Protein AF-A0A8S3F3K4-F1 (afdb_monomer_lite)

Organism: NCBI:txid392030

pLDDT: mean 83.19, std 12.7, range [30.47, 97.94]

Structure (mmCIF, N/CA/C/O backbone):
data_AF-A0A8S3F3K4-F1
#
_entry.id   AF-A0A8S3F3K4-F1
#
loop_
_atom_site.group_PDB
_atom_site.id
_atom_site.type_symbol
_atom_site.label_atom_id
_atom_site.label_alt_id
_atom_site.label_comp_id
_atom_site.label_asym_id
_atom_site.label_entity_id
_atom_site.label_seq_id
_atom_site.pdbx_PDB_ins_code
_atom_site.Cartn_x
_atom_site.Cartn_y
_atom_site.Cartn_z
_atom_site.occupancy
_atom_site.B_iso_or_equiv
_atom_site.auth_seq_id
_atom_site.auth_comp_id
_atom_site.auth_asym_id
_atom_site.auth_atom_id
_atom_site.pdbx_PDB_model_num
ATOM 1 N N . GLN A 1 1 ? 6.910 30.916 -34.594 1.00 67.12 1 GLN A N 1
ATOM 2 C CA . GLN A 1 1 ? 5.951 29.904 -34.090 1.00 67.12 1 GLN A CA 1
ATOM 3 C C . GLN A 1 1 ? 6.567 28.970 -33.051 1.00 67.12 1 GLN A C 1
ATOM 5 O O . GLN A 1 1 ? 5.863 28.642 -32.111 1.00 67.12 1 GLN A O 1
ATOM 10 N N . HIS A 1 2 ? 7.844 28.581 -33.167 1.00 76.00 2 HIS A N 1
ATOM 11 C CA . HIS A 1 2 ? 8.481 27.634 -32.231 1.00 76.00 2 HIS A CA 1
ATOM 12 C C . HIS A 1 2 ? 9.485 28.262 -31.242 1.00 76.00 2 HIS A C 1
ATOM 14 O O . HIS A 1 2 ? 10.040 27.542 -30.423 1.00 76.00 2 HIS A O 1
ATOM 20 N N . GLY A 1 3 ? 9.715 29.582 -31.299 1.00 85.81 3 GLY A N 1
ATOM 21 C CA . GLY A 1 3 ? 10.596 30.288 -30.358 1.00 85.81 3 GLY A CA 1
ATOM 22 C C . GLY A 1 3 ? 12.009 29.693 -30.292 1.00 85.81 3 GLY A C 1
ATOM 23 O O . GLY A 1 3 ? 12.596 29.355 -31.324 1.00 85.81 3 GLY A O 1
ATOM 24 N N . GLY A 1 4 ? 12.533 29.550 -29.075 1.00 84.94 4 GLY A N 1
ATOM 25 C CA . GLY A 1 4 ? 13.810 28.906 -28.768 1.00 84.94 4 GLY A CA 1
ATOM 26 C C . GLY A 1 4 ? 13.848 27.387 -28.986 1.00 84.94 4 GLY A C 1
ATOM 27 O O . GLY A 1 4 ? 14.937 26.820 -29.059 1.00 84.94 4 GLY A O 1
ATOM 28 N N . GLU A 1 5 ? 12.695 26.737 -29.184 1.00 85.06 5 GLU A N 1
ATOM 29 C CA . GLU A 1 5 ? 12.558 25.289 -29.420 1.00 85.06 5 GLU A CA 1
ATOM 30 C C . GLU A 1 5 ? 12.464 24.922 -30.914 1.00 85.06 5 GLU A C 1
ATOM 32 O O . GLU A 1 5 ? 11.898 23.891 -31.285 1.00 85.06 5 GLU A O 1
ATOM 37 N N . CYS A 1 6 ? 12.986 25.761 -31.813 1.00 86.94 6 CYS A N 1
ATOM 38 C CA . CYS A 1 6 ? 12.923 25.477 -33.245 1.00 86.94 6 CYS A CA 1
ATOM 39 C C . CYS A 1 6 ? 13.673 24.169 -33.604 1.00 86.94 6 CYS A C 1
ATOM 41 O O . CYS A 1 6 ? 14.879 24.075 -33.369 1.00 86.94 6 CYS A O 1
ATOM 43 N N . PRO A 1 7 ? 13.025 23.175 -34.249 1.00 81.75 7 PRO A N 1
ATOM 44 C CA . PRO A 1 7 ? 13.667 21.899 -34.591 1.00 81.75 7 PRO A CA 1
ATOM 45 C C . PRO A 1 7 ? 14.737 22.024 -35.688 1.00 81.75 7 PRO A C 1
ATOM 47 O O . PRO A 1 7 ? 15.562 21.129 -35.848 1.00 81.75 7 PRO A O 1
ATOM 50 N N . HIS A 1 8 ? 14.741 23.134 -36.434 1.00 86.06 8 HIS A N 1
ATOM 51 C CA . HIS A 1 8 ? 15.674 23.408 -37.533 1.00 86.06 8 HIS A CA 1
ATOM 52 C C . HIS A 1 8 ? 16.745 24.436 -37.158 1.00 86.06 8 HIS A C 1
ATOM 54 O O . HIS A 1 8 ? 17.382 25.020 -38.026 1.00 86.06 8 HIS A O 1
ATOM 60 N N . ILE A 1 9 ? 16.958 24.682 -35.865 1.00 80.12 9 ILE A N 1
ATOM 61 C CA . ILE A 1 9 ? 17.854 25.746 -35.392 1.00 80.12 9 ILE A CA 1
ATOM 62 C C . ILE A 1 9 ? 19.331 25.518 -35.743 1.00 80.12 9 ILE A C 1
ATOM 64 O O . ILE A 1 9 ? 20.121 26.459 -35.788 1.00 80.12 9 ILE A O 1
ATOM 68 N N . THR A 1 10 ? 19.703 24.265 -36.011 1.00 80.25 10 THR A N 1
ATOM 69 C CA . THR A 1 10 ? 21.043 23.870 -36.460 1.00 80.25 10 THR A CA 1
ATOM 70 C C . THR A 1 10 ? 21.194 23.873 -37.984 1.00 80.25 10 THR A C 1
ATOM 72 O O . THR A 1 10 ? 22.288 23.614 -38.474 1.00 80.25 10 THR A O 1
ATOM 75 N N . ASP A 1 11 ? 20.125 24.130 -38.746 1.00 87.00 11 ASP A N 1
ATOM 76 C CA . ASP A 1 11 ? 20.185 24.267 -40.204 1.00 87.00 11 ASP A CA 1
ATOM 77 C C . ASP A 1 11 ? 20.614 25.698 -40.562 1.00 87.00 11 ASP A C 1
ATOM 79 O O . ASP A 1 11 ? 19.883 26.663 -40.334 1.00 87.00 11 ASP A O 1
ATOM 83 N N . GLU A 1 12 ? 21.805 25.844 -41.149 1.00 84.00 12 GLU A N 1
ATOM 84 C CA . GLU A 1 12 ? 22.344 27.148 -41.547 1.00 84.00 12 GLU A CA 1
ATOM 85 C C . GLU A 1 12 ? 21.432 27.917 -42.506 1.00 84.00 12 GLU A C 1
ATOM 87 O O . GLU A 1 12 ? 21.383 29.148 -42.458 1.00 84.00 12 GLU A O 1
ATOM 92 N N . LYS A 1 13 ? 20.714 27.223 -43.394 1.00 88.19 13 LYS A N 1
ATOM 93 C CA . LYS A 1 13 ? 19.814 27.870 -44.349 1.00 88.19 13 LYS A CA 1
ATOM 94 C C . LYS A 1 13 ? 18.587 28.422 -43.631 1.00 88.19 13 LYS A C 1
ATOM 96 O O . LYS A 1 13 ? 18.161 29.533 -43.939 1.00 88.19 13 LYS A O 1
ATOM 101 N N . HIS A 1 14 ? 18.062 27.683 -42.656 1.00 88.56 14 HIS A N 1
ATOM 102 C CA . HIS A 1 14 ? 16.955 28.124 -41.810 1.00 88.56 14 HIS A CA 1
ATOM 103 C C . HIS A 1 14 ? 17.360 29.315 -40.929 1.00 88.56 14 HIS A C 1
ATOM 105 O O . HIS A 1 14 ? 16.671 30.332 -40.914 1.00 88.56 14 HIS A O 1
ATOM 111 N N . SER A 1 15 ? 18.514 29.236 -40.266 1.00 82.00 15 SER A N 1
ATOM 112 C CA . SER A 1 15 ? 19.008 30.276 -39.350 1.00 82.00 15 SER A CA 1
ATOM 113 C C . SER A 1 15 ? 19.420 31.581 -40.034 1.00 82.00 15 SER A C 1
ATOM 115 O O . SER A 1 15 ? 19.566 32.601 -39.372 1.00 82.00 15 SER A O 1
ATOM 117 N N . ARG A 1 16 ? 19.567 31.583 -41.366 1.00 86.06 16 ARG A N 1
ATOM 118 C CA . ARG A 1 16 ? 19.716 32.812 -42.168 1.00 86.06 16 ARG A CA 1
ATOM 119 C C . ARG A 1 16 ? 18.383 33.432 -42.588 1.00 86.06 16 ARG A C 1
ATOM 121 O O . ARG A 1 16 ? 18.361 34.592 -42.984 1.00 86.06 16 ARG A O 1
ATOM 128 N N . GLN A 1 17 ? 17.299 32.659 -42.574 1.00 88.12 17 GLN A N 1
ATOM 129 C CA . GLN A 1 17 ? 15.980 33.080 -43.058 1.00 88.12 17 GLN A CA 1
ATOM 130 C C . GLN A 1 17 ? 15.034 33.505 -41.933 1.00 88.12 17 GLN A C 1
ATOM 132 O O . GLN A 1 17 ? 14.060 34.207 -42.197 1.00 88.12 17 GLN A O 1
ATOM 137 N N . TYR A 1 18 ? 15.308 33.086 -40.699 1.00 86.44 18 TYR A N 1
ATOM 138 C CA . TYR A 1 18 ? 14.451 33.326 -39.545 1.00 86.44 18 TYR A CA 1
ATOM 139 C C . TYR A 1 18 ? 15.282 33.798 -38.355 1.00 86.44 18 TYR A C 1
ATOM 141 O O . TYR A 1 18 ? 16.359 33.266 -38.101 1.00 86.44 18 TYR A O 1
ATOM 149 N N . GLU A 1 19 ? 14.761 34.778 -37.618 1.00 85.06 19 GLU A N 1
ATOM 150 C CA . GLU A 1 19 ? 15.348 35.214 -36.352 1.00 85.06 19 GLU A CA 1
ATOM 151 C C . GLU A 1 19 ? 15.010 34.217 -35.239 1.00 85.06 19 GLU A C 1
ATOM 153 O O . GLU A 1 19 ? 13.867 33.762 -35.107 1.00 85.06 19 GLU A O 1
ATOM 158 N N . HIS A 1 20 ? 16.009 33.897 -34.415 1.00 87.75 20 HIS A N 1
ATOM 159 C CA . HIS A 1 20 ? 15.850 33.063 -33.226 1.00 87.75 20 HIS A CA 1
ATOM 160 C C . HIS A 1 20 ? 16.173 33.866 -31.967 1.00 87.75 20 HIS A C 1
ATOM 162 O O . HIS A 1 20 ? 17.035 34.747 -32.018 1.00 87.75 20 HIS A O 1
ATOM 168 N N . PRO A 1 21 ? 15.550 33.537 -30.822 1.00 90.25 21 PRO A N 1
ATOM 169 C CA . PRO A 1 21 ? 15.846 34.217 -29.568 1.00 90.25 21 PRO A CA 1
ATOM 170 C C . PRO A 1 21 ? 17.300 34.039 -29.117 1.00 90.25 21 PRO A C 1
ATOM 172 O O . PRO A 1 21 ? 18.027 33.167 -29.599 1.00 90.25 21 PRO A O 1
ATOM 175 N N . GLU A 1 22 ? 17.753 34.841 -28.161 1.00 91.44 22 GLU A N 1
ATOM 176 C CA . GLU A 1 22 ? 19.099 34.694 -27.603 1.00 91.44 22 GLU A CA 1
ATOM 177 C C . GLU A 1 22 ? 19.268 33.373 -26.840 1.00 91.44 22 GLU A C 1
ATOM 179 O O . GLU A 1 22 ? 18.296 32.725 -26.446 1.00 91.44 22 GLU A O 1
ATOM 184 N N . PHE A 1 23 ? 20.517 32.941 -26.648 1.00 89.88 23 PHE A N 1
ATOM 185 C CA . PHE A 1 23 ? 20.782 31.831 -25.736 1.00 89.88 23 PHE A CA 1
ATOM 186 C C . PHE A 1 23 ? 20.440 32.232 -24.304 1.00 89.88 23 PHE A C 1
ATOM 188 O O . PHE A 1 23 ? 20.657 33.370 -23.891 1.00 89.88 23 PHE A O 1
ATOM 195 N N . CYS A 1 24 ? 19.922 31.274 -23.541 1.00 91.31 24 CYS A N 1
ATOM 196 C CA . CYS A 1 24 ? 19.625 31.463 -22.135 1.00 91.31 24 CYS A CA 1
ATOM 197 C C . CYS A 1 24 ? 20.884 31.935 -21.378 1.00 91.31 24 CYS A C 1
ATOM 199 O O . CYS A 1 24 ? 21.919 31.265 -21.457 1.00 91.31 24 CYS A O 1
ATOM 201 N N . PRO A 1 25 ? 20.817 33.028 -20.595 1.00 90.25 25 PRO A N 1
ATOM 202 C CA . PRO A 1 25 ? 21.991 33.593 -19.925 1.00 90.25 25 PRO A CA 1
ATOM 203 C C . PRO A 1 25 ? 22.624 32.641 -18.900 1.00 90.25 25 PRO A C 1
ATOM 205 O O . PRO A 1 25 ? 23.808 32.761 -18.592 1.00 90.25 25 PRO A O 1
ATOM 208 N N . THR A 1 26 ? 21.864 31.666 -18.390 1.00 87.50 26 THR A N 1
ATOM 209 C CA . THR A 1 26 ? 22.345 30.650 -17.439 1.00 87.50 26 THR A CA 1
ATOM 210 C C . THR A 1 26 ? 22.941 29.408 -18.116 1.00 87.50 26 THR A C 1
ATOM 212 O O . THR A 1 26 ? 23.475 28.539 -17.428 1.00 87.50 26 THR A O 1
ATOM 215 N N . ASN A 1 27 ? 22.914 29.326 -19.454 1.00 85.88 27 ASN A N 1
ATOM 216 C CA . ASN A 1 27 ? 23.544 28.276 -20.264 1.00 85.88 27 ASN A CA 1
ATOM 217 C C . ASN A 1 27 ? 23.322 26.852 -19.707 1.00 85.88 27 ASN A C 1
ATOM 219 O O . ASN A 1 27 ? 22.183 26.390 -19.610 1.00 85.88 27 ASN A O 1
ATOM 223 N N . SER A 1 28 ? 24.396 26.140 -19.343 1.00 82.94 28 SER A N 1
ATOM 224 C CA . SER A 1 28 ? 24.333 24.759 -18.853 1.00 82.94 28 SER A CA 1
ATOM 225 C C . SER A 1 28 ? 23.649 24.596 -17.501 1.00 82.94 28 SER A C 1
ATOM 227 O O . SER A 1 28 ? 23.201 23.497 -17.174 1.00 82.94 28 SER A O 1
ATOM 229 N N . GLU A 1 29 ? 23.580 25.670 -16.717 1.00 83.88 29 GLU A N 1
ATOM 230 C CA . GLU A 1 29 ? 22.995 25.687 -15.374 1.00 83.88 29 GLU A CA 1
ATOM 231 C C . GLU A 1 29 ? 21.512 26.085 -15.389 1.00 83.88 29 GLU A C 1
ATOM 233 O O . GLU A 1 29 ? 20.878 26.144 -14.338 1.00 83.88 29 GLU A O 1
ATOM 238 N N . CYS A 1 30 ? 20.931 26.339 -16.567 1.00 85.81 30 CYS A N 1
ATOM 239 C CA . CYS A 1 30 ? 19.510 26.632 -16.686 1.00 85.81 30 CYS A CA 1
ATOM 240 C C . CYS A 1 30 ? 18.655 25.448 -16.200 1.00 85.81 30 CYS A C 1
ATOM 242 O O . CYS A 1 30 ? 18.695 24.357 -16.775 1.00 85.81 30 CYS A O 1
ATOM 244 N N . LEU A 1 31 ? 17.858 25.685 -15.153 1.00 82.75 31 LEU A N 1
ATOM 245 C CA . LEU A 1 31 ? 16.879 24.733 -14.614 1.00 82.75 31 LEU A CA 1
ATOM 246 C C . LEU A 1 31 ? 15.437 25.063 -15.027 1.00 82.75 31 LEU A C 1
ATOM 248 O O . LEU A 1 31 ? 14.535 24.266 -14.761 1.00 82.75 31 LEU A O 1
ATOM 252 N N . ASP A 1 32 ? 15.216 26.221 -15.653 1.00 84.19 32 ASP A N 1
ATOM 253 C CA . ASP A 1 32 ? 13.892 26.664 -16.075 1.00 84.19 32 ASP A CA 1
ATOM 254 C C . ASP A 1 32 ? 13.461 25.903 -17.333 1.00 84.19 32 ASP A C 1
ATOM 256 O O . ASP A 1 32 ? 14.120 25.911 -18.373 1.00 84.19 32 ASP A O 1
ATOM 260 N N . THR A 1 33 ? 12.349 25.194 -17.196 1.00 81.12 33 THR A N 1
ATOM 261 C CA . THR A 1 33 ? 11.751 24.361 -18.245 1.00 81.12 33 THR A CA 1
ATOM 262 C C . THR A 1 33 ? 10.312 24.773 -18.534 1.00 81.12 33 THR A C 1
ATOM 264 O O . THR A 1 33 ? 9.561 24.024 -19.158 1.00 81.12 33 THR A O 1
ATOM 267 N N . SER A 1 34 ? 9.911 25.965 -18.084 1.00 81.12 34 SER A N 1
ATOM 268 C CA . SER A 1 34 ? 8.608 26.526 -18.414 1.00 81.12 34 SER A CA 1
ATOM 269 C C . SER A 1 34 ? 8.500 26.779 -19.920 1.00 81.12 34 SER A C 1
ATOM 271 O O . SER A 1 34 ? 9.469 27.158 -20.580 1.00 81.12 34 SER A O 1
ATOM 273 N N . LYS A 1 35 ? 7.300 26.578 -20.478 1.00 82.94 35 LYS A N 1
ATOM 274 C CA . LYS A 1 35 ? 7.048 26.813 -21.910 1.00 82.94 35 LYS A CA 1
ATOM 275 C C . LYS A 1 35 ? 7.401 28.238 -22.325 1.00 82.94 35 LYS A C 1
ATOM 277 O O . LYS A 1 35 ? 7.933 28.435 -23.406 1.00 82.94 35 LYS A O 1
ATOM 282 N N . ASP A 1 36 ? 7.125 29.208 -21.459 1.00 87.12 36 ASP A N 1
ATOM 283 C CA . ASP A 1 36 ? 7.435 30.611 -21.713 1.00 87.12 36 ASP A CA 1
ATOM 284 C C . ASP A 1 36 ? 8.950 30.850 -21.807 1.00 87.12 36 ASP A C 1
ATOM 286 O O . ASP A 1 36 ? 9.428 31.450 -22.769 1.00 87.12 36 ASP A O 1
ATOM 290 N N . HIS A 1 37 ? 9.729 30.285 -20.880 1.00 90.06 37 HIS A N 1
ATOM 291 C CA . HIS A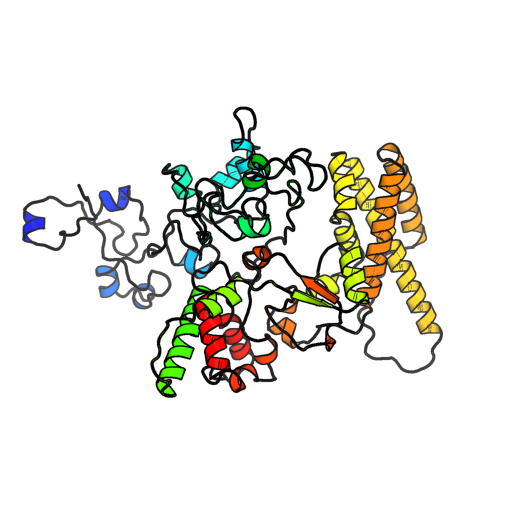 1 37 ? 11.185 30.393 -20.902 1.00 90.06 37 HIS A CA 1
ATOM 292 C C . HIS A 1 37 ? 11.812 29.707 -22.122 1.00 90.06 37 HIS A C 1
ATOM 294 O O . HIS A 1 37 ? 12.672 30.283 -22.789 1.00 90.06 37 HIS A O 1
ATOM 300 N N . LEU A 1 38 ? 11.371 28.486 -22.438 1.00 88.06 38 LEU A N 1
ATOM 301 C CA . LEU A 1 38 ? 11.845 27.734 -23.606 1.00 88.06 38 LEU A C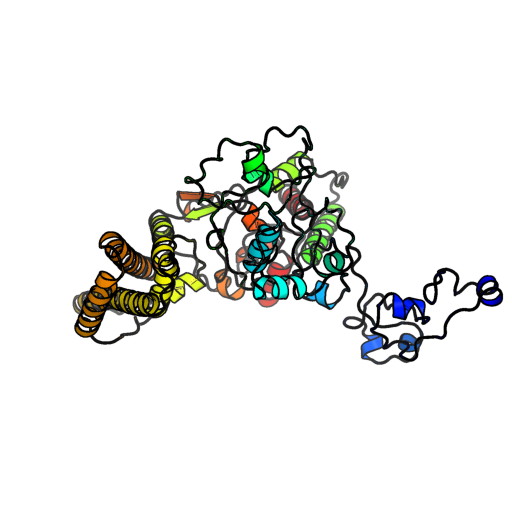A 1
ATOM 302 C C . LEU A 1 38 ? 11.434 28.402 -24.929 1.00 88.06 38 LEU A C 1
ATOM 304 O O . LEU A 1 38 ? 12.130 28.285 -25.936 1.00 88.06 38 LEU A O 1
ATOM 308 N N . PHE A 1 39 ? 10.332 29.154 -24.931 1.00 88.94 39 PHE A N 1
ATOM 309 C CA . PHE A 1 39 ? 9.920 29.941 -26.087 1.00 88.94 39 PHE A CA 1
ATOM 310 C C . PHE A 1 39 ? 10.804 31.180 -26.291 1.00 88.94 39 PHE A C 1
ATOM 312 O O . PHE A 1 39 ? 11.171 31.475 -27.430 1.00 88.94 39 PHE A O 1
ATOM 319 N N . HIS A 1 40 ? 11.174 31.883 -25.218 1.00 92.56 40 HIS A N 1
ATOM 320 C CA . HIS A 1 40 ? 11.935 33.137 -25.283 1.00 92.56 40 HIS A CA 1
ATOM 321 C C . HIS A 1 40 ? 13.457 32.970 -25.330 1.00 92.56 40 HIS A C 1
ATOM 323 O O . HIS A 1 40 ? 14.150 33.939 -25.628 1.00 92.56 40 HIS A O 1
ATOM 329 N N . TYR A 1 41 ? 13.993 31.776 -25.070 1.00 92.69 41 TYR A N 1
ATOM 330 C CA . TYR A 1 41 ? 15.436 31.535 -25.065 1.00 92.69 41 TYR A CA 1
ATOM 331 C C . TYR A 1 41 ? 15.809 30.236 -25.770 1.00 92.69 41 TYR A C 1
ATOM 333 O O . TYR A 1 41 ? 15.130 29.224 -25.636 1.00 92.69 41 TYR A O 1
ATOM 341 N N . ARG A 1 42 ? 16.941 30.250 -26.478 1.00 90.75 42 ARG A N 1
ATOM 342 C CA . ARG A 1 42 ? 17.603 29.035 -26.965 1.00 90.75 42 ARG A CA 1
ATOM 343 C C . ARG A 1 42 ? 18.371 28.364 -25.836 1.00 90.75 42 ARG A C 1
ATOM 345 O O . ARG A 1 42 ? 19.006 29.029 -25.015 1.00 90.75 42 ARG A O 1
ATOM 352 N N . HIS A 1 43 ? 18.421 27.038 -25.859 1.00 89.69 43 HIS A N 1
ATOM 353 C CA . HIS A 1 43 ? 19.161 26.262 -24.869 1.00 89.69 43 HIS A CA 1
ATOM 354 C C . HIS A 1 43 ? 20.084 25.239 -25.508 1.00 89.69 43 HIS A C 1
ATOM 356 O O . HIS A 1 43 ? 19.846 24.749 -26.610 1.00 89.69 43 HIS A O 1
ATOM 362 N N . LEU A 1 44 ? 21.127 24.878 -24.761 1.00 89.12 44 LEU A N 1
ATOM 363 C CA . LEU A 1 44 ? 21.944 23.712 -25.070 1.00 89.12 44 LEU A CA 1
ATOM 364 C C . LEU A 1 44 ? 21.094 22.429 -24.992 1.00 89.12 44 LEU A C 1
ATOM 366 O O . LEU A 1 44 ? 20.151 22.365 -24.193 1.00 89.12 44 LEU A O 1
ATOM 370 N N . PRO A 1 45 ? 21.447 21.376 -25.752 1.00 87.00 45 PRO A N 1
ATOM 371 C CA . PRO A 1 45 ? 20.842 20.059 -25.605 1.00 87.00 45 PRO A CA 1
ATOM 372 C C . PRO A 1 45 ? 20.867 19.571 -24.151 1.00 87.00 45 PRO A C 1
ATOM 374 O O . PRO A 1 45 ? 21.830 19.788 -23.414 1.00 87.00 45 PRO A O 1
ATOM 377 N N . THR A 1 46 ? 19.816 18.874 -23.724 1.00 86.81 46 THR A N 1
ATOM 378 C CA . THR A 1 46 ? 19.757 18.343 -22.353 1.00 86.81 46 THR A CA 1
ATOM 379 C C . THR A 1 46 ? 20.682 17.135 -22.216 1.00 86.81 46 THR A C 1
ATOM 381 O O . THR A 1 46 ? 20.670 16.226 -23.048 1.00 86.81 46 THR A O 1
ATOM 384 N N . CYS A 1 47 ? 21.492 17.107 -21.160 1.00 87.12 47 CYS A N 1
ATOM 385 C CA . CYS A 1 47 ? 22.374 15.986 -20.873 1.00 87.12 47 CYS A CA 1
ATOM 386 C C . CYS A 1 47 ? 21.561 14.708 -20.603 1.00 87.12 47 CYS A C 1
ATOM 388 O O . CYS A 1 47 ? 20.739 14.676 -19.689 1.00 87.12 47 CYS A O 1
ATOM 390 N N . LYS A 1 48 ? 21.842 13.620 -21.336 1.00 83.12 48 LYS A N 1
ATOM 391 C CA . LYS A 1 48 ? 21.121 12.335 -21.209 1.00 83.12 48 LYS A CA 1
ATOM 392 C C . LYS A 1 48 ? 21.201 11.702 -19.817 1.00 83.12 48 LYS A C 1
ATOM 394 O O . LYS A 1 48 ? 20.336 10.915 -19.455 1.00 83.12 48 LYS A O 1
ATOM 399 N N . THR A 1 49 ? 22.238 12.018 -19.043 1.00 80.75 49 THR A N 1
ATOM 400 C CA . THR A 1 49 ? 22.408 11.510 -17.672 1.00 80.75 49 THR A CA 1
ATOM 401 C C . THR A 1 49 ? 21.775 12.421 -16.616 1.00 80.75 49 THR A C 1
ATOM 403 O O . THR A 1 49 ? 21.736 12.051 -15.446 1.00 80.75 49 THR A O 1
ATOM 406 N N . GLY A 1 50 ? 21.314 13.618 -16.993 1.00 78.75 50 GLY A N 1
ATOM 407 C CA . GLY A 1 50 ? 20.771 14.611 -16.067 1.00 78.75 50 GLY A CA 1
ATOM 408 C C . GLY A 1 50 ? 21.804 15.179 -15.073 1.00 78.75 50 GLY A C 1
ATOM 409 O O . GLY A 1 50 ? 22.975 14.786 -15.082 1.00 78.75 50 GLY A O 1
ATOM 410 N N . PRO A 1 51 ? 21.392 16.113 -14.199 1.00 78.81 51 PRO A N 1
ATOM 411 C CA . PRO A 1 51 ? 22.286 16.808 -13.267 1.00 78.81 51 PRO A CA 1
ATOM 412 C C . PRO A 1 51 ? 22.882 15.906 -12.185 1.00 78.81 51 PRO A C 1
ATOM 414 O O . PRO A 1 51 ? 24.017 16.111 -11.762 1.00 78.81 51 PRO A O 1
ATOM 417 N N . ILE A 1 52 ? 22.131 14.898 -11.735 1.00 75.69 52 ILE A N 1
ATOM 418 C CA . ILE A 1 52 ? 22.499 14.086 -10.568 1.00 75.69 52 ILE A CA 1
ATOM 419 C C . ILE A 1 52 ? 23.536 13.013 -10.935 1.00 75.69 52 ILE A C 1
ATOM 421 O O . ILE A 1 52 ? 24.491 12.784 -10.186 1.00 75.69 52 ILE A O 1
ATOM 425 N N . LYS A 1 53 ? 23.383 12.371 -12.102 1.00 81.06 53 LYS A N 1
ATOM 426 C CA . LYS A 1 53 ? 24.198 11.213 -12.516 1.00 81.06 53 LYS A CA 1
ATOM 427 C C . LYS A 1 53 ? 25.357 11.583 -13.453 1.00 81.06 53 LYS A C 1
ATOM 429 O O . LYS A 1 53 ? 26.251 10.766 -13.660 1.00 81.06 53 LYS A O 1
ATOM 434 N N . CYS A 1 54 ? 25.400 12.807 -13.990 1.00 86.00 54 CYS A N 1
ATOM 435 C CA . CYS A 1 54 ? 26.486 13.248 -14.870 1.00 86.00 54 CYS A CA 1
ATOM 436 C C . CYS A 1 54 ? 27.787 13.533 -14.098 1.00 86.00 54 CYS A C 1
ATOM 438 O O . CYS A 1 54 ? 27.933 14.580 -13.465 1.00 86.00 54 CYS A O 1
ATOM 440 N N . LEU A 1 55 ? 28.778 12.640 -14.190 1.00 87.88 55 LEU A N 1
ATOM 441 C CA . LEU A 1 55 ? 30.087 12.858 -13.559 1.00 87.88 55 LEU A CA 1
ATOM 442 C C . LEU A 1 55 ? 30.856 14.042 -14.163 1.00 87.88 55 LEU A C 1
ATOM 444 O O . LEU A 1 55 ? 31.521 14.756 -13.418 1.00 87.88 55 LEU A O 1
ATOM 448 N N . LEU A 1 56 ? 30.756 14.265 -15.478 1.00 90.31 56 LEU A N 1
ATOM 449 C CA . LEU A 1 56 ? 31.451 15.361 -16.169 1.00 90.31 56 LEU A CA 1
ATOM 450 C C . LEU A 1 56 ? 30.969 16.728 -15.674 1.00 90.31 56 LEU A C 1
ATOM 452 O O . LEU A 1 56 ? 31.775 17.583 -15.324 1.00 90.31 56 LEU A O 1
ATOM 456 N N . PHE A 1 57 ? 29.657 16.889 -15.510 1.00 87.44 57 PHE A N 1
ATOM 457 C CA . PHE A 1 57 ? 29.075 18.096 -14.923 1.00 87.44 57 PHE A CA 1
ATOM 458 C C . PHE A 1 57 ? 29.464 18.296 -13.463 1.00 87.44 57 PHE A C 1
ATOM 460 O O . PHE A 1 57 ? 29.860 19.388 -13.068 1.00 87.44 57 PHE A O 1
ATOM 467 N N . ARG A 1 58 ? 29.434 17.226 -12.657 1.00 84.88 58 ARG A N 1
ATOM 468 C CA . ARG A 1 58 ? 29.867 17.291 -11.252 1.00 84.88 58 ARG A CA 1
ATOM 469 C C . ARG A 1 58 ? 31.344 17.656 -11.106 1.00 84.88 58 ARG A C 1
ATOM 471 O O . ARG A 1 58 ? 31.714 18.275 -10.114 1.00 84.88 58 ARG A O 1
ATOM 478 N N . LYS A 1 59 ? 32.173 17.293 -12.088 1.00 90.19 59 LYS A N 1
ATOM 479 C CA . LYS A 1 59 ? 33.582 17.697 -12.191 1.00 90.19 59 LYS A CA 1
ATOM 480 C C . LYS A 1 59 ? 33.777 19.075 -12.836 1.00 90.19 59 LYS A C 1
ATOM 482 O O . LYS A 1 59 ? 34.917 19.513 -12.939 1.00 90.19 59 LYS A O 1
ATOM 487 N N . ARG A 1 60 ? 32.693 19.749 -13.239 1.00 87.81 60 ARG A N 1
ATOM 488 C CA . ARG A 1 60 ? 32.694 21.014 -13.990 1.00 87.81 60 ARG A CA 1
ATOM 489 C C . ARG A 1 60 ? 33.588 20.960 -15.231 1.00 87.81 60 ARG A C 1
ATOM 491 O O . 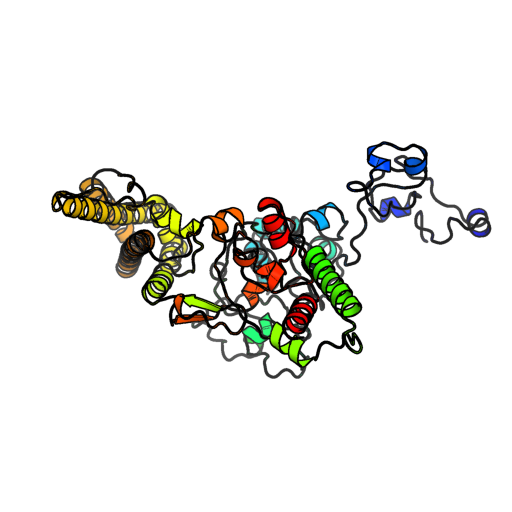ARG A 1 60 ? 34.348 21.889 -15.490 1.00 87.81 60 ARG A O 1
ATOM 498 N N . ASP A 1 61 ? 33.497 19.865 -15.982 1.00 93.06 61 ASP A N 1
ATOM 499 C CA . ASP A 1 61 ? 34.220 19.717 -17.242 1.00 93.06 61 ASP A CA 1
ATOM 500 C C . ASP A 1 61 ? 33.831 20.843 -18.233 1.00 93.06 61 ASP A C 1
ATOM 502 O O . ASP A 1 61 ? 32.648 20.970 -18.570 1.00 93.06 61 ASP A O 1
ATOM 506 N N . PRO A 1 62 ? 34.782 21.685 -18.685 1.00 90.38 62 PRO A N 1
ATOM 507 C CA . PRO A 1 62 ? 34.459 22.876 -19.471 1.00 90.38 62 PRO A CA 1
ATOM 508 C C . PRO A 1 62 ? 33.850 22.583 -20.845 1.00 90.38 62 PRO A C 1
ATOM 510 O O . PRO A 1 62 ? 33.020 23.359 -21.318 1.00 90.38 62 PRO A O 1
ATOM 513 N N . GLU A 1 63 ? 34.259 21.497 -21.502 1.00 92.69 63 GLU A N 1
ATOM 514 C CA . GLU A 1 63 ? 33.755 21.125 -22.827 1.00 92.69 63 GLU A CA 1
ATOM 515 C C . GLU A 1 63 ? 32.325 20.585 -22.722 1.00 92.69 63 GLU A C 1
ATOM 517 O O . GLU A 1 63 ? 31.424 21.004 -23.459 1.00 92.69 63 GLU A O 1
ATOM 522 N N . HIS A 1 64 ? 32.086 19.735 -21.723 1.00 92.25 64 HIS A N 1
ATOM 523 C CA . HIS A 1 64 ? 30.770 19.188 -21.428 1.00 92.25 64 HIS A CA 1
ATOM 524 C C . HIS A 1 64 ? 29.769 20.281 -21.031 1.00 92.25 64 HIS A C 1
ATOM 526 O O . HIS A 1 64 ? 28.652 20.304 -21.550 1.00 92.25 64 HIS A O 1
ATOM 532 N N . CYS A 1 65 ? 30.164 21.220 -20.163 1.00 88.44 65 CYS A N 1
ATOM 533 C CA . CYS A 1 65 ? 29.313 22.339 -19.738 1.00 88.44 65 CYS A CA 1
ATOM 534 C C . CYS A 1 65 ? 29.062 23.375 -20.850 1.00 88.44 65 CYS A C 1
ATOM 536 O O . CYS A 1 65 ? 28.120 24.149 -20.758 1.00 88.44 65 CYS A O 1
ATOM 538 N N . ARG A 1 66 ? 29.854 23.411 -21.927 1.00 89.81 66 ARG A N 1
ATOM 539 C CA . ARG A 1 66 ? 29.528 24.238 -23.107 1.00 89.81 66 ARG A CA 1
ATOM 540 C C . ARG A 1 66 ? 28.558 23.557 -24.065 1.00 89.81 66 ARG A C 1
ATOM 542 O O . ARG A 1 66 ? 27.925 24.235 -24.865 1.00 89.81 66 ARG A O 1
ATOM 549 N N . SER A 1 67 ? 28.455 22.234 -23.985 1.00 90.06 67 SER A N 1
ATOM 550 C CA . SER A 1 67 ? 27.733 21.423 -24.966 1.00 90.06 67 SER A CA 1
ATOM 551 C C . SER A 1 67 ? 26.366 20.954 -24.473 1.00 90.06 67 SER A C 1
ATOM 553 O O . SER A 1 67 ? 25.497 20.652 -25.287 1.00 90.06 67 SER A O 1
ATOM 555 N N . TYR A 1 68 ? 26.156 20.888 -23.155 1.00 89.81 68 TYR A N 1
ATOM 556 C CA . TYR A 1 68 ? 24.933 20.342 -22.572 1.00 89.81 68 TYR A CA 1
ATOM 557 C C . TYR A 1 68 ? 24.414 21.176 -21.406 1.00 89.81 68 TYR A C 1
ATOM 559 O O . TYR A 1 68 ? 25.194 21.674 -20.596 1.00 89.81 68 TYR A O 1
ATOM 567 N N . ARG A 1 69 ? 23.083 21.242 -21.275 1.00 89.69 69 ARG A N 1
ATOM 568 C CA . ARG A 1 69 ? 22.412 21.710 -20.054 1.00 89.69 69 ARG A CA 1
ATOM 569 C C . ARG A 1 69 ? 22.051 20.562 -19.124 1.00 89.69 69 ARG A C 1
ATOM 571 O O . ARG A 1 69 ? 21.704 19.465 -19.573 1.00 89.69 69 ARG A O 1
ATOM 578 N N . HIS A 1 70 ? 22.063 20.836 -17.825 1.00 86.19 70 HIS A N 1
ATOM 579 C CA . HIS A 1 70 ? 21.829 19.855 -16.766 1.00 86.19 70 HIS A CA 1
ATOM 580 C C . HIS A 1 70 ? 20.573 20.188 -15.972 1.00 86.19 70 HIS A C 1
ATOM 582 O O . HIS A 1 70 ? 20.606 20.368 -14.760 1.00 86.19 70 HIS A O 1
ATOM 588 N N . CYS A 1 71 ? 19.441 20.227 -16.666 1.00 83.88 71 CYS A N 1
ATOM 589 C CA . CYS A 1 71 ? 18.127 20.223 -16.040 1.00 83.88 71 CYS A CA 1
ATOM 590 C C . CYS A 1 71 ? 17.628 18.781 -15.853 1.00 83.88 71 CYS A C 1
ATOM 592 O O . CYS A 1 71 ? 18.138 17.837 -16.466 1.00 83.88 71 CYS A O 1
ATOM 594 N N . LYS A 1 72 ? 16.614 18.600 -15.002 1.00 82.75 72 LYS A N 1
ATOM 595 C CA . LYS A 1 72 ? 15.883 17.329 -14.934 1.00 82.75 72 LYS A CA 1
ATOM 596 C C . LYS A 1 72 ? 15.342 16.970 -16.326 1.00 82.75 72 LYS A C 1
ATOM 598 O O . LYS A 1 72 ? 14.980 17.851 -17.105 1.00 82.75 72 LYS A O 1
ATOM 603 N N . ILE A 1 73 ? 15.307 15.679 -16.639 1.00 81.25 73 ILE A N 1
ATOM 604 C CA . ILE A 1 73 ? 14.830 15.193 -17.940 1.00 81.25 73 ILE A CA 1
ATOM 605 C C . ILE A 1 73 ? 13.312 15.058 -17.868 1.00 81.25 73 ILE A C 1
ATOM 607 O O . ILE A 1 73 ? 12.793 14.555 -16.877 1.00 81.25 73 ILE A O 1
ATOM 611 N N . THR A 1 74 ? 12.584 15.482 -18.897 1.00 83.25 74 THR A N 1
ATOM 612 C CA . THR A 1 74 ? 11.132 15.275 -18.945 1.00 83.25 74 THR A CA 1
ATOM 613 C C . THR A 1 74 ? 10.797 13.793 -18.850 1.00 83.25 74 THR A C 1
ATOM 615 O O . THR A 1 74 ? 11.360 12.974 -19.576 1.00 83.25 74 THR A O 1
ATOM 618 N N . CYS A 1 75 ? 9.881 13.447 -17.947 1.00 86.25 75 CYS A N 1
ATOM 619 C CA . CYS A 1 75 ? 9.378 12.092 -17.839 1.00 86.25 75 CYS A CA 1
ATOM 620 C C . CYS A 1 75 ? 8.673 11.701 -19.137 1.00 86.25 75 CYS A C 1
ATOM 622 O O . CYS A 1 75 ? 7.730 12.374 -19.551 1.00 86.25 75 CYS A O 1
ATOM 624 N N . GLU A 1 76 ? 9.089 10.591 -19.747 1.00 86.12 76 GLU A N 1
ATOM 625 C CA . GLU A 1 76 ? 8.501 10.086 -20.997 1.00 86.12 76 GLU A CA 1
ATOM 626 C C . GLU A 1 76 ? 7.000 9.781 -20.867 1.00 86.12 76 GLU A C 1
ATOM 628 O O . GLU A 1 76 ? 6.251 9.874 -21.836 1.00 86.12 76 GLU A O 1
ATOM 633 N N . PHE A 1 77 ? 6.546 9.474 -19.648 1.00 83.81 77 PHE A N 1
ATOM 634 C CA . PHE A 1 77 ? 5.143 9.204 -19.348 1.00 83.81 77 PHE A CA 1
ATOM 635 C C . PHE A 1 77 ? 4.350 10.463 -18.978 1.00 83.81 77 PHE A C 1
ATOM 637 O O . PHE A 1 77 ? 3.123 10.405 -18.908 1.00 83.81 77 PHE A O 1
ATOM 644 N N . GLY A 1 78 ? 5.014 11.597 -18.724 1.00 88.19 78 GLY A N 1
ATOM 645 C CA . GLY A 1 78 ? 4.373 12.860 -18.356 1.00 88.19 78 GLY A CA 1
ATOM 646 C C . GLY A 1 78 ? 3.322 12.690 -17.253 1.00 88.19 78 GLY A C 1
ATOM 647 O O . GLY A 1 78 ? 3.613 12.154 -16.183 1.00 88.19 78 GLY A O 1
ATOM 648 N N . ALA A 1 79 ? 2.083 13.112 -17.529 1.00 87.94 79 ALA A N 1
ATOM 649 C CA . ALA A 1 79 ? 0.959 13.013 -16.592 1.00 87.94 79 ALA A CA 1
ATOM 650 C C . ALA A 1 79 ? 0.495 11.570 -16.318 1.00 87.94 79 ALA A C 1
ATOM 652 O O . ALA A 1 79 ? -0.174 11.313 -15.322 1.00 87.94 79 ALA A O 1
ATOM 653 N N . PHE A 1 80 ? 0.877 10.616 -17.168 1.00 86.56 80 PHE A N 1
ATOM 654 C CA . PHE A 1 80 ? 0.544 9.194 -17.053 1.00 86.56 80 PHE A CA 1
ATOM 655 C C . PHE A 1 80 ? 1.613 8.397 -16.301 1.00 86.56 80 PHE A C 1
ATOM 657 O O . PHE A 1 80 ? 1.545 7.168 -16.241 1.00 86.56 80 PHE A O 1
ATOM 664 N N . CYS A 1 81 ? 2.624 9.075 -15.753 1.00 85.31 81 CYS A N 1
ATOM 665 C CA . CYS A 1 81 ? 3.695 8.430 -15.018 1.00 85.31 81 CYS A CA 1
ATOM 666 C C . CYS A 1 81 ? 3.135 7.631 -13.844 1.00 85.31 81 CYS A C 1
ATOM 668 O O . CYS A 1 81 ? 2.623 8.217 -12.899 1.00 85.31 81 CYS A O 1
ATOM 670 N N . ALA A 1 82 ? 3.293 6.307 -13.885 1.00 77.50 82 ALA A N 1
ATOM 671 C CA . ALA A 1 82 ? 2.942 5.392 -12.800 1.00 77.50 82 ALA A CA 1
ATOM 672 C C . ALA A 1 82 ? 3.991 5.319 -11.680 1.00 77.50 82 ALA A C 1
ATOM 674 O O . ALA A 1 82 ? 3.739 4.749 -10.618 1.00 77.50 82 ALA A O 1
ATOM 675 N N . ASN A 1 83 ? 5.141 5.957 -11.894 1.00 75.50 83 ASN A N 1
ATOM 676 C CA . ASN A 1 83 ? 6.309 5.930 -11.012 1.00 75.50 83 ASN A CA 1
ATOM 677 C C . ASN A 1 83 ? 6.361 7.159 -10.103 1.00 75.50 83 ASN A C 1
ATOM 679 O O . ASN A 1 83 ? 7.404 7.515 -9.569 1.00 75.50 83 ASN A O 1
ATOM 683 N N . PHE A 1 84 ? 5.227 7.828 -9.930 1.00 81.62 84 PHE A N 1
ATOM 684 C CA . PHE A 1 84 ? 5.095 9.060 -9.163 1.00 81.62 84 PHE A CA 1
ATOM 685 C C . PHE A 1 84 ? 5.381 8.875 -7.659 1.00 81.62 84 PHE A C 1
ATOM 687 O O . PHE A 1 84 ? 5.668 9.845 -6.968 1.00 81.62 84 PHE A O 1
ATOM 694 N N . HIS A 1 85 ? 5.365 7.636 -7.154 1.00 73.06 85 HIS A N 1
ATOM 695 C CA . HIS A 1 85 ? 5.802 7.301 -5.790 1.00 73.06 85 HIS A CA 1
ATOM 696 C C . HIS A 1 85 ? 7.270 6.854 -5.690 1.00 73.06 85 HIS A C 1
ATOM 698 O O . HIS A 1 85 ? 7.779 6.697 -4.579 1.00 73.06 85 HIS A O 1
ATOM 704 N N . ASP A 1 86 ? 7.963 6.652 -6.814 1.00 74.69 86 ASP A N 1
ATOM 705 C CA . ASP A 1 86 ? 9.407 6.423 -6.817 1.00 74.69 86 ASP A CA 1
ATOM 706 C C . ASP A 1 86 ? 10.110 7.774 -6.657 1.00 74.69 86 ASP A C 1
ATOM 708 O O . ASP A 1 86 ? 10.126 8.613 -7.558 1.00 74.69 86 ASP A O 1
ATOM 712 N N . GLN A 1 87 ? 10.684 7.989 -5.475 1.00 76.06 87 GLN A N 1
ATOM 713 C CA . GLN A 1 87 ? 11.314 9.255 -5.131 1.00 76.06 87 GLN A CA 1
ATOM 714 C C . GLN A 1 87 ? 12.555 9.540 -5.984 1.00 76.06 87 GLN A C 1
ATOM 716 O O . GLN A 1 87 ? 12.823 10.703 -6.264 1.00 76.06 87 GLN A O 1
ATOM 721 N N . GLU A 1 88 ? 13.313 8.518 -6.392 1.00 77.25 88 GLU A N 1
ATOM 722 C CA . GLU A 1 88 ? 14.470 8.713 -7.271 1.00 77.25 88 GLU A CA 1
ATOM 723 C C . GLU A 1 88 ? 13.988 9.137 -8.657 1.00 77.25 88 GLU A C 1
ATOM 725 O O . GLU A 1 88 ? 14.426 10.162 -9.170 1.00 77.25 88 GLU A O 1
ATOM 730 N N . HIS A 1 89 ? 13.009 8.421 -9.215 1.00 82.50 89 HIS A N 1
ATOM 731 C CA . HIS A 1 89 ? 12.397 8.773 -10.495 1.00 82.50 89 HIS A CA 1
ATOM 732 C C . HIS A 1 89 ? 11.802 10.190 -10.488 1.00 82.50 89 HIS A C 1
ATOM 734 O O . HIS A 1 89 ? 12.085 10.984 -11.384 1.00 82.50 89 HIS A O 1
ATOM 740 N N . PHE A 1 90 ? 11.002 10.526 -9.474 1.00 83.00 90 PHE A N 1
ATOM 741 C CA . PHE A 1 90 ? 10.360 11.836 -9.345 1.00 83.00 90 PHE A CA 1
ATOM 742 C C . PHE A 1 90 ? 11.375 12.968 -9.105 1.00 83.00 90 PHE A C 1
ATOM 744 O O . PHE A 1 90 ? 11.190 14.107 -9.536 1.00 83.00 90 PHE A O 1
ATOM 751 N N . ASN A 1 91 ? 12.492 12.672 -8.438 1.00 81.19 91 ASN A N 1
ATOM 752 C CA . ASN A 1 91 ? 13.564 13.645 -8.255 1.00 81.19 91 ASN A CA 1
ATOM 753 C C . ASN A 1 91 ? 14.408 13.831 -9.519 1.00 81.19 91 ASN A C 1
ATOM 755 O O . ASN A 1 91 ? 14.833 14.954 -9.781 1.00 81.19 91 ASN A O 1
ATOM 759 N N . ASP A 1 92 ? 14.628 12.776 -10.298 1.00 81.50 92 ASP A N 1
ATOM 760 C CA . ASP A 1 92 ? 15.474 12.807 -11.492 1.00 81.50 92 ASP A CA 1
ATOM 761 C C . ASP A 1 92 ? 14.739 13.345 -12.732 1.00 81.50 92 ASP A C 1
ATOM 763 O O . ASP A 1 92 ? 15.383 13.860 -13.654 1.00 81.50 92 ASP A O 1
ATOM 767 N N . GLN A 1 93 ? 13.405 13.240 -12.765 1.00 85.81 93 GLN A N 1
ATOM 768 C CA . GLN A 1 93 ? 12.586 13.592 -13.926 1.00 85.81 93 GLN A CA 1
ATOM 769 C C . GLN A 1 93 ? 11.621 14.759 -13.664 1.00 85.81 93 GLN A C 1
ATOM 771 O O . GLN A 1 93 ? 11.279 15.065 -12.524 1.00 85.81 93 GLN A O 1
ATOM 776 N N . LEU A 1 94 ? 11.213 15.448 -14.735 1.00 86.69 94 LEU A N 1
ATOM 777 C CA . LEU A 1 94 ? 10.163 16.469 -14.706 1.00 86.69 94 LEU A CA 1
ATOM 778 C C . LEU A 1 94 ? 8.817 15.839 -15.030 1.00 86.69 94 LEU A C 1
ATOM 780 O O . LEU A 1 94 ? 8.661 15.181 -16.061 1.00 86.69 94 LEU A O 1
ATOM 784 N N . HIS A 1 95 ? 7.832 16.120 -14.188 1.00 89.38 95 HIS A N 1
ATOM 785 C CA . HIS A 1 95 ? 6.437 15.759 -14.398 1.00 89.38 95 HIS A CA 1
ATOM 786 C C . HIS A 1 95 ? 5.609 17.033 -14.587 1.00 89.38 95 HIS A C 1
ATOM 788 O O . HIS A 1 95 ? 5.960 18.071 -14.027 1.00 89.38 95 HIS A O 1
ATOM 794 N N . PRO A 1 96 ? 4.507 16.980 -15.354 1.00 88.88 96 PRO A N 1
ATOM 795 C CA . PRO A 1 96 ? 3.611 18.122 -15.514 1.00 88.88 96 PRO A CA 1
ATOM 796 C C . PRO A 1 96 ? 2.745 18.375 -14.274 1.00 88.88 96 PRO A C 1
ATOM 798 O O . PRO A 1 96 ? 2.015 19.351 -14.256 1.00 88.88 96 PRO A O 1
ATOM 801 N N . PHE A 1 97 ? 2.812 17.508 -13.260 1.00 92.38 97 PHE A N 1
ATOM 802 C CA . PHE A 1 97 ? 2.034 17.590 -12.030 1.00 92.38 97 PHE A CA 1
ATOM 803 C C . PHE A 1 97 ? 2.920 17.910 -10.816 1.00 92.38 97 PHE A C 1
ATOM 805 O O . PHE A 1 97 ? 4.103 17.567 -10.787 1.00 92.38 97 PHE A O 1
ATOM 812 N N . TYR A 1 98 ? 2.345 18.541 -9.790 1.00 90.81 98 TYR A N 1
ATOM 813 C CA . TYR A 1 98 ? 3.002 18.821 -8.508 1.00 90.81 98 TYR A CA 1
ATOM 814 C C . TYR A 1 98 ? 3.346 17.551 -7.736 1.00 90.81 98 TYR A C 1
ATOM 816 O O . TYR A 1 98 ? 2.935 16.452 -8.102 1.00 90.81 98 TYR A O 1
ATOM 824 N N . GLN A 1 99 ? 4.051 17.694 -6.612 1.00 88.88 99 GLN A N 1
ATOM 825 C CA . GLN A 1 99 ? 4.354 16.565 -5.740 1.00 88.88 99 GLN A CA 1
ATOM 826 C C . GLN A 1 99 ? 3.089 15.727 -5.456 1.00 88.88 99 GLN A C 1
ATOM 828 O O . GLN A 1 99 ? 2.077 16.269 -4.996 1.00 88.88 99 GLN A O 1
ATOM 833 N N . PRO A 1 100 ? 3.115 14.411 -5.727 1.00 89.19 100 PRO A N 1
ATOM 834 C CA . PRO A 1 100 ? 1.978 13.551 -5.455 1.00 89.19 100 PRO A CA 1
ATOM 835 C C . PRO A 1 100 ? 1.628 13.543 -3.974 1.00 89.19 100 PRO A C 1
ATOM 837 O O . PRO A 1 100 ? 2.501 13.489 -3.104 1.00 89.19 100 PRO A O 1
ATOM 840 N N . CYS A 1 101 ? 0.333 13.539 -3.675 1.00 86.81 101 CYS A N 1
ATOM 841 C CA . CYS A 1 101 ? -0.136 13.336 -2.321 1.00 86.81 101 CYS A CA 1
ATOM 842 C C . CYS A 1 101 ? 0.348 11.963 -1.826 1.00 86.81 101 CYS A C 1
ATOM 844 O O . CYS A 1 101 ? 0.049 10.949 -2.464 1.00 86.81 101 CYS A O 1
ATOM 846 N N . PRO A 1 102 ? 0.983 11.874 -0.643 1.00 78.44 102 PRO A N 1
ATOM 847 C CA . PRO A 1 102 ? 1.426 10.593 -0.086 1.00 78.44 102 PRO A CA 1
ATOM 848 C C . PRO A 1 102 ? 0.290 9.577 0.118 1.00 78.44 102 PRO A C 1
ATOM 850 O O . PRO A 1 102 ? 0.531 8.387 0.268 1.00 78.44 102 PRO A O 1
ATOM 853 N N . SER A 1 103 ? -0.959 10.052 0.160 1.00 74.44 103 SER A N 1
ATOM 854 C CA . SER A 1 103 ? -2.162 9.234 0.346 1.00 74.44 103 SER A CA 1
ATOM 855 C C . SER A 1 103 ? -2.928 8.954 -0.957 1.00 74.44 103 SER A C 1
ATOM 857 O O . SER A 1 103 ? -3.991 8.336 -0.916 1.00 74.44 103 SER A O 1
ATOM 859 N N . THR A 1 104 ? -2.439 9.403 -2.116 1.00 78.69 104 THR A N 1
ATOM 860 C CA . THR A 1 104 ? -3.011 9.031 -3.420 1.00 78.69 104 THR A CA 1
ATOM 861 C C . THR A 1 104 ? -2.506 7.638 -3.841 1.00 78.69 104 THR A C 1
ATOM 863 O O . THR A 1 104 ? -1.360 7.306 -3.528 1.00 78.69 104 THR A O 1
ATOM 866 N N . PRO A 1 105 ? -3.294 6.783 -4.525 1.00 70.31 105 PRO A N 1
ATOM 867 C CA . PRO A 1 105 ? -4.619 7.033 -5.113 1.00 70.31 105 PRO A CA 1
ATOM 868 C C . PRO A 1 105 ? -5.823 6.982 -4.158 1.00 70.31 105 PRO A C 1
ATOM 870 O O . PRO A 1 105 ? -6.779 7.722 -4.371 1.00 70.31 105 PRO A O 1
ATOM 873 N N . PHE A 1 106 ? -5.823 6.132 -3.124 1.00 66.56 106 PHE A N 1
ATOM 874 C CA . PHE A 1 106 ? -7.090 5.721 -2.486 1.00 66.56 106 PHE A CA 1
ATOM 875 C C . PHE A 1 106 ? -7.304 6.174 -1.039 1.00 66.56 106 PHE A C 1
ATOM 877 O O . PHE A 1 106 ? -8.409 6.004 -0.535 1.00 66.56 106 PHE A O 1
ATOM 884 N N . SER A 1 107 ? -6.309 6.766 -0.379 1.00 67.31 107 SER A N 1
ATOM 885 C CA . SER A 1 107 ? -6.325 6.991 1.078 1.00 67.31 107 SER A CA 1
ATOM 886 C C . SER A 1 107 ? -6.423 8.464 1.484 1.00 67.31 107 SER A C 1
ATOM 888 O O . SER A 1 107 ? -6.445 8.784 2.671 1.00 67.31 107 SER A O 1
ATOM 890 N N . CYS A 1 108 ? -6.463 9.391 0.524 1.00 78.12 108 CYS A N 1
ATOM 891 C CA . CYS A 1 108 ? -6.518 10.816 0.828 1.00 78.12 108 CYS A CA 1
ATOM 892 C C . CYS A 1 108 ? -7.944 11.247 1.211 1.00 78.12 108 CYS A C 1
ATOM 894 O O . CYS A 1 108 ? -8.841 11.303 0.360 1.00 78.12 108 CYS A O 1
ATOM 896 N N . ARG A 1 109 ? -8.149 11.595 2.491 1.00 77.00 109 ARG A N 1
ATOM 897 C CA . ARG A 1 109 ? -9.438 12.117 2.986 1.00 77.00 109 ARG A CA 1
ATOM 898 C C . ARG A 1 109 ? -9.839 13.419 2.291 1.00 77.00 109 ARG A C 1
ATOM 900 O O . ARG A 1 109 ? -10.981 13.546 1.870 1.00 77.00 109 ARG A O 1
ATOM 907 N N . TYR A 1 110 ? -8.882 14.328 2.094 1.00 85.56 110 TYR A N 1
ATOM 908 C CA . TYR A 1 110 ? -9.110 15.631 1.470 1.00 85.56 110 TYR A CA 1
ATOM 909 C C . TYR A 1 110 ? -9.546 15.477 0.018 1.00 85.56 110 TYR A C 1
ATOM 911 O O . TYR A 1 110 ? -10.523 16.086 -0.398 1.00 85.56 110 TYR A O 1
ATOM 919 N N . TYR A 1 111 ? -8.905 14.571 -0.722 1.00 86.94 111 TYR A N 1
ATOM 920 C CA . TYR A 1 111 ? -9.302 14.269 -2.093 1.00 86.94 111 TYR A CA 1
ATOM 921 C C . TYR A 1 111 ? -10.678 13.612 -2.168 1.00 86.94 111 TYR A C 1
ATOM 923 O O . TYR A 1 111 ? -11.476 13.935 -3.041 1.00 86.94 111 TYR A O 1
ATOM 931 N N . SER A 1 112 ? -10.991 12.721 -1.224 1.00 81.75 112 SER A N 1
ATOM 932 C CA . SER A 1 112 ? -12.323 12.115 -1.145 1.00 81.75 112 SER A CA 1
ATOM 933 C C . SER A 1 112 ? -13.404 13.169 -0.878 1.00 81.75 112 SER A C 1
ATOM 935 O O . SER A 1 112 ? -14.435 13.155 -1.541 1.00 81.75 112 SER A O 1
ATOM 937 N N . GLU A 1 113 ? -13.170 14.098 0.054 1.00 83.56 113 GLU A N 1
ATOM 938 C CA . GLU A 1 113 ? -14.055 15.244 0.313 1.00 83.56 113 GLU A CA 1
ATOM 939 C C . GLU A 1 113 ? -14.189 16.149 -0.921 1.00 83.56 113 GLU A C 1
ATOM 941 O O . GLU A 1 113 ? -15.302 16.496 -1.314 1.00 83.56 113 GLU A O 1
ATOM 946 N N . PHE A 1 114 ? -13.072 16.462 -1.581 1.00 87.50 114 PHE A N 1
ATOM 947 C CA . PHE A 1 114 ? -13.028 17.280 -2.791 1.00 87.50 114 PHE A CA 1
ATOM 948 C C . PHE A 1 114 ? -13.826 16.664 -3.948 1.00 87.50 114 PHE A C 1
ATOM 950 O O . PHE A 1 114 ? -14.639 17.341 -4.577 1.00 87.50 114 PHE A O 1
ATOM 957 N N . LEU A 1 115 ? -13.666 15.361 -4.203 1.00 86.00 115 LEU A N 1
ATOM 958 C CA . LEU A 1 115 ? -14.460 14.648 -5.207 1.00 86.00 115 LEU A CA 1
ATOM 959 C C . LEU A 1 115 ? -15.955 14.682 -4.877 1.00 86.00 115 LEU A C 1
ATOM 961 O O . LEU A 1 115 ? -16.781 14.821 -5.775 1.00 86.00 115 LEU A O 1
ATOM 965 N N . GLN A 1 116 ? -16.313 14.577 -3.599 1.00 81.38 116 GLN A N 1
ATOM 966 C CA . GLN A 1 116 ? -17.709 14.561 -3.164 1.00 81.38 116 GLN A CA 1
ATOM 967 C C . GLN A 1 116 ? -18.387 15.922 -3.272 1.00 81.38 116 GLN A C 1
ATOM 969 O O . GLN A 1 116 ? -19.569 15.982 -3.609 1.00 81.38 116 GLN A O 1
ATOM 974 N N . ALA A 1 117 ? -17.644 17.007 -3.055 1.00 82.88 117 ALA A N 1
ATOM 975 C CA . ALA A 1 117 ? -18.129 18.363 -3.284 1.00 82.88 117 ALA A CA 1
ATOM 976 C C . ALA A 1 117 ? -18.531 18.587 -4.754 1.00 82.88 117 ALA A C 1
ATOM 978 O O . ALA A 1 117 ? -19.548 19.210 -5.040 1.00 82.88 117 ALA A O 1
ATOM 979 N N . LYS A 1 118 ? -17.831 17.954 -5.707 1.00 75.62 118 LYS A N 1
ATOM 980 C CA . LYS A 1 118 ? -18.165 18.033 -7.142 1.00 75.62 118 LYS A CA 1
ATOM 981 C C . LYS A 1 118 ? -19.489 17.349 -7.536 1.00 75.62 118 LYS A C 1
ATOM 983 O O . LYS A 1 118 ? -19.885 17.432 -8.695 1.00 75.62 118 LYS A O 1
ATOM 988 N N . LYS A 1 119 ? -20.191 16.679 -6.611 1.00 69.38 119 LYS A N 1
ATOM 989 C CA . LYS A 1 119 ? -21.445 15.945 -6.875 1.00 69.38 119 LYS A CA 1
ATOM 990 C C . LYS A 1 119 ? -22.671 16.853 -7.080 1.00 69.38 119 LYS A C 1
ATOM 992 O O . LYS A 1 119 ? -23.682 16.378 -7.596 1.00 69.38 119 LYS A O 1
ATOM 997 N N . GLY A 1 120 ? -22.622 18.133 -6.701 1.00 59.16 120 GLY A N 1
ATOM 998 C CA . GLY A 1 120 ? -23.741 19.051 -6.929 1.00 59.16 120 GLY A CA 1
ATOM 999 C C . GLY A 1 120 ? -23.463 20.505 -6.528 1.00 59.16 120 GLY A C 1
ATOM 1000 O O . GLY A 1 120 ? -22.530 20.763 -5.775 1.00 59.16 120 GLY A O 1
ATOM 1001 N N . PRO A 1 121 ? -24.290 21.462 -6.991 1.00 48.62 121 PRO A N 1
ATOM 1002 C CA . PRO A 1 121 ? -24.044 22.906 -6.861 1.00 48.62 121 PRO A CA 1
ATOM 1003 C C . PRO A 1 121 ? -24.027 23.440 -5.416 1.00 48.62 121 PRO A C 1
ATOM 1005 O O . PRO A 1 121 ? -23.589 24.563 -5.184 1.00 48.62 121 PRO A O 1
ATOM 1008 N N . SER A 1 122 ? -24.495 22.657 -4.440 1.00 53.84 122 SER A N 1
ATOM 1009 C CA . SER A 1 122 ? -24.622 23.050 -3.031 1.00 53.84 122 SER A CA 1
ATOM 1010 C C . SER A 1 122 ? -23.586 22.417 -2.093 1.00 53.84 122 SER A C 1
ATOM 1012 O O . SER A 1 122 ? -23.579 22.738 -0.906 1.00 53.84 122 SER A O 1
ATOM 1014 N N . ALA A 1 123 ? -22.720 21.521 -2.578 1.00 66.50 123 ALA A N 1
ATOM 1015 C CA . ALA A 1 123 ? -21.685 20.890 -1.762 1.00 66.50 123 ALA A CA 1
ATOM 1016 C C . ALA A 1 123 ? -20.336 21.569 -2.029 1.00 66.50 123 ALA A C 1
ATOM 1018 O O . ALA A 1 123 ? -19.772 21.433 -3.108 1.00 66.50 123 ALA A O 1
ATOM 1019 N N . LYS A 1 124 ? -19.812 22.310 -1.048 1.00 76.00 124 LYS A N 1
ATOM 1020 C CA . LYS A 1 124 ? -18.449 22.853 -1.102 1.00 76.00 124 LYS A CA 1
ATOM 1021 C C . LYS A 1 124 ? -17.522 21.984 -0.270 1.00 76.00 124 LYS A C 1
ATOM 1023 O O . LYS A 1 124 ? -17.914 21.502 0.795 1.00 76.00 124 LYS A O 1
ATOM 1028 N N . ALA A 1 125 ? -16.313 21.769 -0.771 1.00 82.12 125 ALA A N 1
ATOM 1029 C CA . ALA A 1 125 ? -15.274 21.158 0.032 1.00 82.12 125 ALA A CA 1
ATOM 1030 C C . ALA A 1 125 ? -14.860 22.150 1.125 1.00 82.12 125 ALA A C 1
ATOM 1032 O O . ALA A 1 125 ? -15.078 23.359 1.014 1.00 82.12 125 ALA A O 1
ATOM 1033 N N . ARG A 1 126 ? -14.299 21.634 2.217 1.00 87.38 126 ARG A N 1
ATOM 1034 C CA . ARG A 1 126 ? -13.703 22.511 3.224 1.00 87.38 126 ARG A CA 1
ATOM 1035 C C . ARG A 1 126 ? -12.482 23.218 2.619 1.00 87.38 126 ARG A C 1
ATOM 1037 O O . ARG A 1 126 ? -11.798 22.580 1.812 1.00 87.38 126 ARG A O 1
ATOM 1044 N N . PRO A 1 127 ? -12.172 24.465 3.013 1.00 89.94 127 PRO A N 1
ATOM 1045 C CA . PRO A 1 127 ? -11.020 25.193 2.482 1.00 89.94 127 PRO A CA 1
ATOM 1046 C C . PRO A 1 127 ? -9.714 24.393 2.557 1.00 89.94 127 PRO A C 1
ATOM 1048 O O . PRO A 1 127 ? -8.963 24.357 1.591 1.00 89.94 127 PRO A O 1
ATOM 1051 N N . GLU A 1 128 ? -9.492 23.648 3.644 1.00 89.56 128 GLU A N 1
ATOM 1052 C CA . GLU A 1 128 ? -8.288 22.830 3.820 1.00 89.56 128 GLU A CA 1
ATOM 1053 C C . GLU A 1 128 ? -8.222 21.663 2.823 1.00 89.56 128 GLU A C 1
ATOM 1055 O O . GLU A 1 128 ? -7.142 21.233 2.422 1.00 89.56 128 GLU A O 1
ATOM 1060 N N . ALA A 1 129 ? -9.377 21.122 2.421 1.00 88.50 129 ALA A N 1
ATOM 1061 C CA . ALA A 1 129 ? -9.442 20.062 1.423 1.00 88.50 129 ALA A CA 1
ATOM 1062 C C . ALA A 1 129 ? -9.155 20.596 0.014 1.00 88.50 129 ALA A C 1
ATOM 1064 O O . ALA A 1 129 ? -8.481 19.918 -0.763 1.00 88.50 129 ALA A O 1
ATOM 1065 N N . GLU A 1 130 ? -9.640 21.799 -0.306 1.00 90.38 130 GLU A N 1
ATOM 1066 C CA . GLU A 1 130 ? -9.342 22.482 -1.569 1.00 90.38 130 GLU A CA 1
ATOM 1067 C C . GLU A 1 130 ? -7.860 22.851 -1.651 1.00 90.38 130 GLU A C 1
ATOM 1069 O O . GLU A 1 130 ? -7.191 22.459 -2.606 1.00 90.38 130 GLU A O 1
ATOM 1074 N N . GLU A 1 131 ? -7.323 23.501 -0.616 1.00 92.69 131 GLU A N 1
ATOM 1075 C CA . GLU A 1 131 ? -5.906 23.863 -0.512 1.00 92.69 131 GLU A CA 1
ATOM 1076 C C . GLU A 1 131 ? -5.002 22.635 -0.667 1.00 92.69 131 GLU A C 1
ATOM 1078 O O . GLU A 1 131 ? -4.064 22.642 -1.469 1.00 92.69 131 GLU A O 1
ATOM 1083 N N . HIS A 1 132 ? -5.324 21.533 0.020 1.00 93.25 132 HIS A N 1
ATOM 1084 C CA . HIS A 1 132 ? -4.592 20.274 -0.118 1.00 93.25 132 HIS A CA 1
ATOM 1085 C C . HIS A 1 132 ? -4.606 19.751 -1.562 1.00 93.25 132 HIS A C 1
ATOM 1087 O O . HIS A 1 132 ? -3.575 19.300 -2.060 1.00 93.25 132 HIS A O 1
ATOM 1093 N N . CYS A 1 133 ? -5.757 19.786 -2.240 1.00 92.31 133 CYS A N 1
ATOM 1094 C CA . CYS A 1 133 ? -5.894 19.263 -3.605 1.00 92.31 133 CYS A CA 1
ATOM 1095 C C . CYS A 1 133 ? -5.295 20.180 -4.680 1.00 92.31 133 CYS A C 1
ATOM 1097 O O . CYS A 1 133 ? -5.048 19.712 -5.788 1.00 92.31 133 CYS A O 1
ATOM 1099 N N . ILE A 1 134 ? -5.050 21.452 -4.362 1.00 90.94 134 ILE A N 1
ATOM 1100 C CA . ILE A 1 134 ? -4.298 22.388 -5.209 1.00 90.94 134 ILE A CA 1
ATOM 1101 C C . ILE A 1 134 ? -2.790 22.231 -4.972 1.00 90.94 134 ILE A C 1
ATOM 1103 O O . ILE A 1 134 ? -2.005 22.329 -5.910 1.00 90.94 134 ILE A O 1
ATOM 1107 N N . THR A 1 135 ? -2.384 21.946 -3.733 1.00 90.88 135 THR A N 1
ATOM 1108 C CA . THR A 1 135 ? -0.971 21.807 -3.346 1.00 90.88 135 THR A CA 1
ATOM 1109 C C . THR A 1 135 ? -0.370 20.473 -3.782 1.00 90.88 135 THR A C 1
ATOM 1111 O O . THR A 1 135 ? 0.790 20.411 -4.187 1.00 90.88 135 THR A O 1
ATOM 1114 N N . PHE A 1 136 ? -1.145 19.390 -3.690 1.00 92.31 136 PHE A N 1
ATOM 1115 C CA . PHE A 1 136 ? -0.681 18.038 -3.984 1.00 92.31 136 PHE A CA 1
ATOM 1116 C C . PHE A 1 136 ? -1.443 17.406 -5.140 1.00 92.31 136 PHE A C 1
ATOM 1118 O O . PHE A 1 136 ? -2.674 17.448 -5.199 1.00 92.31 136 PHE A O 1
ATOM 1125 N N . SER A 1 137 ? -0.709 16.692 -5.989 1.00 94.12 137 SER A N 1
ATOM 1126 C CA . SER A 1 137 ? -1.304 15.958 -7.102 1.00 94.12 137 SER A CA 1
ATOM 1127 C C . SER A 1 137 ? -1.974 14.671 -6.645 1.00 94.12 137 SER A C 1
ATOM 1129 O O . SER A 1 137 ? -1.470 13.961 -5.771 1.00 94.12 137 SER A O 1
ATOM 1131 N N . HIS A 1 138 ? -3.098 14.330 -7.262 1.00 92.31 138 HIS A N 1
ATOM 1132 C CA . HIS A 1 138 ? -3.833 13.103 -6.972 1.00 92.31 138 HIS A CA 1
ATOM 1133 C C . HIS A 1 138 ? -4.095 12.310 -8.245 1.00 92.31 138 HIS A C 1
ATOM 1135 O O . HIS A 1 138 ? -4.219 12.872 -9.330 1.00 92.31 138 HIS A O 1
ATOM 1141 N N . VAL A 1 139 ? -4.218 10.989 -8.122 1.00 89.75 139 VAL A N 1
ATOM 1142 C CA . VAL A 1 139 ? -4.668 10.164 -9.241 1.00 89.75 139 VAL A CA 1
ATOM 1143 C C . VAL A 1 139 ? -6.063 10.610 -9.661 1.00 89.75 139 VAL A C 1
ATOM 1145 O O . VAL A 1 139 ? -6.989 10.619 -8.852 1.00 89.75 139 VAL A O 1
ATOM 1148 N N . CYS A 1 140 ? -6.193 10.989 -10.930 1.00 91.62 140 CYS A N 1
ATOM 1149 C CA . CYS A 1 140 ? -7.436 11.442 -11.524 1.00 91.62 140 CYS A CA 1
ATOM 1150 C C . CYS A 1 140 ? -8.510 10.363 -11.378 1.00 91.62 140 CYS A C 1
ATOM 1152 O O . CYS A 1 140 ? -8.283 9.203 -11.728 1.00 91.62 140 CYS A O 1
ATOM 1154 N N . SER A 1 141 ? -9.712 10.752 -10.951 1.00 89.38 141 SER A N 1
ATOM 1155 C CA . SER A 1 141 ? -10.822 9.811 -10.812 1.00 89.38 141 SER A CA 1
ATOM 1156 C C . SER A 1 141 ? -11.227 9.133 -12.117 1.00 89.38 141 SER A C 1
ATOM 1158 O O . SER A 1 141 ? -11.786 8.051 -12.053 1.00 89.38 141 SER A O 1
ATOM 1160 N N . PHE A 1 142 ? -10.927 9.713 -13.280 1.00 89.81 142 PHE A N 1
ATOM 1161 C CA . PHE A 1 142 ? -11.203 9.124 -14.597 1.00 89.81 142 PHE A CA 1
ATOM 1162 C C . PHE A 1 142 ? -9.985 8.454 -15.243 1.00 89.81 142 PHE A C 1
ATOM 1164 O O . PHE A 1 142 ? -10.103 7.928 -16.352 1.00 89.81 142 PHE A O 1
ATOM 1171 N N . GLY A 1 143 ? -8.821 8.493 -14.583 1.00 87.62 143 GLY A N 1
ATOM 1172 C CA . GLY A 1 143 ? -7.589 7.879 -15.070 1.00 87.62 143 GLY A CA 1
ATOM 1173 C C . GLY A 1 143 ? -7.342 8.184 -16.548 1.00 87.62 143 GLY A C 1
ATOM 1174 O O . GLY A 1 143 ? -7.368 9.333 -16.986 1.00 87.62 143 GLY A O 1
ATOM 1175 N N . ARG A 1 144 ? -7.190 7.133 -17.355 1.00 81.19 144 ARG A N 1
ATOM 1176 C CA . ARG A 1 144 ? -6.915 7.240 -18.799 1.00 81.19 144 ARG A CA 1
ATOM 1177 C C . ARG A 1 144 ? -8.063 7.771 -19.669 1.00 81.19 144 ARG A C 1
ATOM 1179 O O . ARG A 1 144 ? -7.881 7.884 -20.878 1.00 81.19 144 ARG A O 1
ATOM 1186 N N . GLN A 1 145 ? -9.251 7.976 -19.107 1.00 88.50 145 GLN A N 1
ATOM 1187 C CA . GLN A 1 145 ? -10.425 8.488 -19.826 1.00 88.50 145 GLN A CA 1
ATOM 1188 C C . GLN A 1 145 ? -10.712 9.955 -19.538 1.00 88.50 145 GLN A C 1
ATOM 1190 O O . GLN A 1 145 ? -11.721 10.487 -19.995 1.00 88.50 145 GLN A O 1
ATOM 1195 N N . CYS A 1 146 ? -9.867 10.599 -18.740 1.00 91.62 146 CYS A N 1
ATOM 1196 C CA . CYS A 1 146 ? -10.044 11.998 -18.427 1.00 91.62 146 CYS A CA 1
ATOM 1197 C C . CYS A 1 146 ? -9.993 12.852 -19.702 1.00 91.62 146 CYS A C 1
ATOM 1199 O O . CYS A 1 146 ? -9.070 12.726 -20.504 1.00 91.62 146 CYS A O 1
ATOM 1201 N N . THR A 1 147 ? -10.977 13.734 -19.857 1.00 92.12 147 THR A N 1
ATOM 1202 C CA . THR A 1 147 ? -11.057 14.714 -20.949 1.00 92.12 147 THR A CA 1
ATOM 1203 C C . THR A 1 147 ? -10.867 16.151 -20.459 1.00 92.12 147 THR A C 1
ATOM 1205 O O . THR A 1 147 ? -11.072 17.083 -21.228 1.00 92.12 147 THR A O 1
ATOM 1208 N N . ASP A 1 148 ? -10.537 16.347 -19.178 1.00 91.25 148 ASP A N 1
ATOM 1209 C CA . ASP A 1 148 ? -10.274 17.669 -18.608 1.00 91.25 148 ASP A CA 1
ATOM 1210 C C . ASP A 1 148 ? -8.883 18.139 -19.047 1.00 91.25 148 ASP A C 1
ATOM 1212 O O . ASP A 1 148 ? -7.870 17.499 -18.753 1.00 91.25 148 ASP A O 1
ATOM 1216 N N . THR A 1 149 ? -8.858 19.240 -19.792 1.00 88.00 149 THR A N 1
ATOM 1217 C CA . THR A 1 149 ? -7.646 19.858 -20.339 1.00 88.00 149 THR A CA 1
ATOM 1218 C C . THR A 1 149 ? -7.321 21.188 -19.666 1.00 88.00 149 THR A C 1
ATOM 1220 O O . THR A 1 149 ? -6.524 21.958 -20.200 1.00 88.00 149 THR A O 1
ATOM 1223 N N . SER A 1 150 ? -7.969 21.510 -18.543 1.00 91.06 150 SER A N 1
ATOM 1224 C CA . SER A 1 150 ? -7.689 22.746 -17.820 1.00 91.06 150 SER A CA 1
ATOM 1225 C C . SER A 1 150 ? -6.268 22.746 -17.257 1.00 91.06 150 SER A C 1
ATOM 1227 O O . SER A 1 150 ? -5.716 21.711 -16.875 1.00 91.06 150 SER A O 1
ATOM 1229 N N . GLU A 1 151 ? -5.669 23.933 -17.190 1.00 86.62 151 GLU A N 1
ATOM 1230 C CA . GLU A 1 151 ? -4.298 24.094 -16.714 1.00 86.62 151 GLU A CA 1
ATOM 1231 C C . GLU A 1 151 ? -4.147 23.613 -15.263 1.00 86.62 151 GLU A C 1
ATOM 1233 O O . GLU A 1 151 ? -3.266 22.805 -14.965 1.00 86.62 151 GLU A O 1
ATOM 1238 N N . LEU A 1 152 ? -5.072 24.001 -14.380 1.00 88.94 152 LEU A N 1
ATOM 1239 C CA . LEU A 1 152 ? -5.080 23.539 -12.991 1.00 88.94 152 LEU A CA 1
ATOM 1240 C C . LEU A 1 152 ? -5.141 22.008 -12.897 1.00 88.94 152 LEU A C 1
ATOM 1242 O O . LEU A 1 152 ? -4.431 21.409 -12.089 1.00 88.94 152 LEU A O 1
ATOM 1246 N N . HIS A 1 153 ? -5.963 21.359 -13.727 1.00 92.62 153 HIS A N 1
ATOM 1247 C CA . HIS A 1 153 ? -6.059 19.901 -13.749 1.00 92.62 153 HIS A CA 1
ATOM 1248 C C . HIS A 1 153 ? -4.751 19.249 -14.196 1.00 92.62 153 HIS A C 1
ATOM 1250 O O . HIS A 1 153 ? -4.348 18.248 -13.609 1.00 92.62 153 HIS A O 1
ATOM 1256 N N . SER A 1 154 ? -4.055 19.835 -15.174 1.00 88.00 154 SER A N 1
ATOM 1257 C CA . SER A 1 154 ? -2.764 19.320 -15.645 1.00 88.00 154 SER A CA 1
ATOM 1258 C C . SER A 1 154 ? -1.691 19.293 -14.549 1.00 88.00 154 SER A C 1
ATOM 1260 O O . SER A 1 154 ? -0.917 18.338 -14.494 1.00 88.00 154 SER A O 1
ATOM 1262 N N . TYR A 1 155 ? -1.715 20.269 -13.630 1.00 89.94 155 TYR A N 1
ATOM 1263 C CA . TYR A 1 155 ? -0.777 20.345 -12.508 1.00 89.94 155 TYR A CA 1
ATOM 1264 C C . TYR A 1 155 ? -1.192 19.526 -11.281 1.00 89.94 155 TYR A C 1
ATOM 1266 O O . TYR A 1 155 ? -0.335 19.147 -10.488 1.00 89.94 155 TYR A O 1
ATOM 1274 N N . THR A 1 156 ? -2.483 19.244 -11.102 1.00 93.25 156 THR A N 1
ATOM 1275 C CA . THR A 1 156 ? -3.013 18.606 -9.878 1.00 93.25 156 THR A CA 1
ATOM 1276 C C . THR A 1 156 ? -3.450 17.154 -10.075 1.00 93.25 156 THR A C 1
ATOM 1278 O O . THR A 1 156 ? -3.819 16.482 -9.106 1.00 93.25 156 THR A O 1
ATOM 1281 N N . SER A 1 157 ? -3.392 16.632 -11.303 1.00 93.88 157 SER A N 1
ATOM 1282 C CA . SER A 1 157 ? -3.865 15.284 -11.623 1.00 93.88 157 SER A CA 1
ATOM 1283 C C . SER A 1 157 ? -2.802 14.378 -12.230 1.00 93.88 157 SER A C 1
ATOM 1285 O O . SER A 1 157 ? -2.032 14.767 -13.101 1.00 93.88 157 SER A O 1
ATOM 1287 N N . ILE A 1 158 ? -2.832 13.119 -11.794 1.00 92.00 158 ILE A N 1
ATOM 1288 C CA . ILE A 1 158 ? -2.003 12.021 -12.297 1.00 92.00 158 ILE A CA 1
ATOM 1289 C C . ILE A 1 158 ? -2.924 11.017 -12.997 1.00 92.00 158 ILE A C 1
ATOM 1291 O O . ILE A 1 158 ? -3.853 10.475 -12.395 1.00 92.00 158 ILE A O 1
ATOM 1295 N N . HIS A 1 159 ? -2.698 10.736 -14.273 1.00 89.94 159 HIS A N 1
ATOM 1296 C CA . HIS A 1 159 ? -3.572 9.893 -15.091 1.00 89.94 159 HIS A CA 1
ATOM 1297 C C . HIS A 1 159 ? -3.092 8.444 -15.118 1.00 89.94 159 HIS A C 1
ATOM 1299 O O . HIS A 1 159 ? -2.593 7.946 -16.123 1.00 89.94 159 HIS A O 1
ATOM 1305 N N . ILE A 1 160 ? -3.275 7.733 -14.007 1.00 79.44 160 ILE A N 1
ATOM 1306 C CA . ILE A 1 160 ? -2.960 6.301 -13.948 1.00 79.44 160 ILE A CA 1
ATOM 1307 C C . ILE A 1 160 ? -4.061 5.494 -14.627 1.00 79.44 160 ILE A C 1
ATOM 1309 O O . ILE A 1 160 ? -5.245 5.644 -14.330 1.00 79.44 160 ILE A O 1
ATOM 1313 N N . ALA A 1 161 ? -3.663 4.629 -15.553 1.00 71.06 161 ALA A N 1
ATOM 1314 C CA . ALA A 1 161 ? -4.568 3.759 -16.284 1.00 71.06 161 ALA A CA 1
ATOM 1315 C C . ALA A 1 161 ? -4.820 2.461 -15.504 1.00 71.06 161 ALA A C 1
ATOM 1317 O O . ALA A 1 161 ? -3.888 1.680 -15.311 1.00 71.06 161 ALA A O 1
ATOM 1318 N N . ARG A 1 162 ? -6.075 2.161 -15.141 1.00 77.56 162 ARG A N 1
ATOM 1319 C CA . ARG A 1 162 ? -6.446 0.757 -14.904 1.00 77.56 162 ARG A CA 1
ATOM 1320 C C . ARG A 1 162 ? -6.581 0.023 -16.239 1.00 77.56 162 ARG A C 1
ATOM 1322 O O . ARG A 1 162 ? -6.696 0.621 -17.320 1.00 77.56 162 ARG A O 1
ATOM 1329 N N . LYS A 1 163 ? -6.552 -1.310 -16.172 1.00 79.25 163 LYS A N 1
ATOM 1330 C CA . LYS A 1 163 ? -6.779 -2.151 -17.347 1.00 79.25 163 LYS A CA 1
ATOM 1331 C C . LYS A 1 163 ? -8.198 -1.910 -17.856 1.00 79.25 163 LYS A C 1
ATOM 1333 O O . LYS A 1 163 ? -9.144 -1.836 -17.078 1.00 79.25 163 LYS A O 1
ATOM 1338 N N . ARG A 1 164 ? -8.366 -1.786 -19.172 1.00 85.62 164 ARG A N 1
ATOM 1339 C CA . ARG A 1 164 ? -9.705 -1.682 -19.766 1.00 85.62 164 ARG A CA 1
ATOM 1340 C C . ARG A 1 164 ? -10.447 -2.999 -19.560 1.00 85.62 164 ARG A C 1
ATOM 1342 O O . ARG A 1 164 ? -9.857 -4.061 -19.756 1.00 85.62 164 ARG A O 1
ATOM 1349 N N . CYS A 1 165 ? -11.724 -2.932 -19.191 1.00 88.12 165 CYS A N 1
ATOM 1350 C CA . CYS A 1 165 ? -12.562 -4.126 -19.190 1.00 88.12 165 CYS A CA 1
ATOM 1351 C C . CYS A 1 165 ? -12.631 -4.709 -20.607 1.00 88.12 165 CYS A C 1
ATOM 1353 O O . CYS A 1 165 ? -12.875 -3.969 -21.562 1.00 88.12 165 CYS A O 1
ATOM 1355 N N . SER A 1 166 ? -12.461 -6.027 -20.738 1.00 87.69 166 SER A N 1
ATOM 1356 C CA . SER A 1 166 ? -12.561 -6.740 -22.019 1.00 87.69 166 SER A CA 1
ATOM 1357 C C . SER A 1 166 ? -13.929 -6.575 -22.685 1.00 87.69 166 SER A C 1
ATOM 1359 O O . SER A 1 166 ? -14.011 -6.531 -23.907 1.00 87.69 166 SER A O 1
ATOM 1361 N N . ASN A 1 167 ? -14.987 -6.415 -21.885 1.00 89.00 167 ASN A N 1
ATOM 1362 C CA . ASN A 1 167 ? -16.359 -6.216 -22.360 1.00 89.00 167 ASN A CA 1
ATOM 1363 C C . ASN A 1 167 ? -16.760 -4.736 -22.479 1.00 89.00 167 ASN A C 1
ATOM 1365 O O . ASN A 1 167 ? -17.881 -4.452 -22.886 1.00 89.00 167 ASN A O 1
ATOM 1369 N N . TRP A 1 168 ? -15.876 -3.806 -22.102 1.00 87.31 168 TRP A N 1
ATOM 1370 C CA . TRP A 1 168 ? -16.025 -2.354 -22.252 1.00 87.31 168 TRP A CA 1
ATOM 1371 C C . TRP A 1 168 ? -17.418 -1.789 -21.896 1.00 87.31 168 TRP A C 1
ATOM 1373 O O . TRP A 1 168 ? -17.768 -1.739 -20.715 1.00 87.31 168 TRP A O 1
ATOM 1383 N N . ASP A 1 169 ? -18.193 -1.351 -22.893 1.00 88.00 169 ASP A N 1
ATOM 1384 C CA . ASP A 1 169 ? -19.543 -0.779 -22.792 1.00 88.00 169 ASP A CA 1
ATOM 1385 C C . ASP A 1 169 ? -20.654 -1.835 -22.651 1.00 88.00 169 ASP A C 1
ATOM 1387 O O . ASP A 1 169 ? -21.751 -1.516 -22.200 1.00 88.00 169 ASP A O 1
ATOM 1391 N N . LYS A 1 170 ? -20.365 -3.099 -22.973 1.00 90.50 170 LYS A N 1
ATOM 1392 C CA . LYS A 1 170 ? -21.280 -4.249 -22.862 1.00 90.50 170 LYS A CA 1
ATOM 1393 C C . LYS A 1 170 ? -21.045 -5.079 -21.601 1.00 90.50 170 LYS A C 1
ATOM 1395 O O . LYS A 1 170 ? -21.473 -6.230 -21.512 1.00 90.50 170 LYS A O 1
ATOM 1400 N N . CYS A 1 171 ? -20.311 -4.543 -20.631 1.00 90.75 171 CYS A N 1
ATOM 1401 C CA . CYS A 1 171 ? -19.975 -5.295 -19.436 1.00 90.75 171 CYS A CA 1
ATOM 1402 C C . CYS A 1 171 ? -21.208 -5.560 -18.563 1.00 90.75 171 CYS A C 1
ATOM 1404 O O . CYS A 1 171 ? -21.856 -4.637 -18.082 1.00 90.75 171 CYS A O 1
ATOM 1406 N N . SER A 1 172 ? -21.485 -6.834 -18.286 1.00 89.62 172 SER A N 1
ATOM 1407 C CA . SER A 1 172 ? -22.535 -7.254 -17.350 1.00 89.62 172 SER A CA 1
ATOM 1408 C C . SER A 1 172 ? -22.105 -7.191 -15.879 1.00 89.62 172 SER A C 1
ATOM 1410 O O . SER A 1 172 ? -22.941 -7.295 -14.985 1.00 89.62 172 SER A O 1
ATOM 1412 N N . LYS A 1 173 ? -20.810 -6.987 -15.606 1.00 88.38 173 LYS A N 1
ATOM 1413 C CA . LYS A 1 173 ? -20.220 -6.946 -14.257 1.00 88.38 173 LYS A CA 1
ATOM 1414 C C . LYS A 1 173 ? -20.139 -5.532 -13.672 1.00 88.38 173 LYS A C 1
ATOM 1416 O O . LYS A 1 173 ? -19.366 -5.280 -12.759 1.00 88.38 173 LYS A O 1
ATOM 1421 N N . LEU A 1 174 ? -20.948 -4.596 -14.167 1.00 86.62 174 LEU A N 1
ATOM 1422 C CA . LEU A 1 174 ? -20.981 -3.217 -13.665 1.00 86.62 174 LEU A CA 1
ATOM 1423 C C . LEU A 1 174 ? -21.578 -3.086 -12.253 1.00 86.62 174 LEU A C 1
ATOM 1425 O O . LEU A 1 174 ? -21.477 -2.034 -11.643 1.00 86.62 174 LEU A O 1
ATOM 1429 N N . ILE A 1 175 ? -22.194 -4.134 -11.710 1.00 81.62 175 ILE A N 1
ATOM 1430 C CA . ILE A 1 175 ? -22.654 -4.160 -10.309 1.00 81.62 175 ILE A CA 1
ATOM 1431 C C . ILE A 1 175 ? -21.654 -4.844 -9.368 1.00 81.62 175 ILE A C 1
ATOM 1433 O O . ILE A 1 175 ? -21.863 -4.865 -8.157 1.00 81.62 175 ILE A O 1
ATOM 1437 N N . ASP A 1 176 ? -20.589 -5.423 -9.921 1.00 81.81 176 ASP A N 1
ATOM 1438 C CA . ASP A 1 176 ? -19.546 -6.096 -9.162 1.00 81.81 176 ASP A CA 1
ATOM 1439 C C . ASP A 1 176 ? -18.511 -5.056 -8.707 1.00 81.81 176 ASP A C 1
ATOM 1441 O O . ASP A 1 176 ? -17.784 -4.461 -9.506 1.00 81.81 176 ASP A O 1
ATOM 1445 N N . GLU A 1 177 ? -18.477 -4.821 -7.395 1.00 77.75 177 GLU A N 1
ATOM 1446 C CA . GLU A 1 177 ? -17.587 -3.850 -6.760 1.00 77.75 177 GLU A CA 1
ATOM 1447 C C . GLU A 1 177 ? -16.110 -4.163 -7.046 1.00 77.75 177 GLU A C 1
ATOM 1449 O O . GLU A 1 177 ? -15.336 -3.248 -7.324 1.00 77.75 177 GLU A O 1
ATOM 1454 N N . GLU A 1 178 ? -15.718 -5.442 -7.025 1.00 74.06 178 GLU A N 1
ATOM 1455 C CA . GLU A 1 178 ? -14.339 -5.857 -7.295 1.00 74.06 178 GLU A CA 1
ATOM 1456 C C . GLU A 1 178 ? -13.979 -5.629 -8.765 1.00 74.06 178 GLU A C 1
ATOM 1458 O O . GLU A 1 178 ? -12.881 -5.153 -9.082 1.00 74.06 178 GLU A O 1
ATOM 1463 N N . HIS A 1 179 ? -14.920 -5.912 -9.667 1.00 84.00 179 HIS A N 1
ATOM 1464 C CA . HIS A 1 179 ? -14.751 -5.647 -11.088 1.00 84.00 179 HIS A CA 1
ATOM 1465 C C . HIS A 1 179 ? -14.533 -4.154 -11.357 1.00 84.00 179 HIS A C 1
ATOM 1467 O O . HIS A 1 179 ? -13.529 -3.779 -11.966 1.00 84.00 179 HIS A O 1
ATOM 1473 N N . LEU A 1 180 ? -15.420 -3.293 -10.850 1.00 82.25 180 LEU A N 1
ATOM 1474 C CA . LEU A 1 180 ? -15.316 -1.841 -11.027 1.00 82.25 180 LEU A CA 1
ATOM 1475 C C . LEU A 1 180 ? -14.045 -1.249 -10.405 1.00 82.25 180 LEU A C 1
ATOM 1477 O O . LEU A 1 180 ? -13.533 -0.237 -10.881 1.00 82.25 180 LEU A O 1
ATOM 1481 N N . ASN A 1 181 ? -13.510 -1.873 -9.356 1.00 77.06 181 ASN A N 1
ATOM 1482 C CA . ASN A 1 181 ? -12.264 -1.429 -8.735 1.00 77.06 181 ASN A CA 1
ATOM 1483 C C . ASN A 1 181 ? -11.009 -1.920 -9.478 1.00 77.06 181 ASN A C 1
ATOM 1485 O O . ASN A 1 181 ? -9.930 -1.356 -9.292 1.00 77.06 181 ASN A O 1
ATOM 1489 N N . SER A 1 182 ? -11.147 -2.915 -10.357 1.00 76.56 182 SER A N 1
ATOM 1490 C CA . SER A 1 182 ? -10.040 -3.509 -11.117 1.00 76.56 182 SER A CA 1
ATOM 1491 C C . SER A 1 182 ? -9.959 -3.018 -12.566 1.00 76.56 182 SER A C 1
ATOM 1493 O O . SER A 1 182 ? -8.873 -3.009 -13.148 1.00 76.56 182 SER A O 1
ATOM 1495 N N . PHE A 1 183 ? -11.082 -2.601 -13.158 1.00 83.12 183 PHE A N 1
ATOM 1496 C CA . PHE A 1 183 ? -11.168 -2.286 -14.583 1.00 83.12 183 PHE A CA 1
ATOM 1497 C C . PHE A 1 183 ? -11.723 -0.889 -14.862 1.00 83.12 183 PHE A C 1
ATOM 1499 O O . PHE A 1 183 ? -12.663 -0.432 -14.217 1.00 83.12 183 PHE A O 1
ATOM 1506 N N . THR A 1 184 ? -11.174 -0.237 -15.887 1.00 88.00 184 THR A N 1
ATOM 1507 C CA . THR A 1 184 ? -11.711 1.013 -16.433 1.00 88.00 184 THR A CA 1
ATOM 1508 C C . THR A 1 184 ? -12.875 0.717 -17.379 1.00 88.00 184 THR A C 1
ATOM 1510 O O . THR A 1 184 ? -12.754 -0.124 -18.280 1.00 88.00 184 THR A O 1
ATOM 1513 N N . HIS A 1 185 ? -13.961 1.478 -17.225 1.00 90.50 185 HIS A N 1
ATOM 1514 C CA . HIS A 1 185 ? -15.159 1.463 -18.069 1.00 90.50 185 HIS A CA 1
ATOM 1515 C C . HIS A 1 185 ? -15.457 2.836 -18.661 1.00 90.50 185 HIS A C 1
ATOM 1517 O O . HIS A 1 185 ? -15.131 3.842 -18.035 1.00 90.50 185 HIS A O 1
ATOM 1523 N N . PRO A 1 186 ? -16.042 2.917 -19.867 1.00 89.12 186 PRO A N 1
ATOM 1524 C CA . PRO A 1 186 ? -16.333 4.190 -20.517 1.00 89.12 186 PRO A CA 1
ATOM 1525 C C . PRO A 1 186 ? -17.273 5.047 -19.664 1.00 89.12 186 PRO A C 1
ATOM 1527 O O . PRO A 1 186 ? -18.325 4.574 -19.240 1.00 89.12 186 PRO A O 1
ATOM 1530 N N . LYS A 1 187 ? -16.910 6.321 -19.464 1.00 85.69 187 LYS A N 1
ATOM 1531 C CA . LYS A 1 187 ? -17.709 7.331 -18.737 1.00 85.69 187 LYS A CA 1
ATOM 1532 C C . LYS A 1 187 ? -17.924 7.028 -17.248 1.00 85.69 187 LYS A C 1
ATOM 1534 O O . LYS A 1 187 ? -18.702 7.726 -16.600 1.00 85.69 187 LYS A O 1
ATOM 1539 N N . LEU A 1 188 ? -17.235 6.029 -16.700 1.00 89.31 188 LEU A N 1
ATOM 1540 C CA . LEU A 1 188 ? -17.243 5.737 -15.272 1.00 89.31 188 LEU A CA 1
ATOM 1541 C C . LEU A 1 188 ? -15.914 6.171 -14.653 1.00 89.31 188 LEU A C 1
ATOM 1543 O O . LEU A 1 188 ? -14.861 5.931 -15.247 1.00 89.31 188 LEU A O 1
ATOM 1547 N N . PRO A 1 189 ? -15.936 6.809 -13.472 1.00 88.19 189 PRO A N 1
ATOM 1548 C CA . PRO A 1 189 ? -14.706 7.105 -12.765 1.00 88.19 189 PRO A CA 1
ATOM 1549 C C . PRO A 1 189 ? -14.083 5.801 -12.241 1.00 88.19 189 PRO A C 1
ATOM 1551 O O . PRO A 1 189 ? -14.741 5.020 -11.554 1.00 88.19 189 PRO A O 1
ATOM 1554 N N . ASP A 1 190 ? -12.793 5.601 -12.507 1.00 84.75 190 ASP A N 1
ATOM 1555 C CA . ASP A 1 190 ? -11.955 4.603 -11.841 1.00 84.75 190 ASP A CA 1
ATOM 1556 C C . ASP A 1 190 ? -11.993 4.814 -10.307 1.00 84.75 190 ASP A C 1
ATOM 1558 O O . ASP A 1 190 ? -12.134 3.866 -9.528 1.00 84.75 190 ASP A O 1
ATOM 1562 N N . ILE A 1 191 ? -11.945 6.066 -9.837 1.00 83.88 191 ILE A N 1
ATOM 1563 C CA . ILE A 1 191 ? -12.122 6.408 -8.414 1.00 83.88 191 ILE A CA 1
ATOM 1564 C C . ILE A 1 191 ? -13.553 6.899 -8.179 1.00 83.88 191 ILE A C 1
ATOM 1566 O O . ILE A 1 191 ? -13.848 8.089 -8.297 1.00 83.88 191 ILE A O 1
ATOM 1570 N N . ARG A 1 192 ? -14.446 5.961 -7.846 1.00 84.75 192 ARG A N 1
ATOM 1571 C CA . ARG A 1 192 ? -15.868 6.221 -7.568 1.00 84.75 192 ARG A CA 1
ATOM 1572 C C . ARG A 1 192 ? -16.089 7.036 -6.291 1.00 84.75 192 ARG A C 1
ATOM 1574 O O . ARG A 1 192 ? -15.325 6.954 -5.327 1.00 84.75 192 ARG A O 1
ATOM 1581 N N . TYR A 1 193 ? -17.191 7.781 -6.268 1.00 83.50 193 TYR A N 1
ATOM 1582 C CA . TYR A 1 193 ? -17.627 8.578 -5.122 1.00 83.50 193 TYR A CA 1
ATOM 1583 C C . TYR A 1 193 ? -17.985 7.688 -3.923 1.00 83.50 193 TYR A C 1
ATOM 1585 O O . TYR A 1 193 ? -18.403 6.548 -4.099 1.00 83.50 193 TYR A O 1
ATOM 1593 N N . LEU A 1 194 ? -17.883 8.185 -2.688 1.00 79.00 194 LEU A N 1
ATOM 1594 C CA . LEU A 1 194 ? -18.333 7.423 -1.513 1.00 79.00 194 LEU A CA 1
ATOM 1595 C C . LEU A 1 194 ? -19.864 7.460 -1.391 1.00 79.00 194 LEU A C 1
ATOM 1597 O O . LEU A 1 194 ? -20.490 8.516 -1.524 1.00 79.00 194 LEU A O 1
ATOM 1601 N N . CYS A 1 195 ? -20.490 6.320 -1.107 1.00 79.00 195 CYS A N 1
ATOM 1602 C CA . CYS A 1 195 ? -21.901 6.309 -0.732 1.00 79.00 195 CYS A CA 1
ATOM 1603 C C . CYS A 1 195 ? -22.113 7.100 0.575 1.00 79.00 195 CYS A C 1
ATOM 1605 O O . CYS A 1 195 ? -21.305 7.018 1.499 1.00 79.00 195 CYS A O 1
ATOM 1607 N N . LYS A 1 196 ? -23.212 7.869 0.658 1.00 74.25 196 LYS A N 1
ATOM 1608 C CA . LYS A 1 196 ? -23.597 8.610 1.876 1.00 74.25 196 LYS A CA 1
ATOM 1609 C C . LYS A 1 196 ? -23.920 7.664 3.037 1.00 74.25 196 LYS A C 1
ATOM 1611 O O . LYS A 1 196 ? -23.666 8.002 4.187 1.00 74.25 196 LYS A O 1
ATOM 1616 N N . TYR A 1 197 ? -24.497 6.509 2.723 1.00 69.69 197 TYR A N 1
ATOM 1617 C CA . TYR A 1 197 ? -24.926 5.512 3.695 1.00 69.69 197 TYR A CA 1
ATOM 1618 C C . TYR A 1 197 ? -23.861 4.427 3.834 1.00 69.69 197 TYR A C 1
ATOM 1620 O O . TYR A 1 197 ? -23.244 4.022 2.843 1.00 69.69 197 TYR A O 1
ATOM 1628 N N . ALA A 1 198 ? -23.642 3.951 5.058 1.00 61.62 198 ALA A N 1
ATOM 1629 C CA . ALA A 1 198 ? -22.659 2.914 5.322 1.00 61.62 198 ALA A CA 1
ATOM 1630 C C . ALA A 1 198 ? -23.144 1.589 4.731 1.00 61.62 198 ALA A C 1
ATOM 1632 O O . ALA A 1 198 ? -24.140 1.051 5.194 1.00 61.62 198 ALA A O 1
ATOM 1633 N N . GLY A 1 199 ? -22.442 1.064 3.719 1.00 65.75 199 GLY A N 1
ATOM 1634 C CA . GLY A 1 199 ? -22.614 -0.293 3.198 1.00 65.75 199 GLY A CA 1
ATOM 1635 C C . GLY A 1 199 ? -24.065 -0.781 3.172 1.00 65.75 199 GLY A C 1
ATOM 1636 O O . GLY A 1 199 ? -24.804 -0.492 2.232 1.00 65.75 199 GLY A O 1
ATOM 1637 N N . SER A 1 200 ? -24.442 -1.591 4.165 1.00 65.75 200 SER A N 1
ATOM 1638 C CA . SER A 1 200 ? -25.758 -2.232 4.328 1.00 65.75 200 SER A CA 1
ATOM 1639 C C . SER A 1 200 ? -26.937 -1.270 4.503 1.00 65.75 200 SER A C 1
ATOM 1641 O O . SER A 1 200 ? -28.054 -1.635 4.169 1.00 65.75 200 SER A O 1
ATOM 1643 N N . GLU A 1 201 ? -26.701 -0.049 4.974 1.00 70.69 201 GLU A N 1
ATOM 1644 C CA . GLU A 1 201 ? -27.727 0.969 5.242 1.00 70.69 201 GLU A CA 1
ATOM 1645 C C . GLU A 1 201 ? -28.137 1.751 3.983 1.00 70.69 201 GLU A C 1
ATOM 1647 O O . GLU A 1 201 ? -28.986 2.641 4.031 1.00 70.69 201 GLU A O 1
ATOM 1652 N N . CYS A 1 202 ? -27.512 1.473 2.837 1.00 79.75 202 CYS A N 1
ATOM 1653 C CA . CYS A 1 202 ? -27.857 2.149 1.598 1.00 79.75 202 CYS A CA 1
ATOM 1654 C C . CYS A 1 202 ? -29.146 1.576 0.989 1.00 79.75 202 CYS A C 1
ATOM 1656 O O . CYS A 1 202 ? -29.182 0.452 0.494 1.00 79.75 202 CYS A O 1
ATOM 1658 N N . TYR A 1 203 ? -30.188 2.404 0.938 1.00 83.38 203 TYR A N 1
ATOM 1659 C CA . TYR A 1 203 ? -31.473 2.068 0.312 1.00 83.38 203 TYR A CA 1
ATOM 1660 C C . TYR A 1 203 ? -31.398 1.931 -1.221 1.00 83.38 203 TYR A C 1
ATOM 1662 O O . TYR A 1 203 ? -32.261 1.311 -1.832 1.00 83.38 203 TYR A O 1
ATOM 1670 N N . SER A 1 204 ? -30.344 2.464 -1.848 1.00 84.62 204 SER A N 1
ATOM 1671 C CA . SER A 1 204 ? -30.137 2.449 -3.305 1.00 84.62 204 SER A CA 1
ATOM 1672 C C . SER A 1 204 ? -29.232 1.306 -3.784 1.00 84.62 204 SER A C 1
ATOM 1674 O O . SER A 1 204 ? -28.708 1.364 -4.893 1.00 84.62 204 SER A O 1
ATOM 1676 N N . ARG A 1 205 ? -29.030 0.254 -2.978 1.00 76.38 205 ARG A N 1
ATOM 1677 C CA . ARG A 1 205 ? -28.147 -0.883 -3.321 1.00 76.38 205 ARG A CA 1
ATOM 1678 C C . ARG A 1 205 ? -28.614 -1.730 -4.498 1.00 76.38 205 ARG A C 1
ATOM 1680 O O . ARG A 1 205 ? -27.829 -2.511 -5.014 1.00 76.38 205 ARG A O 1
ATOM 1687 N N . THR A 1 206 ? -29.869 -1.604 -4.904 1.00 79.94 206 THR A N 1
ATOM 1688 C CA . THR A 1 206 ? -30.416 -2.263 -6.097 1.00 79.94 206 THR A CA 1
ATOM 1689 C C . THR A 1 206 ? -30.439 -1.334 -7.310 1.00 79.94 206 THR A C 1
ATOM 1691 O O . THR A 1 206 ? -30.711 -1.780 -8.422 1.00 79.94 206 THR A O 1
ATOM 1694 N N . ASN A 1 207 ? -30.140 -0.043 -7.126 1.00 86.31 207 ASN A N 1
ATOM 1695 C CA . ASN A 1 207 ? -30.125 0.929 -8.207 1.00 86.31 207 ASN A CA 1
ATOM 1696 C C . ASN A 1 207 ? -28.790 0.852 -8.960 1.00 86.31 207 ASN A C 1
ATOM 1698 O O . ASN A 1 207 ? -27.731 1.178 -8.421 1.00 86.31 207 ASN A O 1
ATOM 1702 N N . HIS A 1 208 ? -28.860 0.449 -10.227 1.00 85.94 208 HIS A N 1
ATOM 1703 C CA . HIS A 1 208 ? -27.693 0.271 -11.084 1.00 85.94 208 HIS A CA 1
ATOM 1704 C C . HIS A 1 208 ? -26.852 1.550 -11.237 1.00 85.94 208 HIS A C 1
ATOM 1706 O O . HIS A 1 208 ? -25.636 1.504 -11.064 1.00 85.94 208 HIS A O 1
ATOM 1712 N N . ASP A 1 209 ? -27.487 2.698 -11.490 1.00 87.81 209 ASP A N 1
ATOM 1713 C CA . ASP A 1 209 ? -26.796 3.985 -11.659 1.00 87.81 209 ASP A CA 1
ATOM 1714 C C . ASP A 1 209 ? -26.082 4.431 -10.373 1.00 87.81 209 ASP A C 1
ATOM 1716 O O . ASP A 1 209 ? -24.994 5.008 -10.402 1.00 87.81 209 ASP A O 1
ATOM 1720 N N . HIS A 1 210 ? -26.658 4.100 -9.218 1.00 87.75 210 HIS A N 1
ATOM 1721 C CA . HIS A 1 210 ? -26.018 4.346 -7.934 1.00 87.75 210 HIS A CA 1
ATOM 1722 C C . HIS A 1 210 ? -24.785 3.454 -7.735 1.00 87.75 210 HIS A C 1
ATOM 1724 O O . HIS A 1 210 ? -23.725 3.959 -7.369 1.00 87.75 210 HIS A O 1
ATOM 1730 N N . LEU A 1 211 ? -24.876 2.151 -8.016 1.00 83.00 211 LEU A N 1
ATOM 1731 C CA . LEU A 1 211 ? -23.759 1.212 -7.833 1.00 83.00 211 LEU A CA 1
ATOM 1732 C C . LEU A 1 211 ? -22.543 1.544 -8.714 1.00 83.00 211 LEU A C 1
ATOM 1734 O O . LEU A 1 211 ? -21.404 1.475 -8.250 1.00 83.00 211 LEU A O 1
ATOM 1738 N N . ILE A 1 212 ? -22.765 1.971 -9.960 1.00 87.00 212 ILE A N 1
ATOM 1739 C CA . ILE A 1 212 ? -21.666 2.324 -10.874 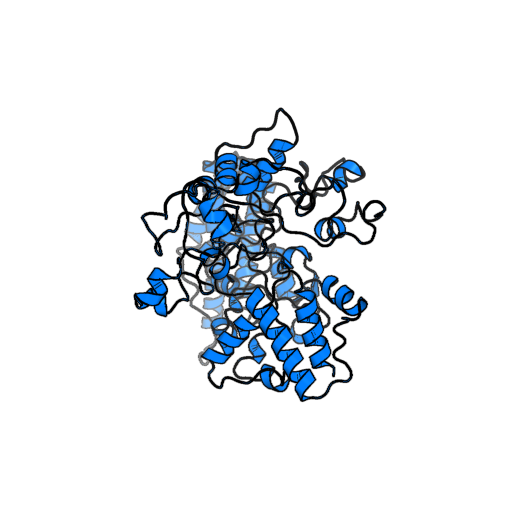1.00 87.00 212 ILE A CA 1
ATOM 1740 C C . ILE A 1 212 ? -20.979 3.647 -10.504 1.00 87.00 212 ILE A C 1
ATOM 1742 O O . ILE A 1 212 ? -19.819 3.854 -10.854 1.00 87.00 212 ILE A O 1
ATOM 1746 N N . ARG A 1 213 ? -21.658 4.544 -9.774 1.00 85.31 213 ARG A N 1
ATOM 1747 C CA . ARG A 1 213 ? -21.116 5.855 -9.365 1.00 85.31 213 ARG A CA 1
ATOM 1748 C C . ARG A 1 213 ? -20.566 5.867 -7.942 1.00 85.31 213 ARG A C 1
ATOM 1750 O O . ARG A 1 213 ? -19.649 6.641 -7.661 1.00 85.31 213 ARG A O 1
ATOM 1757 N N . PHE A 1 214 ? -21.124 5.046 -7.052 1.00 83.62 214 PHE A N 1
ATOM 1758 C CA . PHE A 1 214 ? -20.843 5.075 -5.620 1.00 83.62 214 PHE A CA 1
ATOM 1759 C C . PHE A 1 214 ? -20.243 3.766 -5.122 1.00 83.62 214 PHE A C 1
ATOM 1761 O O . PHE A 1 214 ? -20.860 2.704 -5.201 1.00 83.62 214 PHE A O 1
ATOM 1768 N N . ARG A 1 215 ? -19.063 3.863 -4.507 1.00 80.62 215 ARG A N 1
ATOM 1769 C CA . ARG A 1 215 ? -18.477 2.764 -3.741 1.00 80.62 215 ARG A CA 1
ATOM 1770 C C . ARG A 1 215 ? -19.161 2.652 -2.381 1.00 80.62 215 ARG A C 1
ATOM 1772 O O . ARG A 1 215 ? -19.390 3.655 -1.697 1.00 80.62 215 ARG A O 1
ATOM 1779 N N . HIS A 1 216 ? -19.474 1.422 -1.988 1.00 73.38 216 HIS A N 1
ATOM 1780 C CA . HIS A 1 216 ? -20.162 1.104 -0.725 1.00 73.38 216 HIS A CA 1
ATOM 1781 C C . HIS A 1 216 ? -19.206 0.641 0.375 1.00 73.38 216 HIS A C 1
ATOM 1783 O O . HIS A 1 216 ? -19.628 0.366 1.501 1.00 73.38 216 HIS A O 1
ATOM 1789 N N . ALA A 1 217 ? -17.910 0.592 0.067 1.00 55.50 217 ALA A N 1
ATOM 1790 C CA . ALA A 1 217 ? -16.859 0.507 1.062 1.00 55.50 217 ALA A CA 1
ATOM 1791 C C . ALA A 1 217 ? -16.822 1.820 1.861 1.00 55.50 217 ALA A C 1
ATOM 1793 O O . ALA A 1 217 ? -16.224 2.784 1.402 1.00 55.50 217 ALA A O 1
ATOM 1794 N N . GLY A 1 218 ? -17.524 1.831 2.998 1.00 52.34 218 GLY A N 1
ATOM 1795 C CA . GLY A 1 218 ? -17.313 2.698 4.158 1.00 52.34 218 GLY A CA 1
ATOM 1796 C C . GLY A 1 218 ? -17.119 4.201 3.903 1.00 52.34 218 GLY A C 1
ATOM 1797 O O . GLY A 1 218 ? -16.091 4.627 3.394 1.00 52.34 218 GLY A O 1
ATOM 1798 N N . ASN A 1 219 ? -18.090 5.000 4.355 1.00 45.62 219 ASN A N 1
ATOM 1799 C CA . ASN A 1 219 ? -18.018 6.409 4.781 1.00 45.62 219 ASN A CA 1
ATOM 1800 C C . ASN A 1 219 ? -16.595 6.951 5.053 1.00 45.62 219 ASN A C 1
ATOM 1802 O O . ASN A 1 219 ? -15.756 6.200 5.504 1.00 45.62 219 ASN A O 1
ATOM 1806 N N . TYR A 1 220 ? -16.345 8.256 4.860 1.00 41.59 220 TYR A N 1
ATOM 1807 C CA . TYR A 1 220 ? -15.040 8.972 4.856 1.00 41.59 220 TYR A CA 1
ATOM 1808 C C . TYR A 1 220 ? -13.877 8.447 5.741 1.00 41.59 220 TYR A C 1
ATOM 1810 O O . TYR A 1 220 ? -12.719 8.606 5.363 1.00 41.59 220 TYR A O 1
ATOM 1818 N N . ASN A 1 221 ? -14.162 7.783 6.864 1.00 39.69 221 ASN A N 1
ATOM 1819 C CA . ASN A 1 221 ? -13.203 7.182 7.797 1.00 39.69 221 ASN A CA 1
ATOM 1820 C C . ASN A 1 221 ? -13.007 5.645 7.640 1.00 39.69 221 ASN A C 1
ATOM 1822 O O . ASN A 1 221 ? -12.299 5.040 8.445 1.00 39.69 221 ASN A O 1
ATOM 1826 N N . HIS A 1 222 ? -13.643 4.998 6.656 1.00 42.62 222 HIS A N 1
ATOM 1827 C CA . HIS A 1 222 ? -13.853 3.541 6.553 1.00 42.62 222 HIS A CA 1
ATOM 1828 C C . HIS A 1 222 ? -13.521 2.932 5.184 1.00 42.62 222 HIS A C 1
ATOM 1830 O O . HIS A 1 222 ? -13.900 1.793 4.897 1.00 42.62 222 HIS A O 1
ATOM 1836 N N . ILE A 1 223 ? -12.716 3.606 4.364 1.00 43.84 223 ILE A N 1
ATOM 1837 C CA . ILE A 1 223 ? -11.841 2.819 3.489 1.00 43.84 223 ILE A CA 1
ATOM 1838 C C . ILE A 1 223 ? -11.033 1.926 4.450 1.00 43.84 223 ILE A C 1
ATOM 1840 O O . ILE A 1 223 ? -10.735 2.352 5.569 1.00 43.84 223 ILE A O 1
ATOM 1844 N N . GLY A 1 224 ? -10.717 0.687 4.084 1.00 45.03 224 GLY A N 1
ATOM 1845 C CA . GLY A 1 224 ? -9.701 -0.091 4.797 1.00 45.03 224 GLY A CA 1
ATOM 1846 C C . GLY A 1 224 ? -8.343 0.601 4.644 1.00 45.03 224 GLY A C 1
ATOM 1847 O O . GLY A 1 224 ? -7.486 0.105 3.922 1.00 45.03 224 GLY A O 1
ATOM 1848 N N . VAL A 1 225 ? -8.199 1.803 5.216 1.00 48.62 225 VAL A N 1
ATOM 1849 C CA . VAL A 1 225 ? -7.072 2.709 5.048 1.00 48.62 225 VAL A CA 1
ATOM 1850 C C . VAL A 1 225 ? -5.934 2.100 5.834 1.00 48.62 225 VAL A C 1
ATOM 1852 O O . VAL A 1 225 ? -5.772 2.341 7.029 1.00 48.62 225 VAL A O 1
ATOM 1855 N N . VAL A 1 226 ? -5.109 1.326 5.142 1.00 58.94 226 VAL A N 1
ATOM 1856 C CA . VAL A 1 226 ? -3.714 1.236 5.537 1.00 58.94 226 VAL A CA 1
ATOM 1857 C C . VAL A 1 226 ? -3.167 2.652 5.378 1.00 58.94 226 VAL A C 1
ATOM 1859 O O . VAL A 1 226 ? -3.241 3.249 4.303 1.00 58.94 226 VAL A O 1
ATOM 1862 N N . ARG A 1 227 ? -2.737 3.259 6.484 1.00 63.59 227 ARG A N 1
ATOM 1863 C CA . ARG A 1 227 ? -2.048 4.550 6.438 1.00 63.59 227 ARG A CA 1
ATOM 1864 C C . ARG A 1 227 ? -0.775 4.372 5.610 1.00 63.59 227 ARG A C 1
ATOM 1866 O O . ARG A 1 227 ? -0.115 3.347 5.726 1.00 63.59 227 ARG A O 1
ATOM 1873 N N . TYR A 1 228 ? -0.416 5.370 4.808 1.00 71.50 228 TYR A N 1
ATOM 1874 C CA . TYR A 1 228 ? 0.889 5.372 4.157 1.00 71.50 228 TYR A CA 1
ATOM 1875 C C . TYR A 1 228 ? 1.997 5.628 5.188 1.00 71.50 228 TYR A C 1
ATOM 1877 O O . TYR A 1 228 ? 1.986 6.642 5.893 1.00 71.50 228 TYR A O 1
ATOM 1885 N N . PHE A 1 229 ? 2.953 4.710 5.257 1.00 75.50 229 PHE A N 1
ATOM 1886 C CA . PHE A 1 229 ? 4.131 4.730 6.119 1.00 75.50 229 PHE A CA 1
ATOM 1887 C C . PHE A 1 229 ? 5.433 4.940 5.333 1.00 75.50 229 PHE A C 1
ATOM 1889 O O . PHE A 1 229 ? 6.471 5.216 5.934 1.00 75.50 229 PHE A O 1
ATOM 1896 N N . GLY A 1 230 ? 5.410 4.852 4.001 1.00 79.06 230 GLY A N 1
ATOM 1897 C CA . GLY A 1 230 ? 6.600 5.048 3.173 1.00 79.06 230 GLY A CA 1
ATOM 1898 C C . GLY A 1 230 ? 7.621 3.927 3.285 1.00 79.06 230 GLY A C 1
ATOM 1899 O O . GLY A 1 230 ? 8.824 4.179 3.194 1.00 79.06 230 GLY A O 1
ATOM 1900 N N . LEU A 1 231 ? 7.145 2.695 3.451 1.00 84.44 231 LEU A N 1
ATOM 1901 C CA . LEU A 1 231 ? 7.971 1.496 3.592 1.00 84.44 231 LEU A CA 1
ATOM 1902 C C . LEU A 1 231 ? 8.762 1.184 2.312 1.00 84.44 231 LEU A C 1
ATOM 1904 O O . LEU A 1 231 ? 9.825 0.573 2.377 1.00 84.44 231 LEU A O 1
ATOM 1908 N N . ASN A 1 232 ? 8.289 1.666 1.159 1.00 85.12 232 ASN A N 1
ATOM 1909 C CA . ASN A 1 232 ? 8.911 1.440 -0.146 1.00 85.12 232 ASN A CA 1
ATOM 1910 C C . ASN A 1 232 ? 9.680 2.646 -0.715 1.00 85.12 232 ASN A C 1
ATOM 1912 O O . ASN A 1 232 ? 10.120 2.583 -1.857 1.00 85.12 232 ASN A O 1
ATOM 1916 N N . LYS A 1 233 ? 9.900 3.731 0.047 1.00 79.88 233 LYS A N 1
ATOM 1917 C CA . LYS A 1 233 ? 10.518 4.985 -0.457 1.00 79.88 233 LYS A CA 1
ATOM 1918 C C . LYS A 1 233 ? 11.881 4.832 -1.155 1.00 79.88 233 LYS A C 1
ATOM 1920 O O . LYS A 1 233 ? 12.322 5.755 -1.827 1.00 79.88 233 LYS A O 1
ATOM 1925 N N . ARG A 1 234 ? 12.578 3.711 -0.944 1.00 81.75 234 ARG A N 1
ATOM 1926 C CA . ARG A 1 234 ? 13.909 3.416 -1.509 1.00 81.75 234 ARG A CA 1
ATOM 1927 C C . ARG A 1 234 ? 13.894 2.293 -2.552 1.00 81.75 234 ARG A C 1
ATOM 1929 O O . ARG A 1 234 ? 14.956 1.790 -2.907 1.00 81.75 234 ARG A O 1
ATOM 1936 N N . VAL A 1 235 ? 12.717 1.842 -2.981 1.00 85.56 235 VAL A N 1
ATOM 1937 C CA . VAL A 1 235 ? 12.568 0.740 -3.937 1.00 85.56 235 VAL A CA 1
ATOM 1938 C C . VAL A 1 235 ? 12.216 1.311 -5.305 1.00 85.56 235 VAL A C 1
ATOM 1940 O O . VAL A 1 235 ? 11.172 1.936 -5.464 1.00 85.56 235 VAL A O 1
ATOM 1943 N N . ASN A 1 236 ? 13.072 1.058 -6.293 1.00 84.81 236 ASN A N 1
ATOM 1944 C CA . ASN A 1 236 ? 12.829 1.442 -7.679 1.00 84.81 236 ASN A CA 1
ATOM 1945 C C . ASN A 1 236 ? 12.154 0.281 -8.420 1.00 84.81 236 ASN A C 1
ATOM 1947 O O . ASN A 1 236 ? 12.815 -0.570 -9.016 1.00 84.81 236 ASN A O 1
ATOM 1951 N N . PHE A 1 237 ? 10.826 0.213 -8.341 1.00 85.19 237 PHE A N 1
ATOM 1952 C CA . PHE A 1 237 ? 10.059 -0.911 -8.888 1.00 85.19 237 PHE A CA 1
ATOM 1953 C C . PHE A 1 237 ? 10.210 -1.078 -10.407 1.00 85.19 237 PHE A C 1
ATOM 1955 O O . PHE A 1 237 ? 10.163 -2.201 -10.899 1.00 85.19 237 PHE A O 1
ATOM 1962 N N . VAL A 1 238 ? 10.442 0.010 -11.144 1.00 80.19 238 VAL A N 1
ATOM 1963 C CA . VAL A 1 238 ? 10.596 -0.012 -12.610 1.00 80.19 238 VAL A CA 1
ATOM 1964 C C . VAL A 1 238 ? 11.941 -0.588 -13.000 1.00 80.19 238 VAL A C 1
ATOM 1966 O O . VAL A 1 238 ? 12.022 -1.485 -13.833 1.00 80.19 238 VAL A O 1
ATOM 1969 N N . SER A 1 239 ? 13.005 -0.095 -12.369 1.00 85.00 239 SER A N 1
ATOM 1970 C CA . SER A 1 239 ? 14.351 -0.619 -12.565 1.00 85.00 239 SER A CA 1
ATOM 1971 C C . SER A 1 239 ? 14.412 -2.091 -12.173 1.00 85.00 239 SER A C 1
ATOM 1973 O O . SER A 1 239 ? 14.994 -2.893 -12.903 1.00 85.00 239 SER A O 1
ATOM 1975 N N . ASN A 1 240 ? 13.741 -2.469 -11.079 1.00 92.81 240 ASN A N 1
ATOM 1976 C CA . ASN A 1 240 ? 13.598 -3.864 -10.675 1.00 92.81 240 ASN A CA 1
ATOM 1977 C C . ASN A 1 240 ? 12.923 -4.696 -11.773 1.00 92.81 240 ASN A C 1
ATOM 1979 O O . ASN A 1 240 ? 13.501 -5.682 -12.216 1.00 92.81 240 ASN A O 1
ATOM 1983 N N . GLN A 1 241 ? 11.746 -4.279 -12.252 1.00 90.19 241 GLN A N 1
ATOM 1984 C CA . GLN A 1 241 ? 10.998 -4.964 -13.312 1.00 90.19 241 GLN A CA 1
ATOM 1985 C C . GLN A 1 241 ? 11.833 -5.120 -14.591 1.00 90.19 241 GLN A C 1
ATOM 1987 O O . GLN A 1 241 ? 11.968 -6.225 -15.114 1.00 90.19 241 GLN A O 1
ATOM 1992 N N . TYR A 1 242 ? 12.436 -4.028 -15.068 1.00 87.31 242 TYR A N 1
ATOM 1993 C CA . TYR A 1 242 ? 13.286 -4.022 -16.257 1.00 87.31 242 TYR A CA 1
ATOM 1994 C C . TYR A 1 242 ? 14.487 -4.959 -16.097 1.00 87.31 242 TYR A C 1
ATOM 1996 O O . TYR A 1 242 ? 14.786 -5.764 -16.980 1.00 87.31 242 TYR A O 1
ATOM 2004 N N . THR A 1 243 ? 15.164 -4.886 -14.948 1.00 92.56 243 THR A N 1
ATOM 2005 C CA . THR A 1 243 ? 16.324 -5.731 -14.648 1.00 92.56 243 THR A CA 1
ATOM 2006 C C . THR A 1 243 ? 15.926 -7.199 -14.578 1.00 92.56 243 THR A C 1
ATOM 2008 O O . THR A 1 243 ? 16.617 -8.027 -15.164 1.00 92.56 243 THR A O 1
ATOM 2011 N N . MET A 1 244 ? 14.814 -7.529 -13.916 1.00 93.56 244 MET A N 1
ATOM 2012 C CA . MET A 1 244 ? 14.301 -8.899 -13.818 1.00 93.56 244 MET A CA 1
ATOM 2013 C C . MET A 1 244 ? 14.022 -9.482 -15.204 1.00 93.56 244 MET A C 1
ATOM 2015 O O . MET A 1 244 ? 14.590 -10.516 -15.551 1.00 93.56 244 MET A O 1
ATOM 2019 N N . ILE A 1 245 ? 13.246 -8.777 -16.035 1.00 91.44 245 ILE A N 1
ATOM 2020 C CA . ILE A 1 245 ? 12.914 -9.224 -17.395 1.00 91.44 245 ILE A CA 1
ATOM 2021 C C . ILE A 1 245 ? 14.185 -9.479 -18.214 1.00 91.44 245 ILE A C 1
ATOM 2023 O O . ILE A 1 245 ? 14.336 -10.545 -18.806 1.00 91.44 245 ILE A O 1
ATOM 2027 N N . ASN A 1 246 ? 15.119 -8.528 -18.239 1.00 91.88 246 ASN A N 1
ATOM 2028 C CA . ASN A 1 246 ? 16.322 -8.662 -19.061 1.00 91.88 246 ASN A CA 1
ATOM 2029 C C . ASN A 1 246 ? 17.289 -9.725 -18.541 1.00 91.88 246 ASN A C 1
ATOM 2031 O O . ASN A 1 246 ? 17.937 -10.395 -19.338 1.00 91.88 246 ASN A O 1
ATOM 2035 N N . THR A 1 247 ? 17.371 -9.902 -17.223 1.00 93.38 247 THR A N 1
ATOM 2036 C CA . THR A 1 247 ? 18.229 -10.925 -16.613 1.00 93.38 247 THR A CA 1
ATOM 2037 C C . THR A 1 247 ? 17.730 -12.325 -16.963 1.00 93.38 247 THR A C 1
ATOM 2039 O O . THR A 1 247 ? 18.525 -13.174 -17.355 1.00 93.38 247 THR A O 1
ATOM 2042 N N . VAL A 1 248 ? 16.413 -12.550 -16.905 1.00 92.56 248 VAL A N 1
ATOM 2043 C CA . VAL A 1 248 ? 15.810 -13.825 -17.316 1.00 92.56 248 VAL A CA 1
ATOM 2044 C C . VAL A 1 248 ? 15.962 -14.053 -18.821 1.00 92.56 248 VAL A C 1
ATOM 2046 O O . VAL A 1 248 ? 16.311 -15.155 -19.233 1.00 92.56 248 VAL A O 1
ATOM 2049 N N . ARG A 1 249 ? 15.772 -13.020 -19.655 1.00 88.88 249 ARG A N 1
ATOM 2050 C CA . ARG A 1 249 ? 15.980 -13.130 -21.112 1.00 88.88 249 ARG A CA 1
ATOM 2051 C C . ARG A 1 249 ? 17.410 -13.524 -21.460 1.00 88.88 249 ARG A C 1
ATOM 2053 O O . ARG A 1 249 ? 17.605 -14.482 -22.196 1.00 88.88 249 ARG A O 1
ATOM 2060 N N . ALA A 1 250 ? 18.393 -12.828 -20.891 1.00 91.19 250 ALA A N 1
ATOM 2061 C CA . ALA A 1 250 ? 19.801 -13.134 -21.117 1.00 91.19 250 ALA A CA 1
ATOM 2062 C C . ALA A 1 250 ? 20.154 -14.564 -20.676 1.00 91.19 250 ALA A C 1
ATOM 2064 O O . ALA A 1 250 ? 20.955 -15.233 -21.326 1.00 91.19 250 ALA A O 1
ATOM 2065 N N . TYR A 1 251 ? 19.539 -15.048 -19.593 1.00 91.50 251 TYR A N 1
ATOM 2066 C CA . TYR A 1 251 ? 19.683 -16.433 -19.159 1.00 91.50 251 TYR A CA 1
ATOM 2067 C C . TYR A 1 251 ? 19.067 -17.422 -20.158 1.00 91.50 251 TYR A C 1
ATOM 2069 O O . TYR A 1 251 ? 19.760 -18.330 -20.603 1.00 91.50 251 TYR A O 1
ATOM 2077 N N . GLY A 1 25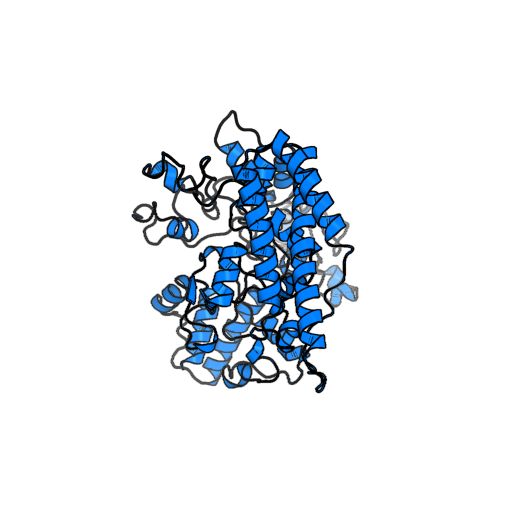2 ? 17.818 -17.218 -20.583 1.00 88.56 252 GLY A N 1
ATOM 2078 C CA . GLY A 1 252 ? 17.166 -18.091 -21.565 1.00 88.56 252 GLY A CA 1
ATOM 2079 C C . GLY A 1 252 ? 17.879 -18.127 -22.923 1.00 88.56 252 GLY A C 1
ATOM 2080 O O . GLY A 1 252 ? 17.946 -19.177 -23.560 1.00 88.56 252 GLY A O 1
ATOM 2081 N N . GLU A 1 253 ? 18.470 -17.008 -23.354 1.00 88.12 253 GLU A N 1
ATOM 2082 C CA . GLU A 1 253 ? 19.337 -16.949 -24.539 1.00 88.12 253 GLU A CA 1
ATOM 2083 C C . GLU A 1 253 ? 20.604 -17.798 -24.362 1.00 88.12 253 GLU A C 1
ATOM 2085 O O . GLU A 1 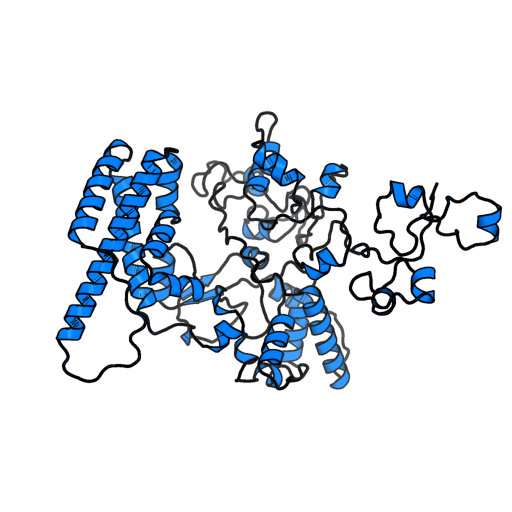253 ? 20.964 -18.564 -25.259 1.00 88.12 253 GLU A O 1
ATOM 2090 N N . ALA A 1 254 ? 21.260 -17.703 -23.200 1.00 89.12 254 ALA A N 1
ATOM 2091 C CA . ALA A 1 254 ? 22.445 -18.497 -22.880 1.00 89.12 254 ALA A CA 1
ATOM 2092 C C . ALA A 1 254 ? 22.136 -20.006 -22.808 1.00 89.12 254 ALA A C 1
ATOM 2094 O O . ALA A 1 254 ? 22.916 -20.816 -23.312 1.00 89.12 254 ALA A O 1
ATOM 2095 N N . GLU A 1 255 ? 20.972 -20.369 -22.264 1.00 88.12 255 GLU A N 1
ATOM 2096 C CA . GLU A 1 255 ? 20.468 -21.748 -22.170 1.00 88.12 255 GLU A CA 1
ATOM 2097 C C . GLU A 1 255 ? 19.774 -22.240 -23.456 1.00 88.12 255 GLU A C 1
ATOM 2099 O O . GLU A 1 255 ? 19.307 -23.377 -23.525 1.00 88.12 255 GLU A O 1
ATOM 2104 N N . LYS A 1 256 ? 19.737 -21.416 -24.515 1.00 86.25 256 LYS A N 1
ATOM 2105 C CA . LYS A 1 256 ? 19.185 -21.751 -25.842 1.00 86.25 256 LYS A CA 1
ATOM 2106 C C . LYS A 1 256 ? 17.719 -22.206 -25.817 1.00 86.25 256 LYS A C 1
ATOM 2108 O O . LYS A 1 256 ? 17.346 -23.138 -26.538 1.00 86.25 256 LYS A O 1
ATOM 2113 N N . TRP A 1 257 ? 16.871 -21.543 -25.032 1.00 83.44 257 TRP A N 1
ATOM 2114 C CA . TRP A 1 257 ? 15.426 -21.796 -25.044 1.00 83.44 257 TRP A CA 1
ATOM 2115 C C . TRP A 1 257 ? 14.846 -21.622 -26.464 1.00 83.44 257 TRP A C 1
ATOM 2117 O O . TRP A 1 257 ? 15.192 -20.680 -27.184 1.00 83.44 257 TRP A O 1
ATOM 2127 N N . LYS A 1 258 ? 14.000 -22.565 -26.914 1.00 67.81 258 LYS A N 1
ATOM 2128 C CA . LYS A 1 258 ? 13.477 -22.598 -28.296 1.00 67.81 258 LYS A CA 1
ATOM 2129 C C . LYS A 1 258 ? 12.513 -21.440 -28.539 1.00 67.81 258 LYS A C 1
ATOM 2131 O O . LYS A 1 258 ? 11.416 -21.465 -28.004 1.00 67.81 258 LYS A O 1
ATOM 2136 N N . GLU A 1 259 ? 12.924 -20.512 -29.409 1.00 57.94 259 GLU A N 1
ATOM 2137 C CA . GLU A 1 259 ? 12.266 -19.232 -29.708 1.00 57.94 259 GLU A CA 1
ATOM 2138 C C . GLU A 1 259 ? 11.860 -18.465 -28.438 1.00 57.94 259 GLU A C 1
ATOM 2140 O O . GLU A 1 259 ? 10.860 -18.813 -27.814 1.00 57.94 259 GLU A O 1
ATOM 2145 N N . PRO A 1 260 ? 12.531 -17.357 -28.072 1.00 50.66 260 PRO A N 1
ATOM 2146 C CA . PRO A 1 260 ? 12.047 -16.477 -27.017 1.00 50.66 260 PRO A CA 1
ATOM 2147 C C . PRO A 1 260 ? 10.830 -15.705 -27.549 1.00 50.66 260 PRO A C 1
ATOM 2149 O O . PRO A 1 260 ? 10.854 -14.488 -27.717 1.00 50.66 260 PRO A O 1
ATOM 2152 N N . LYS A 1 261 ? 9.749 -16.405 -27.902 1.00 48.50 261 LYS A N 1
ATOM 2153 C CA . LYS A 1 261 ? 8.460 -15.807 -28.199 1.00 48.50 261 LYS A CA 1
ATOM 2154 C C . LYS A 1 261 ? 7.968 -15.247 -26.877 1.00 48.50 261 LYS A C 1
ATOM 2156 O O . LYS A 1 261 ? 7.298 -15.922 -26.107 1.00 48.50 261 LYS A O 1
ATOM 2161 N N . ILE A 1 262 ? 8.258 -13.965 -26.659 1.00 51.28 262 ILE A N 1
ATOM 2162 C CA . ILE A 1 262 ? 7.623 -13.075 -25.674 1.00 51.28 262 ILE A CA 1
ATOM 2163 C C . ILE A 1 262 ? 6.142 -12.864 -26.071 1.00 51.28 262 ILE A C 1
ATOM 2165 O O . ILE A 1 262 ? 5.584 -11.779 -25.991 1.00 51.28 262 ILE A O 1
ATOM 2169 N N . ALA A 1 263 ? 5.478 -13.896 -26.582 1.00 57.62 263 ALA A N 1
ATOM 2170 C CA . ALA A 1 263 ? 4.046 -14.001 -26.494 1.00 57.62 263 ALA A CA 1
ATOM 2171 C C . ALA A 1 263 ? 3.822 -14.685 -25.154 1.00 57.62 263 ALA A C 1
ATOM 2173 O O . ALA A 1 263 ? 3.772 -15.912 -25.077 1.00 57.62 263 ALA A O 1
ATOM 2174 N N . PHE A 1 264 ? 3.761 -13.886 -24.085 1.00 69.56 264 PHE A N 1
ATOM 2175 C CA . PHE A 1 264 ? 3.253 -14.395 -22.821 1.00 69.56 264 PHE A CA 1
ATOM 2176 C C . PHE A 1 264 ? 1.920 -15.069 -23.131 1.00 69.56 264 PHE A C 1
ATOM 2178 O O . PHE A 1 264 ? 1.056 -14.405 -23.720 1.00 69.56 264 PHE A O 1
ATOM 2185 N N . PRO A 1 265 ? 1.740 -16.362 -22.806 1.00 76.81 265 PRO A N 1
ATOM 2186 C CA . PRO A 1 265 ? 0.450 -16.991 -22.993 1.00 76.81 265 PRO A CA 1
ATOM 2187 C C . PRO A 1 265 ? -0.585 -16.089 -22.331 1.00 76.81 265 PRO A C 1
ATOM 2189 O O . PRO A 1 265 ? -0.470 -15.782 -21.145 1.00 76.81 265 PRO A O 1
ATOM 2192 N N . GLN A 1 266 ? -1.557 -15.602 -23.103 1.00 79.31 266 GLN A N 1
ATOM 2193 C CA . GLN A 1 266 ? -2.535 -14.624 -22.617 1.00 79.31 266 GLN A CA 1
ATOM 2194 C C . GLN A 1 266 ? -3.208 -15.121 -21.323 1.00 79.31 266 GLN A C 1
ATOM 2196 O O . GLN A 1 266 ? -3.448 -14.350 -20.396 1.00 79.31 266 GLN A O 1
ATOM 2201 N N . GLN A 1 267 ? -3.388 -16.439 -21.226 1.00 84.25 267 GLN A N 1
ATOM 2202 C CA . GLN A 1 267 ? -3.862 -17.145 -20.043 1.00 84.25 267 GLN A CA 1
ATOM 2203 C C . GLN A 1 267 ? -2.965 -16.965 -18.802 1.00 84.25 267 GLN A C 1
ATOM 2205 O O . GLN A 1 267 ? -3.484 -16.774 -17.707 1.00 84.25 267 GLN A O 1
ATOM 2210 N N . LEU A 1 268 ? -1.635 -16.984 -18.946 1.00 86.19 268 LEU A N 1
ATOM 2211 C CA . LEU A 1 268 ? -0.695 -16.781 -17.837 1.00 86.19 268 LEU A CA 1
ATOM 2212 C C . LEU A 1 268 ? -0.790 -15.356 -17.284 1.00 86.19 268 LEU A C 1
ATOM 2214 O O . LEU A 1 268 ? -0.852 -15.152 -16.071 1.00 86.19 268 LEU A O 1
ATOM 2218 N N . ILE A 1 269 ? -0.861 -14.370 -18.179 1.00 86.69 269 ILE A N 1
ATOM 2219 C CA . ILE A 1 269 ? -1.089 -12.972 -17.804 1.00 86.69 269 ILE A CA 1
ATOM 2220 C C . ILE A 1 269 ? -2.429 -12.829 -17.080 1.00 86.69 269 ILE A C 1
ATOM 2222 O O . ILE A 1 269 ? -2.516 -12.169 -16.047 1.00 86.69 269 ILE A O 1
ATOM 2226 N N . GLU A 1 270 ? -3.478 -13.478 -17.581 1.00 84.38 270 GLU A N 1
ATOM 2227 C CA . GLU A 1 270 ? -4.789 -13.489 -16.932 1.00 84.38 270 GLU A CA 1
ATOM 2228 C C . GLU A 1 270 ? -4.760 -14.129 -15.544 1.00 84.38 270 GLU A C 1
ATOM 2230 O O . GLU A 1 270 ? -5.397 -13.596 -14.638 1.00 84.38 270 GLU A O 1
ATOM 2235 N N . TRP A 1 271 ? -3.988 -15.200 -15.335 1.00 87.81 271 TRP A N 1
ATOM 2236 C CA . TRP A 1 271 ? -3.802 -15.794 -14.010 1.00 87.81 271 TRP A CA 1
ATOM 2237 C C . TRP A 1 271 ? -3.131 -14.834 -13.037 1.00 87.81 271 TRP A C 1
ATOM 2239 O O . TRP A 1 271 ? -3.627 -14.665 -11.926 1.00 87.81 271 TRP A O 1
ATOM 2249 N N . ILE A 1 272 ? -2.051 -14.167 -13.451 1.00 89.31 272 ILE A N 1
ATOM 2250 C CA . ILE A 1 272 ? -1.335 -13.205 -12.601 1.00 89.31 272 ILE A CA 1
ATOM 2251 C C . ILE A 1 272 ? -2.245 -12.034 -12.233 1.00 89.31 272 ILE A C 1
ATOM 2253 O O . ILE A 1 272 ? -2.347 -11.665 -11.064 1.00 89.31 272 ILE A O 1
ATOM 2257 N N . LEU A 1 273 ? -2.975 -11.501 -13.213 1.00 84.50 273 LEU A N 1
ATOM 2258 C CA . LEU A 1 273 ? -3.958 -10.440 -12.993 1.00 84.50 273 LEU A CA 1
ATOM 2259 C C . LEU A 1 273 ? -5.142 -10.896 -12.128 1.00 84.50 273 LEU A C 1
ATOM 2261 O O . LEU A 1 273 ? -5.822 -10.057 -11.537 1.00 84.50 273 LEU A O 1
ATOM 2265 N N . ALA A 1 274 ? -5.398 -12.205 -12.051 1.00 85.25 274 ALA A N 1
ATOM 2266 C CA . ALA A 1 274 ? -6.420 -12.803 -11.204 1.00 85.25 274 ALA A CA 1
ATOM 2267 C C . ALA A 1 274 ? -5.932 -13.116 -9.774 1.00 85.25 274 ALA A C 1
ATOM 2269 O O . ALA A 1 274 ? -6.747 -13.491 -8.927 1.00 85.25 274 ALA A O 1
ATOM 2270 N N . LEU A 1 275 ? -4.651 -12.921 -9.444 1.00 87.94 275 LEU A N 1
ATOM 2271 C CA . LEU A 1 275 ? -4.155 -13.168 -8.089 1.00 87.94 275 LEU A CA 1
ATOM 2272 C C . LEU A 1 275 ? -4.752 -12.182 -7.074 1.00 87.94 275 LEU A C 1
ATOM 2274 O O . LEU A 1 275 ? -5.036 -11.022 -7.377 1.00 87.94 275 LEU A O 1
ATOM 2278 N N . GLN A 1 276 ? -4.952 -12.663 -5.850 1.00 88.06 276 GLN A N 1
ATOM 2279 C CA . GLN A 1 276 ? -5.325 -11.861 -4.686 1.00 88.06 276 GLN A CA 1
ATOM 2280 C C . GLN A 1 276 ? -4.369 -12.190 -3.532 1.00 88.06 276 GLN A C 1
ATOM 2282 O O . GLN A 1 276 ? -3.890 -13.327 -3.452 1.00 88.06 276 GLN A O 1
ATOM 2287 N N . PRO A 1 277 ? -4.081 -11.237 -2.629 1.00 91.38 277 PRO A N 1
ATOM 2288 C CA . PRO A 1 277 ? -3.255 -11.516 -1.465 1.00 91.38 277 PRO A CA 1
ATOM 2289 C C . PRO A 1 277 ? -4.031 -12.368 -0.457 1.00 91.38 277 PRO A C 1
ATOM 2291 O O . PRO A 1 277 ? -5.140 -12.014 -0.054 1.00 91.38 277 PRO A O 1
ATOM 2294 N N . ILE A 1 278 ? -3.431 -13.472 -0.022 1.00 91.44 278 ILE A N 1
ATOM 2295 C CA . ILE A 1 278 ? -4.012 -14.396 0.953 1.00 91.44 278 ILE A CA 1
ATOM 2296 C C . ILE A 1 278 ? -3.121 -14.437 2.191 1.00 91.44 278 ILE A C 1
ATOM 2298 O O . ILE A 1 278 ? -1.941 -14.780 2.108 1.00 91.44 278 ILE A O 1
ATOM 2302 N N . HIS A 1 279 ? -3.684 -14.130 3.355 1.00 90.00 279 HIS A N 1
ATOM 2303 C CA . HIS A 1 279 ? -3.025 -14.339 4.639 1.00 90.00 279 HIS A CA 1
ATOM 2304 C C . HIS A 1 279 ? -3.500 -15.651 5.258 1.00 90.00 279 HIS A C 1
ATOM 2306 O O . HIS A 1 279 ? -4.701 -15.890 5.375 1.00 90.00 279 HIS A O 1
ATOM 2312 N N . ARG A 1 280 ? -2.550 -16.507 5.641 1.00 89.19 280 ARG A N 1
ATOM 2313 C CA . ARG A 1 280 ? -2.821 -17.756 6.358 1.00 89.19 280 ARG A CA 1
ATOM 2314 C C . ARG A 1 280 ? -2.490 -17.581 7.825 1.00 89.19 280 ARG A C 1
ATOM 2316 O O . ARG A 1 280 ? -1.423 -17.058 8.145 1.00 89.19 280 ARG A O 1
ATOM 2323 N N . CYS A 1 281 ? -3.375 -18.043 8.694 1.00 87.81 281 CYS A N 1
ATOM 2324 C CA . CYS A 1 281 ? -3.165 -17.973 10.129 1.00 87.81 281 CYS A CA 1
ATOM 2325 C C . CYS A 1 281 ? -3.844 -19.134 10.868 1.00 87.81 281 CYS A C 1
ATOM 2327 O O . CYS A 1 281 ? -4.724 -19.819 10.344 1.00 87.81 281 CYS A O 1
ATOM 2329 N N . ASN A 1 282 ? -3.411 -19.376 12.106 1.00 87.38 282 ASN A N 1
ATOM 2330 C CA . ASN A 1 282 ? -4.080 -20.309 13.006 1.00 87.38 282 ASN A CA 1
ATOM 2331 C C . ASN A 1 282 ? -5.249 -19.621 13.732 1.00 87.38 282 ASN A C 1
ATOM 2333 O O . ASN A 1 282 ? -5.396 -18.398 13.693 1.00 87.38 282 ASN A O 1
ATOM 2337 N N . LYS A 1 283 ? -6.053 -20.418 14.441 1.00 89.44 283 LYS A N 1
ATOM 2338 C CA . LYS A 1 283 ? -7.230 -19.945 15.182 1.00 89.44 283 LYS A CA 1
ATOM 2339 C C . LYS A 1 283 ? -6.927 -18.791 16.147 1.00 89.44 283 LYS A C 1
ATOM 2341 O O . LYS A 1 283 ? -7.654 -17.807 16.133 1.00 89.44 283 LYS A O 1
ATOM 2346 N N . VAL A 1 284 ? -5.845 -18.876 16.923 1.00 85.81 284 VAL A N 1
ATOM 2347 C CA . VAL A 1 284 ? -5.483 -17.855 17.927 1.00 85.81 284 VAL A CA 1
ATOM 2348 C C . VAL A 1 284 ? -5.174 -16.512 17.262 1.00 85.81 284 VAL A C 1
ATOM 2350 O O . VAL A 1 284 ? -5.646 -15.466 17.702 1.00 85.81 284 VAL A O 1
ATOM 2353 N N . ILE A 1 285 ? -4.406 -16.535 16.170 1.00 87.19 285 ILE A N 1
ATOM 2354 C CA . ILE A 1 285 ? -4.094 -15.324 15.403 1.00 87.19 285 ILE A CA 1
ATOM 2355 C C . ILE A 1 285 ? -5.359 -14.763 14.744 1.00 87.19 285 ILE A C 1
ATOM 2357 O O . ILE A 1 285 ? -5.562 -13.552 14.754 1.00 87.19 285 ILE A O 1
ATOM 2361 N N . PHE A 1 286 ? -6.226 -15.619 14.197 1.00 90.69 286 PHE A N 1
ATOM 2362 C CA . PHE A 1 286 ? -7.478 -15.185 13.580 1.00 90.69 286 PHE A CA 1
ATOM 2363 C C . PHE A 1 286 ? -8.424 -14.511 14.581 1.00 90.69 286 PHE A C 1
ATOM 2365 O O . PHE A 1 286 ? -8.929 -13.427 14.303 1.00 90.69 286 PHE A O 1
ATOM 2372 N N . GLU A 1 287 ? -8.617 -15.102 15.760 1.00 90.44 287 GLU A N 1
ATOM 2373 C CA . GLU A 1 287 ? -9.419 -14.512 16.837 1.00 90.44 287 GLU A CA 1
ATOM 2374 C C . GLU A 1 287 ? -8.867 -13.144 17.254 1.00 90.44 287 GLU A C 1
ATOM 2376 O O . GLU A 1 287 ? -9.627 -12.184 17.373 1.00 90.44 287 GLU A O 1
ATOM 2381 N N . SER A 1 288 ? -7.542 -13.014 17.376 1.00 89.19 288 SER A N 1
ATOM 2382 C CA . SER A 1 288 ? -6.904 -11.723 17.647 1.00 89.19 288 SER A CA 1
ATOM 2383 C C . SER A 1 288 ? -7.166 -10.702 16.530 1.00 89.19 288 SER A C 1
ATOM 2385 O O . SER A 1 288 ? -7.550 -9.570 16.817 1.00 89.19 288 SER A O 1
ATOM 2387 N N . ILE A 1 289 ? -7.063 -11.093 15.253 1.00 90.50 289 ILE A N 1
ATOM 2388 C CA . ILE A 1 289 ? -7.397 -10.214 14.116 1.00 90.50 289 ILE A CA 1
ATOM 2389 C C . ILE A 1 289 ? -8.853 -9.733 14.195 1.00 90.50 289 ILE A C 1
ATOM 2391 O O . ILE A 1 289 ? -9.111 -8.559 13.934 1.00 90.50 289 ILE A O 1
ATOM 2395 N N . LEU A 1 290 ? -9.798 -10.603 14.569 1.00 90.56 290 LEU A N 1
ATOM 2396 C CA . LEU A 1 290 ? -11.207 -10.227 14.727 1.00 90.56 290 LEU A CA 1
ATOM 2397 C C . LEU A 1 290 ? -11.417 -9.230 15.872 1.00 90.56 290 LEU A C 1
ATOM 2399 O O . LEU A 1 290 ? -12.177 -8.279 15.707 1.00 90.56 290 LEU A O 1
ATOM 2403 N N . VAL A 1 291 ? -10.731 -9.419 17.003 1.00 91.50 291 VAL A N 1
ATOM 2404 C CA . VAL A 1 291 ? -10.832 -8.533 18.175 1.00 91.50 291 VAL A CA 1
ATOM 2405 C C . VAL A 1 291 ? -10.189 -7.169 17.916 1.00 91.50 291 VAL A C 1
ATOM 2407 O O . VAL A 1 291 ? -10.767 -6.142 18.262 1.00 91.50 291 VAL A O 1
ATOM 2410 N N . HIS A 1 292 ? -9.007 -7.139 17.297 1.00 88.56 292 HIS A N 1
ATOM 2411 C CA . HIS A 1 292 ? -8.326 -5.891 16.939 1.00 88.56 292 HIS A CA 1
ATOM 2412 C C . HIS A 1 292 ? -8.981 -5.190 15.738 1.00 88.56 292 HIS A C 1
ATOM 2414 O O . HIS A 1 292 ? -8.832 -3.981 15.562 1.00 88.56 292 HIS A O 1
ATOM 2420 N N . GLY A 1 293 ? -9.693 -5.937 14.893 1.00 85.69 293 GLY A N 1
ATOM 2421 C CA . GLY A 1 293 ? -10.337 -5.426 13.685 1.00 85.69 293 GLY A CA 1
ATOM 2422 C C . GLY A 1 293 ? -9.373 -5.164 12.522 1.00 85.69 293 GLY A C 1
ATOM 2423 O O . GLY A 1 293 ? -9.771 -4.557 11.527 1.00 85.69 293 GLY A O 1
ATOM 2424 N N . HIS A 1 294 ? -8.111 -5.594 12.623 1.00 85.06 294 HIS A N 1
ATOM 2425 C CA . HIS A 1 294 ? -7.118 -5.456 11.560 1.00 85.06 294 HIS A CA 1
ATOM 2426 C C . HIS A 1 294 ? -5.991 -6.490 11.675 1.00 85.06 294 HIS A C 1
ATOM 2428 O O . HIS A 1 294 ? -5.694 -7.023 12.743 1.00 85.06 294 HIS A O 1
ATOM 2434 N N . THR A 1 295 ? -5.314 -6.747 10.556 1.00 87.50 295 THR A N 1
ATOM 2435 C CA . THR A 1 295 ? -4.047 -7.488 10.546 1.00 87.50 295 THR A CA 1
ATOM 2436 C C . THR A 1 295 ? -2.887 -6.607 10.995 1.00 87.50 295 THR A C 1
ATOM 2438 O O . THR A 1 295 ? -2.933 -5.383 10.859 1.00 87.50 295 THR A O 1
ATOM 2441 N N . MET A 1 296 ? -1.833 -7.224 11.523 1.00 86.44 296 MET A N 1
ATOM 2442 C CA . MET A 1 296 ? -0.724 -6.530 12.177 1.00 86.44 296 MET A CA 1
ATOM 2443 C C . MET A 1 296 ? 0.617 -7.016 11.635 1.00 86.44 296 MET A C 1
ATOM 2445 O O . MET A 1 296 ? 0.777 -8.196 11.324 1.00 86.44 296 MET A O 1
ATOM 2449 N N . SER A 1 297 ? 1.577 -6.101 11.512 1.00 87.00 297 SER A N 1
ATOM 2450 C CA . SER A 1 297 ? 2.978 -6.451 11.273 1.00 87.00 297 SER A CA 1
ATOM 2451 C C . SER A 1 297 ? 3.628 -6.933 12.572 1.00 87.00 297 SER A C 1
ATOM 2453 O O . SER A 1 297 ? 3.094 -6.699 13.661 1.00 87.00 297 SER A O 1
ATOM 2455 N N . ARG A 1 298 ? 4.799 -7.574 12.490 1.00 85.00 298 ARG A N 1
ATOM 2456 C CA . ARG A 1 298 ? 5.522 -7.983 13.703 1.00 85.00 298 ARG A CA 1
ATOM 2457 C C . ARG A 1 298 ? 5.921 -6.772 14.550 1.00 85.00 298 ARG A C 1
ATOM 2459 O O . ARG A 1 298 ? 5.797 -6.837 15.768 1.00 85.00 298 ARG A O 1
ATOM 2466 N N . ASP A 1 299 ? 6.327 -5.671 13.922 1.00 86.19 299 ASP A N 1
ATOM 2467 C CA . ASP A 1 299 ? 6.646 -4.431 14.642 1.00 86.19 299 ASP A CA 1
ATOM 2468 C C . ASP A 1 299 ? 5.443 -3.894 15.419 1.00 86.19 299 ASP A C 1
ATOM 2470 O O . ASP A 1 299 ? 5.589 -3.491 16.568 1.00 86.19 299 ASP A O 1
ATOM 2474 N N . TYR A 1 300 ? 4.243 -3.960 14.836 1.00 88.31 300 TYR A N 1
ATOM 2475 C CA . TYR A 1 300 ? 3.017 -3.602 15.546 1.00 88.31 300 TYR A CA 1
ATOM 2476 C C . TYR A 1 300 ? 2.759 -4.549 16.726 1.00 88.31 300 TYR A C 1
ATOM 2478 O O . TYR A 1 300 ? 2.455 -4.094 17.823 1.00 88.31 300 TYR A O 1
ATOM 2486 N N . MET A 1 301 ? 2.912 -5.863 16.521 1.00 86.44 301 MET A N 1
ATOM 2487 C CA . MET A 1 301 ? 2.714 -6.860 17.581 1.00 86.44 301 MET A CA 1
ATOM 2488 C C . MET A 1 301 ? 3.681 -6.675 18.757 1.00 86.44 301 MET A C 1
ATOM 2490 O O . MET A 1 301 ? 3.301 -6.929 19.895 1.00 86.44 301 MET A O 1
ATOM 2494 N N . ASN A 1 302 ? 4.911 -6.217 18.512 1.00 85.69 302 ASN A N 1
ATOM 2495 C CA . ASN A 1 302 ? 5.868 -5.936 19.583 1.00 85.69 302 ASN A CA 1
ATOM 2496 C C . ASN A 1 302 ? 5.402 -4.785 20.485 1.00 85.69 302 ASN A C 1
ATOM 2498 O O . ASN A 1 302 ? 5.620 -4.841 21.686 1.00 85.69 302 ASN A O 1
ATOM 2502 N N . LEU A 1 303 ? 4.712 -3.784 19.932 1.00 89.38 303 LEU A N 1
ATOM 2503 C CA . LEU A 1 303 ? 4.183 -2.649 20.696 1.00 89.38 303 LEU A CA 1
ATOM 2504 C C . LEU A 1 303 ? 2.958 -3.018 21.550 1.00 89.38 303 LEU A C 1
ATOM 2506 O O . LEU A 1 303 ? 2.561 -2.254 22.426 1.00 89.38 303 LEU A O 1
ATOM 2510 N N . LEU A 1 304 ? 2.364 -4.199 21.348 1.00 90.12 304 LEU A N 1
ATOM 2511 C CA . LEU A 1 304 ? 1.234 -4.679 22.153 1.00 90.12 304 LEU A CA 1
ATOM 2512 C C . LEU A 1 304 ? 1.611 -5.003 23.606 1.00 90.12 304 LEU A C 1
ATOM 2514 O O . LEU A 1 304 ? 0.715 -5.190 24.426 1.00 90.12 304 LEU A O 1
ATOM 2518 N N . SER A 1 305 ? 2.902 -5.039 23.950 1.00 87.81 305 SER A N 1
ATOM 2519 C CA . SER A 1 305 ? 3.356 -5.103 25.346 1.00 87.81 305 SER A CA 1
ATOM 2520 C C . SER A 1 305 ? 3.225 -3.773 26.091 1.00 87.81 305 SER A C 1
ATOM 2522 O O . SER A 1 305 ? 3.428 -3.728 27.303 1.00 87.81 305 SER A O 1
ATOM 2524 N N . GLU A 1 306 ? 2.909 -2.678 25.398 1.00 91.81 306 GLU A N 1
ATOM 2525 C CA . GLU A 1 306 ? 2.796 -1.348 25.987 1.00 91.81 306 GLU A CA 1
ATOM 2526 C C . GLU A 1 306 ? 1.324 -0.962 26.182 1.00 91.81 306 GLU A C 1
ATOM 2528 O O . GLU A 1 306 ? 0.600 -0.689 25.223 1.00 91.81 306 GLU A O 1
ATOM 2533 N N . ALA A 1 307 ? 0.879 -0.859 27.439 1.00 93.88 307 ALA A N 1
ATOM 2534 C CA . ALA A 1 307 ? -0.504 -0.501 27.776 1.00 93.88 307 ALA A CA 1
ATOM 2535 C C . ALA A 1 307 ? -0.964 0.810 27.107 1.00 93.88 307 ALA A C 1
ATOM 2537 O O . ALA A 1 307 ? -2.093 0.914 26.627 1.00 93.88 307 ALA A O 1
ATOM 2538 N N . GLN A 1 308 ? -0.078 1.808 27.013 1.00 94.00 308 GLN A N 1
ATOM 2539 C CA . GLN A 1 308 ? -0.394 3.081 26.365 1.00 94.00 308 GLN A CA 1
ATOM 2540 C C . GLN A 1 308 ? -0.616 2.930 24.854 1.00 94.00 308 GLN A C 1
ATOM 2542 O O . GLN A 1 308 ? -1.496 3.589 24.295 1.00 94.00 308 GLN A O 1
ATOM 2547 N N . PHE A 1 309 ? 0.160 2.069 24.192 1.00 93.31 309 PHE A N 1
ATOM 2548 C CA . PHE A 1 309 ? -0.026 1.767 22.778 1.00 93.31 309 PHE A CA 1
ATOM 2549 C C . PHE A 1 309 ? -1.348 1.028 22.550 1.00 93.31 309 PHE A C 1
ATOM 2551 O O . PHE A 1 309 ? -2.116 1.405 21.667 1.00 93.31 309 PHE A O 1
ATOM 2558 N N . VAL A 1 310 ? -1.658 0.040 23.393 1.00 94.62 310 VAL A N 1
ATOM 2559 C CA . VAL A 1 310 ? -2.922 -0.706 23.332 1.00 94.62 310 VAL A CA 1
ATOM 2560 C C . VAL A 1 310 ? -4.128 0.206 23.565 1.00 94.62 310 VAL A C 1
ATOM 2562 O O . VAL A 1 310 ? -5.102 0.119 22.824 1.00 94.62 310 VAL A O 1
ATOM 2565 N N . ALA A 1 311 ? -4.059 1.143 24.513 1.00 95.56 311 ALA A N 1
ATOM 2566 C CA . ALA A 1 311 ? -5.111 2.143 24.708 1.00 95.56 311 ALA A CA 1
ATOM 2567 C C . ALA A 1 311 ? -5.343 2.989 23.444 1.00 95.56 311 ALA A C 1
ATOM 2569 O O . ALA A 1 311 ? -6.484 3.174 23.022 1.00 95.56 311 ALA A O 1
ATOM 2570 N N . ASN A 1 312 ? -4.266 3.419 22.779 1.00 91.75 312 ASN A N 1
ATOM 2571 C CA . ASN A 1 312 ? -4.378 4.126 21.504 1.00 91.75 312 ASN A CA 1
ATOM 2572 C C . ASN A 1 312 ? -4.990 3.228 20.411 1.00 91.75 312 ASN A C 1
ATOM 2574 O O . ASN A 1 312 ? -5.766 3.712 19.591 1.00 91.75 312 ASN A O 1
ATOM 2578 N N . ALA A 1 313 ? -4.675 1.928 20.388 1.00 90.88 313 ALA A N 1
ATOM 2579 C CA . ALA A 1 313 ? -5.276 0.979 19.449 1.00 90.88 313 ALA A CA 1
ATOM 2580 C C . ALA A 1 313 ? -6.792 0.830 19.675 1.00 90.88 313 ALA A C 1
ATOM 2582 O O . ALA A 1 313 ? -7.555 0.843 18.709 1.00 90.88 313 ALA A O 1
ATOM 2583 N N . VAL A 1 314 ? -7.242 0.780 20.934 1.00 93.88 314 VAL A N 1
ATOM 2584 C CA . VAL A 1 314 ? -8.671 0.774 21.296 1.00 93.88 314 VAL A CA 1
ATOM 2585 C C . VAL A 1 314 ? -9.364 2.053 20.820 1.00 93.88 314 VAL A C 1
ATOM 2587 O O . VAL A 1 314 ? -10.439 1.972 20.231 1.00 93.88 314 VAL A O 1
ATOM 2590 N N . GLU A 1 315 ? -8.747 3.225 21.006 1.00 89.44 315 GLU A N 1
ATOM 2591 C CA . GLU A 1 315 ? -9.283 4.503 20.503 1.00 89.44 315 GLU A CA 1
ATOM 2592 C C . GLU A 1 315 ? -9.470 4.499 18.974 1.00 89.44 315 GLU A C 1
ATOM 2594 O O . GLU A 1 315 ? -10.391 5.132 18.459 1.00 89.44 315 GLU A O 1
ATOM 2599 N N . GLN A 1 316 ? -8.618 3.777 18.237 1.00 84.94 316 GLN A N 1
ATOM 2600 C CA . GLN A 1 316 ? -8.717 3.644 16.780 1.00 84.94 316 GLN A CA 1
ATOM 2601 C C . GLN A 1 316 ? -9.660 2.520 16.320 1.00 84.94 316 GLN A C 1
ATOM 2603 O O . GLN A 1 316 ? -9.962 2.440 15.124 1.00 84.94 316 GLN A O 1
ATOM 2608 N N . HIS A 1 317 ? -10.149 1.670 17.229 1.00 87.00 317 HIS A N 1
ATOM 2609 C CA . HIS A 1 317 ? -11.062 0.582 16.890 1.00 87.00 317 HIS A CA 1
ATOM 2610 C C . HIS A 1 317 ? -12.370 1.135 16.307 1.00 87.00 317 HIS A C 1
ATOM 2612 O O . HIS A 1 317 ? -12.938 2.104 16.813 1.00 87.00 317 HIS A O 1
ATOM 2618 N N . ASN A 1 318 ? -12.879 0.514 15.239 1.00 78.38 318 ASN A N 1
ATOM 2619 C CA . ASN A 1 318 ? -13.956 1.089 14.429 1.00 78.38 318 ASN A CA 1
ATOM 2620 C C . ASN A 1 318 ? -15.232 1.407 15.233 1.00 78.38 318 ASN A C 1
ATOM 2622 O O . ASN A 1 318 ? -15.810 2.471 15.027 1.00 78.38 318 ASN A O 1
ATOM 2626 N N . GLN A 1 319 ? -15.660 0.526 16.140 1.00 85.88 319 GLN A N 1
ATOM 2627 C CA . GLN A 1 319 ? -16.861 0.724 16.956 1.00 85.88 319 GLN A CA 1
ATOM 2628 C C . GLN A 1 319 ? -16.656 1.813 18.013 1.00 85.88 319 GLN A C 1
ATOM 2630 O O . GLN A 1 319 ? -17.523 2.659 18.195 1.00 85.88 319 GLN A O 1
ATOM 2635 N N . VAL A 1 320 ? -15.484 1.844 18.655 1.00 89.50 320 VAL A N 1
ATOM 2636 C CA . VAL A 1 320 ? -15.148 2.843 19.681 1.00 89.50 320 VAL A CA 1
ATOM 2637 C C . VAL A 1 320 ? -15.056 4.226 19.048 1.00 89.50 320 VAL A C 1
ATOM 2639 O O . VAL A 1 320 ? -15.713 5.165 19.492 1.00 89.50 320 VAL A O 1
ATOM 2642 N N . ARG A 1 321 ? -14.306 4.338 17.949 1.00 85.19 321 ARG A N 1
ATOM 2643 C CA . ARG A 1 321 ? -14.148 5.589 17.213 1.00 85.19 321 ARG A CA 1
ATOM 2644 C C . ARG A 1 321 ? -15.483 6.116 16.688 1.00 85.19 321 ARG A C 1
ATOM 2646 O O . ARG A 1 321 ? -15.723 7.310 16.777 1.00 85.19 321 ARG A O 1
ATOM 2653 N N . ARG A 1 322 ? -16.379 5.247 16.193 1.00 82.06 322 ARG A N 1
ATOM 2654 C CA . ARG A 1 322 ? -17.731 5.657 15.763 1.00 82.06 322 ARG A CA 1
ATOM 2655 C C . ARG A 1 322 ? -18.503 6.345 16.882 1.00 82.06 322 ARG A C 1
ATOM 2657 O O . ARG A 1 322 ? -19.129 7.359 16.613 1.00 82.06 322 ARG A O 1
ATOM 2664 N N . ILE A 1 323 ? -18.436 5.816 18.101 1.00 86.31 323 ILE A N 1
ATOM 2665 C CA . ILE A 1 323 ? -19.093 6.415 19.266 1.00 86.31 323 ILE A CA 1
ATOM 2666 C C . ILE A 1 323 ? -18.450 7.771 19.579 1.00 86.31 323 ILE A C 1
ATOM 2668 O O . ILE A 1 323 ? -19.139 8.786 19.625 1.00 86.31 323 ILE A O 1
ATOM 2672 N N . LEU A 1 324 ? -17.123 7.819 19.729 1.00 85.25 324 LEU A N 1
ATOM 2673 C CA . LEU A 1 324 ? -16.417 9.042 20.132 1.00 85.25 324 LEU A CA 1
ATOM 2674 C C . LEU A 1 324 ? -16.510 10.174 19.090 1.00 85.25 324 LEU A C 1
ATOM 2676 O O . LEU A 1 324 ? -16.615 11.343 19.467 1.00 85.25 324 LEU A O 1
ATOM 2680 N N . ASP A 1 325 ? -16.501 9.842 17.797 1.00 78.56 325 ASP A N 1
ATOM 2681 C CA . ASP A 1 325 ? -16.608 10.812 16.702 1.00 78.56 325 ASP A CA 1
ATOM 2682 C C . ASP A 1 325 ? -18.050 11.307 16.502 1.00 78.56 325 ASP A C 1
ATOM 2684 O O . ASP A 1 325 ? -18.248 12.462 16.123 1.00 78.56 325 ASP A O 1
ATOM 2688 N N . HIS A 1 326 ? -19.064 10.464 16.750 1.00 77.56 326 HIS A N 1
ATOM 2689 C CA . HIS A 1 326 ? -20.473 10.799 16.494 1.00 77.56 326 HIS A CA 1
ATOM 2690 C C . HIS A 1 326 ? -20.947 12.020 17.286 1.00 77.56 326 HIS A C 1
ATOM 2692 O O . HIS A 1 326 ? -21.679 12.859 16.765 1.00 77.56 326 HIS A O 1
ATOM 2698 N N . HIS A 1 327 ? -20.491 12.140 18.529 1.00 76.94 327 HIS A N 1
ATOM 2699 C CA . HIS A 1 327 ? -20.935 13.182 19.452 1.00 76.94 327 HIS A CA 1
ATOM 2700 C C . HIS A 1 327 ? -20.140 14.496 19.337 1.00 76.94 327 HIS A C 1
ATOM 2702 O O . HIS A 1 327 ? -20.494 15.468 19.998 1.00 76.94 327 HIS A O 1
ATOM 2708 N N . ASN A 1 328 ? -19.075 14.537 18.517 1.00 70.06 328 ASN A N 1
ATOM 2709 C CA . ASN A 1 328 ? -18.230 15.710 18.222 1.00 70.06 328 ASN A CA 1
ATOM 2710 C C . ASN A 1 328 ? -17.980 16.652 19.428 1.00 70.06 328 ASN A C 1
ATOM 2712 O O . ASN A 1 328 ? -18.150 17.869 19.339 1.00 70.06 328 ASN A O 1
ATOM 2716 N N . ASN A 1 329 ? -17.606 16.083 20.579 1.00 82.75 329 ASN A N 1
ATOM 2717 C CA . ASN A 1 329 ? -17.428 16.807 21.838 1.00 82.75 329 ASN A CA 1
ATOM 2718 C C . ASN A 1 329 ? -16.029 16.546 22.419 1.00 82.75 329 ASN A C 1
ATOM 2720 O O . ASN A 1 329 ? -15.670 15.411 22.728 1.00 82.75 329 ASN A O 1
ATOM 2724 N N . GLN A 1 330 ? -15.239 17.606 22.608 1.00 86.44 330 GLN A N 1
ATOM 2725 C CA . GLN A 1 330 ? -13.849 17.484 23.058 1.00 86.44 330 GLN A CA 1
ATOM 2726 C C . GLN A 1 330 ? -13.717 16.944 24.491 1.00 86.44 330 GLN A C 1
ATOM 2728 O O . GLN A 1 330 ? -12.796 16.177 24.779 1.00 86.44 330 GLN A O 1
ATOM 2733 N N . ALA A 1 331 ? -14.630 17.321 25.393 1.00 86.88 331 ALA A N 1
ATOM 2734 C CA . ALA A 1 331 ? -14.638 16.818 26.764 1.00 86.88 331 ALA A CA 1
ATOM 2735 C C . ALA A 1 331 ? -14.980 15.325 26.788 1.00 86.88 331 ALA A C 1
ATOM 2737 O O . ALA A 1 331 ? -14.282 14.553 27.443 1.00 86.88 331 ALA A O 1
ATOM 2738 N N . LEU A 1 332 ? -15.969 14.905 25.991 1.00 89.31 332 LEU A N 1
ATOM 2739 C CA . LEU A 1 332 ? -16.295 13.494 25.793 1.00 89.31 332 LEU A CA 1
ATOM 2740 C C . LEU A 1 332 ? -15.082 12.707 25.283 1.00 89.31 332 LEU A C 1
ATOM 2742 O O . LEU A 1 332 ? -14.759 11.668 25.847 1.00 89.31 332 LEU A O 1
ATOM 2746 N N . GLN A 1 333 ? -14.388 13.201 24.253 1.00 87.88 333 GLN A N 1
ATOM 2747 C CA . GLN A 1 333 ? -13.204 12.528 23.710 1.00 87.88 333 GLN A CA 1
ATOM 2748 C C . GLN A 1 333 ? -12.103 12.366 24.764 1.00 87.88 333 GLN A C 1
ATOM 2750 O O . GLN A 1 333 ? -11.485 11.305 24.857 1.00 87.88 333 GLN A O 1
ATOM 2755 N N . ASN A 1 334 ? -11.876 13.390 25.590 1.00 92.56 334 ASN A N 1
ATOM 2756 C CA . ASN A 1 334 ? -10.892 13.329 26.669 1.00 92.56 334 ASN A CA 1
ATOM 2757 C C . ASN A 1 334 ? -11.313 12.341 27.770 1.00 92.56 334 ASN A C 1
ATOM 2759 O O . ASN A 1 334 ? -10.500 11.526 28.199 1.00 92.56 334 ASN A O 1
ATOM 2763 N N . HIS A 1 335 ? -12.581 12.356 28.189 1.00 94.44 335 HIS A N 1
ATOM 2764 C CA . HIS A 1 335 ? -13.111 11.394 29.159 1.00 94.44 335 HIS A CA 1
ATOM 2765 C C . HIS A 1 335 ? -13.069 9.958 28.630 1.00 94.44 335 HIS A C 1
ATOM 2767 O O . HIS A 1 335 ? -12.670 9.056 29.363 1.00 94.44 335 HIS A O 1
ATOM 2773 N N . GLY A 1 336 ? -13.413 9.754 27.357 1.00 94.69 336 GLY A N 1
ATOM 2774 C CA . GLY A 1 336 ? -13.346 8.464 26.675 1.00 94.69 336 GLY A CA 1
ATOM 2775 C C . GLY A 1 336 ? -11.922 7.919 26.635 1.00 94.69 336 GLY A C 1
ATOM 2776 O O . GLY A 1 336 ? -11.696 6.768 26.999 1.00 94.69 336 GLY A O 1
ATOM 2777 N N . ARG A 1 337 ? -10.948 8.765 26.285 1.00 95.12 337 ARG A N 1
ATOM 2778 C CA . ARG A 1 337 ? -9.521 8.424 26.310 1.00 95.12 337 ARG A CA 1
ATOM 2779 C C . ARG A 1 337 ? -9.042 8.011 27.701 1.00 95.12 337 ARG A C 1
ATOM 2781 O O . ARG A 1 337 ? -8.410 6.966 27.842 1.00 95.12 337 ARG A O 1
ATOM 2788 N N . ASP A 1 338 ? -9.341 8.805 28.727 1.00 95.75 338 ASP A N 1
ATOM 2789 C CA . ASP A 1 338 ? -8.935 8.495 30.104 1.00 95.75 338 ASP A CA 1
ATOM 2790 C C . ASP A 1 338 ? -9.578 7.193 30.601 1.00 95.75 338 ASP A C 1
ATOM 2792 O O . ASP A 1 338 ? -8.919 6.380 31.248 1.00 95.75 338 ASP A O 1
ATOM 2796 N N . PHE A 1 339 ? -10.852 6.975 30.262 1.00 97.62 339 PHE A N 1
ATOM 2797 C CA . PHE A 1 339 ? -11.576 5.751 30.587 1.00 97.62 339 PHE A CA 1
ATOM 2798 C C . PHE A 1 339 ? -10.924 4.525 29.940 1.00 97.62 339 PHE A C 1
ATOM 2800 O O . PHE A 1 339 ? -10.609 3.562 30.635 1.00 97.62 339 PHE A O 1
ATOM 2807 N N . ILE A 1 340 ? -10.649 4.580 28.633 1.00 97.94 340 ILE A N 1
ATOM 2808 C CA . ILE A 1 340 ? -9.982 3.504 27.887 1.00 97.94 340 ILE A CA 1
ATOM 2809 C C . ILE A 1 340 ? -8.602 3.202 28.481 1.00 97.94 340 ILE A C 1
ATOM 2811 O O . ILE A 1 340 ? -8.294 2.041 28.745 1.00 97.94 340 ILE A O 1
ATOM 2815 N N . ARG A 1 341 ? -7.782 4.230 28.735 1.00 97.31 341 ARG A N 1
ATOM 2816 C CA . ARG A 1 341 ? -6.443 4.067 29.325 1.00 97.31 341 ARG A CA 1
ATOM 2817 C C . ARG A 1 341 ? -6.496 3.370 30.679 1.00 97.31 341 ARG A C 1
ATOM 2819 O O . ARG A 1 341 ? -5.724 2.441 30.900 1.00 97.31 341 ARG A O 1
ATOM 2826 N N . ALA A 1 342 ? -7.422 3.776 31.547 1.00 96.81 342 ALA A N 1
ATOM 2827 C CA . ALA A 1 342 ? -7.599 3.158 32.856 1.00 96.81 342 ALA A CA 1
ATOM 2828 C C . ALA A 1 342 ? -8.027 1.685 32.740 1.00 96.81 342 ALA A C 1
ATOM 2830 O O . ALA A 1 342 ? -7.463 0.830 33.417 1.00 96.81 342 ALA A O 1
ATOM 2831 N N . LEU A 1 343 ? -8.966 1.359 31.842 1.00 97.81 343 LEU A N 1
ATOM 2832 C CA . LEU A 1 343 ? -9.394 -0.026 31.609 1.00 97.81 343 LEU A CA 1
ATOM 2833 C C . LEU A 1 343 ? -8.264 -0.915 31.084 1.00 97.81 343 LEU A C 1
ATOM 2835 O O . LEU A 1 343 ? -8.101 -2.038 31.556 1.00 97.81 343 LEU A O 1
ATOM 2839 N N . VAL A 1 344 ? -7.473 -0.418 30.132 1.00 97.12 344 VAL A N 1
ATOM 2840 C CA . VAL A 1 344 ? -6.325 -1.161 29.599 1.00 97.12 344 VAL A CA 1
ATOM 2841 C C . VAL A 1 344 ? -5.268 -1.367 30.686 1.00 97.12 344 VAL A C 1
ATOM 2843 O O . VAL A 1 344 ? -4.782 -2.484 30.847 1.00 97.12 344 VAL A O 1
ATOM 2846 N N . ALA A 1 345 ? -4.954 -0.336 31.478 1.00 95.25 345 ALA A N 1
ATOM 2847 C CA . ALA A 1 345 ? -4.007 -0.446 32.587 1.00 95.25 345 ALA A CA 1
ATOM 2848 C C . ALA A 1 345 ? -4.437 -1.507 33.615 1.00 95.25 345 ALA A C 1
ATOM 2850 O O . ALA A 1 345 ? -3.619 -2.333 34.010 1.00 95.25 345 ALA A O 1
ATOM 2851 N N . ILE A 1 346 ? -5.727 -1.556 33.971 1.00 94.75 346 ILE A N 1
ATOM 2852 C CA . ILE A 1 346 ? -6.286 -2.575 34.874 1.00 94.75 346 ILE A CA 1
ATOM 2853 C C . ILE A 1 346 ? -6.021 -3.998 34.354 1.00 94.75 346 ILE A C 1
ATOM 2855 O O . ILE A 1 346 ? -5.619 -4.869 35.124 1.00 94.75 346 ILE A O 1
ATOM 2859 N N . GLU A 1 347 ? -6.231 -4.260 33.061 1.00 95.25 347 GLU A N 1
ATOM 2860 C CA . GLU A 1 347 ? -5.997 -5.595 32.488 1.00 95.25 347 GLU A CA 1
ATOM 2861 C C . GLU A 1 347 ? -4.507 -5.965 32.445 1.00 95.25 347 GLU A C 1
ATOM 2863 O O . GLU A 1 347 ? -4.143 -7.113 32.716 1.00 95.25 347 GLU A O 1
ATOM 2868 N N . PHE A 1 348 ? -3.632 -4.994 32.178 1.00 93.25 348 PHE A N 1
ATOM 2869 C CA . PHE A 1 348 ? -2.182 -5.191 32.230 1.00 93.25 348 PHE A CA 1
ATOM 2870 C C . PHE A 1 348 ? -1.691 -5.474 33.656 1.00 93.25 348 PHE A C 1
ATOM 2872 O O . PHE A 1 348 ? -0.904 -6.403 33.857 1.00 93.25 348 PHE A O 1
ATOM 2879 N N . ASP A 1 349 ? -2.207 -4.754 34.654 1.00 90.62 349 ASP A N 1
ATOM 2880 C CA . ASP A 1 349 ? -1.890 -4.982 36.066 1.00 90.62 349 ASP A CA 1
ATOM 2881 C C . ASP A 1 349 ? -2.337 -6.376 36.524 1.00 90.62 349 ASP A C 1
ATOM 2883 O O . ASP A 1 349 ? -1.566 -7.097 37.165 1.00 90.62 349 ASP A O 1
ATOM 2887 N N . LYS A 1 350 ? -3.547 -6.808 36.139 1.00 90.56 350 LYS A N 1
ATOM 2888 C CA . LYS A 1 350 ? -4.041 -8.170 36.414 1.00 90.56 350 LYS A CA 1
ATOM 2889 C C . LYS A 1 350 ? -3.118 -9.238 35.825 1.00 90.56 350 LYS A C 1
ATOM 2891 O O . LYS A 1 350 ? -2.814 -10.231 36.492 1.00 90.56 350 LYS A O 1
ATOM 2896 N N . ALA A 1 351 ? -2.657 -9.053 34.588 1.00 89.19 351 ALA A N 1
ATOM 2897 C CA . ALA A 1 351 ? -1.745 -9.992 33.940 1.00 89.19 351 ALA A CA 1
ATOM 2898 C C . ALA A 1 351 ? -0.369 -10.033 34.624 1.00 89.19 351 ALA A C 1
ATOM 2900 O O . ALA A 1 351 ? 0.164 -11.121 34.862 1.00 89.19 351 ALA A O 1
ATOM 2901 N N . ALA A 1 352 ? 0.170 -8.875 35.014 1.00 85.81 352 ALA A N 1
ATOM 2902 C CA . ALA A 1 352 ? 1.427 -8.782 35.753 1.00 85.81 352 ALA A CA 1
ATOM 2903 C C . ALA A 1 352 ? 1.340 -9.488 37.119 1.00 85.81 352 ALA A C 1
ATOM 2905 O O . ALA A 1 352 ? 2.211 -10.292 37.462 1.00 85.81 352 ALA A O 1
ATOM 2906 N N . GLN A 1 353 ? 0.255 -9.267 37.870 1.00 85.81 353 GLN A N 1
ATOM 2907 C CA . GLN A 1 353 ? 0.000 -9.946 39.145 1.00 85.81 353 GLN A CA 1
ATOM 2908 C C . GLN A 1 353 ? -0.101 -11.468 38.974 1.00 85.81 353 GLN A C 1
ATOM 2910 O O . GLN A 1 353 ? 0.514 -12.219 39.734 1.00 85.81 353 GLN A O 1
ATOM 2915 N N . LYS A 1 354 ? -0.817 -11.939 37.945 1.00 85.19 354 LYS A N 1
ATOM 2916 C CA . LYS A 1 354 ? -0.923 -13.372 37.631 1.00 85.19 354 LYS A CA 1
ATOM 2917 C C . LYS A 1 354 ? 0.444 -13.994 37.324 1.00 85.19 354 LYS A C 1
ATOM 2919 O O . LYS A 1 354 ? 0.735 -15.086 37.809 1.00 85.19 354 LYS A O 1
ATOM 2924 N N . SER A 1 355 ? 1.296 -13.300 36.567 1.00 81.81 355 SER A N 1
ATOM 2925 C CA . SER A 1 355 ? 2.656 -13.762 36.257 1.00 81.81 355 SER A CA 1
ATOM 2926 C C . SER A 1 355 ? 3.540 -13.843 37.508 1.00 81.81 355 SER A C 1
ATOM 2928 O O . SER A 1 355 ? 4.249 -14.831 37.704 1.00 81.81 355 SER A O 1
ATOM 2930 N N . LEU A 1 356 ? 3.463 -12.843 38.395 1.00 79.38 356 LEU A N 1
ATOM 2931 C CA . LEU A 1 356 ? 4.186 -12.835 39.672 1.00 79.38 356 LEU A CA 1
ATOM 2932 C C . LEU A 1 356 ? 3.788 -14.022 40.561 1.00 79.38 356 LEU A C 1
ATOM 2934 O O . LEU A 1 356 ? 4.660 -14.696 41.111 1.00 79.38 356 LEU A O 1
ATOM 2938 N N . LEU A 1 357 ? 2.490 -14.321 40.661 1.00 74.00 357 LEU A N 1
ATOM 2939 C CA . LEU A 1 357 ? 1.989 -15.462 41.433 1.00 74.00 357 LEU A CA 1
ATOM 2940 C C . LEU A 1 357 ? 2.502 -16.803 40.889 1.00 74.00 357 LEU A C 1
ATOM 2942 O O . LEU A 1 357 ? 2.947 -17.643 41.668 1.00 74.00 357 LEU A O 1
ATOM 2946 N N . LEU A 1 358 ? 2.512 -16.983 39.565 1.00 73.19 358 LEU A N 1
ATOM 2947 C CA . LEU A 1 358 ? 3.030 -18.199 38.928 1.00 73.19 358 LEU A CA 1
ATOM 2948 C C . LEU A 1 358 ? 4.545 -18.362 39.134 1.00 73.19 358 LEU A C 1
ATOM 2950 O O . LEU A 1 358 ? 5.013 -19.468 39.391 1.00 73.19 358 LEU A O 1
ATOM 2954 N N . SER A 1 359 ? 5.308 -17.264 39.092 1.00 65.31 359 SER A N 1
ATOM 2955 C CA . SER A 1 359 ? 6.764 -17.290 39.309 1.00 65.31 359 SER A CA 1
ATOM 2956 C C . SER A 1 359 ? 7.176 -17.607 40.754 1.00 65.31 359 SER A C 1
ATOM 2958 O O . SER A 1 359 ? 8.225 -18.203 40.976 1.00 65.31 359 SER A O 1
ATOM 2960 N N . ARG A 1 360 ? 6.339 -17.273 41.747 1.00 59.59 360 ARG A N 1
ATOM 2961 C CA . ARG A 1 360 ? 6.583 -17.595 43.166 1.00 59.59 360 ARG A CA 1
ATOM 2962 C C . ARG A 1 360 ? 6.260 -19.050 43.530 1.00 59.59 360 ARG A C 1
ATOM 2964 O O . ARG A 1 360 ? 6.633 -19.487 44.613 1.00 59.59 360 ARG A O 1
ATOM 2971 N N . GLY A 1 361 ? 5.588 -19.792 42.645 1.00 51.31 361 GLY A N 1
ATOM 2972 C CA . GLY A 1 361 ? 5.202 -21.193 42.849 1.00 51.31 361 GLY A CA 1
ATOM 2973 C C . GLY A 1 361 ? 6.207 -22.238 42.345 1.00 51.31 361 GLY A C 1
ATOM 2974 O O . GLY A 1 361 ? 6.033 -23.415 42.640 1.00 51.31 361 GLY A O 1
ATOM 2975 N N . PHE A 1 362 ? 7.254 -21.839 41.610 1.00 47.91 362 PHE A N 1
ATOM 2976 C CA . PHE A 1 362 ? 8.267 -22.750 41.064 1.00 47.91 362 PHE A CA 1
ATOM 2977 C C . PHE A 1 362 ? 9.674 -22.371 41.543 1.00 47.91 362 PHE A C 1
ATOM 2979 O O . PHE A 1 362 ? 10.324 -21.476 41.008 1.00 47.91 362 PHE A O 1
ATOM 2986 N N . SER A 1 363 ? 10.182 -23.101 42.536 1.00 43.44 363 SER A N 1
ATOM 2987 C CA . SER A 1 363 ? 11.607 -23.145 42.862 1.00 43.44 363 SER A CA 1
ATOM 2988 C C . SER A 1 363 ? 12.325 -24.067 41.870 1.00 43.44 363 SER A C 1
ATOM 2990 O O . SER A 1 363 ? 12.483 -25.259 42.127 1.00 43.44 363 SER A O 1
ATOM 2992 N N . GLY A 1 364 ? 12.729 -23.545 40.712 1.00 41.00 364 GLY A N 1
ATOM 2993 C CA . GLY A 1 364 ? 13.518 -24.323 39.757 1.00 41.00 364 GLY A CA 1
ATOM 2994 C C . GLY A 1 364 ? 13.846 -23.568 38.474 1.00 41.00 364 GLY A C 1
ATOM 2995 O O . GLY A 1 364 ? 12.961 -23.369 37.659 1.00 41.00 364 GLY A O 1
ATOM 2996 N N . VAL A 1 365 ? 15.129 -23.204 38.342 1.00 36.38 365 VAL A N 1
ATOM 2997 C CA . VAL A 1 365 ? 15.897 -22.772 37.150 1.00 36.38 365 VAL A CA 1
ATOM 2998 C C . VAL A 1 365 ? 15.250 -21.697 36.242 1.00 36.38 365 VAL A C 1
ATOM 3000 O O . VAL A 1 365 ? 14.202 -21.934 35.647 1.00 36.38 365 VAL A O 1
ATOM 3003 N N . PRO A 1 366 ? 15.892 -20.527 36.030 1.00 33.62 366 PRO A N 1
ATOM 3004 C CA . PRO A 1 366 ? 15.363 -19.500 35.134 1.00 33.62 366 PRO A CA 1
ATOM 3005 C C . PRO A 1 366 ? 15.286 -20.016 33.692 1.00 33.62 366 PRO A C 1
ATOM 3007 O O . PRO A 1 366 ? 16.293 -20.432 33.119 1.00 33.62 366 PRO A O 1
ATOM 3010 N N . ASN A 1 367 ? 14.098 -19.959 33.091 1.00 33.91 367 ASN A N 1
ATOM 3011 C CA . ASN A 1 367 ? 13.912 -20.215 31.667 1.00 33.91 367 ASN A CA 1
ATOM 3012 C C . ASN A 1 367 ? 14.345 -18.958 30.869 1.00 33.91 367 ASN A C 1
ATOM 3014 O O . ASN A 1 367 ? 13.767 -17.894 31.105 1.00 33.91 367 ASN A O 1
ATOM 3018 N N . PRO A 1 368 ? 15.320 -19.019 29.936 1.00 30.47 368 PRO A N 1
ATOM 3019 C CA . PRO A 1 368 ? 15.899 -17.833 29.282 1.00 30.47 368 PRO A CA 1
ATOM 3020 C C . PRO A 1 368 ? 14.983 -17.108 28.280 1.00 30.47 368 PRO A C 1
ATOM 3022 O O . PRO A 1 368 ? 15.422 -16.167 27.623 1.00 30.47 368 PRO A O 1
ATOM 3025 N N . HIS A 1 369 ? 13.729 -17.539 28.121 1.00 33.84 369 HIS A N 1
ATOM 3026 C CA . HIS A 1 369 ? 12.833 -17.075 27.058 1.00 33.84 369 HIS A CA 1
ATOM 3027 C C . HIS A 1 369 ? 11.575 -16.344 27.541 1.00 33.84 369 HIS A C 1
ATOM 3029 O O . HIS A 1 369 ? 10.611 -16.261 26.787 1.00 33.84 369 HIS A O 1
ATOM 3035 N N . VAL A 1 370 ? 11.564 -15.778 28.752 1.00 37.69 370 VAL A N 1
ATOM 3036 C CA . VAL A 1 370 ? 10.500 -14.838 29.147 1.00 37.69 370 VAL A CA 1
ATOM 3037 C C . VAL A 1 370 ? 10.768 -13.492 28.456 1.00 37.69 370 VAL A C 1
ATOM 3039 O O . VAL A 1 370 ? 11.744 -12.826 28.812 1.00 37.69 370 VAL A O 1
ATOM 3042 N N . PRO A 1 371 ? 9.971 -13.077 27.455 1.00 35.50 371 PRO A N 1
ATOM 3043 C CA . PRO A 1 371 ? 10.164 -11.792 26.804 1.00 35.50 371 PRO A CA 1
ATOM 3044 C C . PRO A 1 371 ? 9.786 -10.680 27.783 1.00 35.50 371 PRO A C 1
ATOM 3046 O O . PRO A 1 371 ? 8.715 -10.737 28.375 1.00 35.50 371 PRO A O 1
ATOM 3049 N N . GLY A 1 372 ? 10.677 -9.695 27.917 1.00 36.25 372 GLY A N 1
ATOM 3050 C CA . GLY A 1 372 ? 10.382 -8.304 28.269 1.00 36.25 372 GLY A CA 1
ATOM 3051 C C . GLY A 1 372 ? 9.564 -8.057 29.536 1.00 36.25 372 GLY A C 1
ATOM 3052 O O . GLY A 1 372 ? 8.360 -8.274 29.581 1.00 36.25 372 GLY A O 1
ATOM 3053 N N . THR A 1 373 ? 10.212 -7.470 30.540 1.00 39.41 373 THR A N 1
ATOM 3054 C CA . THR A 1 373 ? 9.579 -6.744 31.649 1.00 39.41 373 THR A CA 1
ATOM 3055 C C . THR A 1 373 ? 8.319 -5.996 31.202 1.00 39.41 373 THR A C 1
ATOM 3057 O O . THR A 1 373 ? 8.416 -4.976 30.520 1.00 39.41 373 THR A O 1
ATOM 3060 N N . VAL A 1 374 ? 7.142 -6.480 31.613 1.00 46.62 374 VAL A N 1
ATOM 3061 C CA . VAL A 1 374 ? 5.904 -5.695 31.573 1.00 46.62 374 VAL A CA 1
ATOM 3062 C C . VAL A 1 374 ? 6.186 -4.436 32.387 1.00 46.62 374 VAL A C 1
ATOM 3064 O O . VAL A 1 374 ? 6.423 -4.514 33.593 1.00 46.62 374 VAL A O 1
ATOM 3067 N N . HIS A 1 375 ? 6.268 -3.285 31.720 1.00 44.84 375 HIS A N 1
ATOM 3068 C CA . HIS A 1 375 ? 6.533 -2.017 32.386 1.00 44.84 375 HIS A CA 1
ATOM 3069 C C . HIS A 1 375 ? 5.402 -1.737 33.384 1.00 44.84 375 HIS A C 1
ATOM 3071 O O . HIS A 1 375 ? 4.264 -1.492 32.989 1.00 44.84 375 HIS A O 1
ATOM 3077 N N . HIS A 1 376 ? 5.716 -1.797 34.681 1.00 42.84 376 HIS A N 1
ATOM 3078 C CA . HIS A 1 376 ? 4.789 -1.436 35.749 1.00 42.84 376 HIS A CA 1
ATOM 3079 C C . HIS A 1 376 ? 4.318 0.014 35.576 1.00 42.84 376 HIS A C 1
ATOM 3081 O O . HIS A 1 376 ? 5.134 0.935 35.516 1.00 42.84 376 HIS A O 1
ATOM 3087 N N . SER A 1 377 ? 3.000 0.213 35.550 1.00 48.81 377 SER A N 1
ATOM 3088 C CA . SER A 1 377 ? 2.359 1.508 35.787 1.00 48.81 377 SER A CA 1
ATOM 3089 C C . SER A 1 377 ? 1.476 1.406 37.044 1.00 48.81 377 SER A C 1
ATOM 3091 O O . SER A 1 377 ? 1.155 0.301 37.469 1.00 48.81 377 SER A O 1
ATOM 3093 N N . PRO A 1 378 ? 1.183 2.520 37.735 1.00 52.91 378 PRO A N 1
ATOM 3094 C CA . PRO A 1 378 ? 0.914 2.520 39.167 1.00 52.91 378 PRO A CA 1
ATOM 3095 C C . PRO A 1 378 ? -0.534 2.153 39.535 1.00 52.91 378 PRO A C 1
ATOM 3097 O O . PRO A 1 378 ? -1.490 2.689 38.977 1.00 52.91 378 PRO A O 1
ATOM 3100 N N . ASN A 1 379 ? -0.630 1.310 40.570 1.00 73.75 379 ASN A N 1
ATOM 3101 C CA . ASN A 1 379 ? -1.740 1.080 41.501 1.00 73.75 379 ASN A CA 1
ATOM 3102 C C . ASN A 1 379 ? -3.123 0.776 40.876 1.00 73.75 379 ASN A C 1
ATOM 3104 O O . ASN A 1 379 ? -3.919 1.679 40.620 1.00 73.75 379 ASN A O 1
ATOM 3108 N N . HIS A 1 380 ? -3.445 -0.515 40.724 1.00 80.88 380 HIS A N 1
ATOM 3109 C CA . HIS A 1 380 ? -4.736 -1.046 40.247 1.00 80.88 380 HIS A CA 1
ATOM 3110 C C . HIS A 1 380 ? -5.968 -0.329 40.844 1.00 80.88 380 HIS A C 1
ATOM 3112 O O . HIS A 1 380 ? -6.936 -0.041 40.133 1.00 80.88 380 HIS A O 1
ATOM 3118 N N . ASP A 1 381 ? -5.931 0.020 42.133 1.00 83.69 381 ASP A N 1
ATOM 3119 C CA . ASP A 1 381 ? -7.030 0.714 42.819 1.00 83.69 381 ASP A CA 1
ATOM 3120 C C . ASP A 1 381 ? -7.199 2.161 42.338 1.00 83.69 381 ASP A C 1
ATOM 3122 O O . ASP A 1 381 ? -8.320 2.645 42.157 1.00 83.69 381 ASP A O 1
ATOM 3126 N N . GLN A 1 382 ? -6.088 2.843 42.052 1.00 88.38 382 GLN A N 1
ATOM 3127 C CA . GLN A 1 382 ? -6.102 4.177 41.463 1.00 88.38 382 GLN A CA 1
ATOM 3128 C C . GLN A 1 382 ? -6.698 4.133 40.053 1.00 88.38 382 GLN A C 1
ATOM 3130 O O . GLN A 1 382 ? -7.568 4.944 39.739 1.00 88.38 382 GLN A O 1
ATOM 3135 N N . GLN A 1 383 ? -6.295 3.166 39.223 1.00 90.38 383 GLN A N 1
ATOM 3136 C CA . GLN A 1 383 ? -6.849 3.012 37.872 1.00 90.38 383 GLN A CA 1
ATOM 3137 C C . GLN A 1 383 ? -8.335 2.652 37.903 1.00 90.38 383 GLN A C 1
ATOM 3139 O O . GLN A 1 383 ? -9.120 3.194 37.128 1.00 90.38 383 GLN A O 1
ATOM 3144 N N . THR A 1 384 ? -8.753 1.811 38.849 1.00 91.19 384 THR A N 1
ATOM 3145 C CA . THR A 1 384 ? -10.168 1.479 39.064 1.00 91.19 384 THR A CA 1
ATOM 3146 C C . THR A 1 384 ? -10.980 2.720 39.440 1.00 91.19 384 THR A C 1
ATOM 3148 O O . THR A 1 384 ? -12.049 2.959 38.877 1.00 91.19 384 THR A O 1
ATOM 3151 N N . SER A 1 385 ? -10.453 3.562 40.334 1.00 92.62 385 SER A N 1
ATOM 3152 C CA . SER A 1 385 ? -11.080 4.835 40.708 1.00 92.62 385 SER A CA 1
ATOM 3153 C C . SER A 1 385 ? -11.200 5.797 39.518 1.00 92.62 385 SER A C 1
ATOM 3155 O O . SER A 1 385 ? -12.268 6.378 39.290 1.00 92.62 385 SER A O 1
ATOM 3157 N N . VAL A 1 386 ? -10.146 5.913 38.700 1.00 93.12 386 VAL A N 1
ATOM 3158 C CA . VAL A 1 386 ? -10.174 6.706 37.461 1.00 93.12 386 VAL A CA 1
ATOM 3159 C C . VAL A 1 386 ? -11.233 6.160 36.506 1.00 93.12 386 VAL A C 1
ATOM 3161 O O . VAL A 1 386 ? -12.079 6.928 36.053 1.00 93.12 386 VAL A O 1
ATOM 3164 N N . ALA A 1 387 ? -11.248 4.850 36.243 1.00 94.94 387 ALA A N 1
ATOM 3165 C CA . ALA A 1 387 ? -12.217 4.230 35.344 1.00 94.94 387 ALA A CA 1
ATOM 3166 C C . ALA A 1 387 ? -13.663 4.499 35.792 1.00 94.94 387 ALA A C 1
ATOM 3168 O O . ALA A 1 387 ? -14.478 4.937 34.984 1.00 94.94 387 ALA A O 1
ATOM 3169 N N . ASN A 1 388 ? -13.967 4.325 37.081 1.00 95.25 388 ASN A N 1
ATOM 3170 C CA . ASN A 1 388 ? -15.303 4.575 37.633 1.00 95.25 388 ASN A CA 1
ATOM 3171 C C . ASN A 1 388 ? -15.708 6.053 37.524 1.00 95.25 388 ASN A C 1
ATOM 3173 O O . ASN A 1 388 ? -16.834 6.368 37.136 1.00 95.25 388 ASN A O 1
ATOM 3177 N N . THR A 1 389 ? -14.780 6.966 37.822 1.00 96.38 389 THR A N 1
ATOM 3178 C CA . THR A 1 389 ? -15.021 8.413 37.727 1.00 96.38 389 THR A CA 1
ATOM 3179 C C . THR A 1 389 ? -15.303 8.831 36.285 1.00 96.38 389 THR A C 1
ATOM 3181 O O . THR A 1 389 ? -16.259 9.562 36.021 1.00 96.38 389 THR A O 1
ATOM 3184 N N . LYS A 1 390 ? -14.495 8.351 35.332 1.00 96.38 390 LYS A N 1
ATOM 3185 C CA . LYS A 1 390 ? -14.659 8.676 33.909 1.00 96.38 390 LYS A CA 1
ATOM 3186 C C . LYS A 1 390 ? -15.905 8.026 33.319 1.00 96.38 390 LYS A C 1
ATOM 3188 O O . LYS A 1 390 ? -16.588 8.669 32.532 1.00 96.38 390 LYS A O 1
ATOM 3193 N N . GLU A 1 391 ? -16.263 6.815 33.741 1.00 95.94 391 GLU A N 1
ATOM 3194 C CA . GLU A 1 391 ? -17.526 6.189 33.343 1.00 95.94 391 GLU A CA 1
ATOM 3195 C C . GLU A 1 391 ? -18.733 7.030 33.772 1.00 95.94 391 GLU A C 1
ATOM 3197 O O . GLU A 1 391 ? -19.641 7.239 32.971 1.00 95.94 391 GLU A O 1
ATOM 3202 N N . LEU A 1 392 ? -18.745 7.548 35.006 1.00 95.25 392 LEU A N 1
ATOM 3203 C CA . LEU A 1 392 ? -19.832 8.406 35.481 1.00 95.25 392 LEU A CA 1
ATOM 3204 C C . LEU A 1 392 ? -19.956 9.680 34.633 1.00 95.25 392 LEU A C 1
ATOM 3206 O O . LEU A 1 392 ? -21.064 10.078 34.291 1.00 95.25 392 LEU A O 1
ATOM 3210 N N . GLN A 1 393 ? -18.827 10.282 34.248 1.00 94.31 393 GLN A N 1
ATOM 3211 C CA . GLN A 1 393 ? -18.806 11.442 33.351 1.00 94.31 393 GLN A CA 1
ATOM 3212 C C . GLN A 1 393 ? -19.314 11.091 31.945 1.00 94.31 393 GLN A C 1
ATOM 3214 O O . GLN A 1 393 ? -20.071 11.860 31.358 1.00 94.31 393 GLN A O 1
ATOM 3219 N N . LEU A 1 394 ? -18.952 9.919 31.418 1.00 94.19 394 LEU A N 1
ATOM 3220 C CA . LEU A 1 394 ? -19.434 9.437 30.123 1.00 94.19 394 LEU A CA 1
ATOM 3221 C C . LEU A 1 394 ? -20.935 9.122 30.141 1.00 94.19 394 LEU A C 1
ATOM 3223 O O . LEU A 1 394 ? -21.606 9.417 29.159 1.00 94.19 394 LEU A O 1
ATOM 3227 N N . LYS A 1 395 ? -21.486 8.605 31.249 1.00 94.75 395 LYS A N 1
ATOM 3228 C CA . LYS A 1 395 ? -22.933 8.332 31.416 1.00 94.75 395 LYS A CA 1
ATOM 3229 C C . LYS A 1 395 ? -23.815 9.571 31.291 1.00 94.75 395 LYS A C 1
ATOM 3231 O O . LYS A 1 395 ? -25.005 9.436 31.037 1.00 94.75 395 LYS A O 1
ATOM 3236 N N . LEU A 1 396 ? -23.248 10.765 31.458 1.00 91.88 396 LEU A N 1
ATOM 3237 C CA . LEU A 1 396 ? -23.966 12.023 31.242 1.00 91.88 396 LEU A CA 1
ATOM 3238 C C . LEU A 1 396 ? -24.136 12.363 29.754 1.00 91.88 396 LEU A C 1
ATOM 3240 O O . LEU A 1 396 ? -24.948 13.221 29.423 1.00 91.88 396 LEU A O 1
ATOM 3244 N N . LEU A 1 397 ? -23.352 11.736 28.872 1.00 90.62 397 LEU A N 1
ATOM 3245 C CA . LEU A 1 397 ? -23.238 12.103 27.457 1.00 90.62 397 LEU A CA 1
ATOM 3246 C C . LEU A 1 397 ? -23.500 10.933 26.497 1.00 90.62 397 LEU A C 1
ATOM 3248 O O . LEU A 1 397 ? -23.841 11.169 25.344 1.00 90.62 397 LEU A O 1
ATOM 3252 N N . LEU A 1 398 ? -23.328 9.693 26.955 1.00 93.50 398 LEU A N 1
ATOM 3253 C CA . LEU A 1 398 ? -23.474 8.472 26.168 1.00 93.50 398 LEU A CA 1
ATOM 3254 C C . LEU A 1 398 ? -24.580 7.581 26.726 1.00 93.50 398 LEU A C 1
ATOM 3256 O O . LEU A 1 398 ? -24.868 7.571 27.924 1.00 93.50 398 LEU A O 1
ATOM 3260 N N . THR A 1 399 ? -25.142 6.759 25.848 1.00 94.38 399 THR A N 1
ATOM 3261 C CA . THR A 1 399 ? -26.054 5.679 26.225 1.00 94.38 399 THR A CA 1
ATOM 3262 C C . THR A 1 399 ? -25.319 4.555 26.966 1.00 94.38 399 THR A C 1
ATOM 3264 O O . THR A 1 399 ? -24.102 4.378 26.851 1.00 94.38 399 THR A O 1
ATOM 3267 N N . ALA A 1 400 ? -26.067 3.749 27.726 1.00 94.50 400 ALA A N 1
ATOM 3268 C CA . ALA A 1 400 ? -25.509 2.595 28.433 1.00 94.50 400 ALA A CA 1
ATOM 3269 C C . ALA A 1 400 ? -24.860 1.575 27.475 1.00 94.50 400 ALA A C 1
ATOM 3271 O O . ALA A 1 400 ? -23.806 1.017 27.795 1.00 94.50 400 ALA A O 1
ATOM 3272 N N . ASP A 1 401 ? -25.444 1.378 26.291 1.00 95.62 401 ASP A N 1
ATOM 3273 C CA . ASP A 1 401 ? -24.934 0.459 25.268 1.00 95.62 401 ASP A CA 1
ATOM 3274 C C . ASP A 1 401 ? -23.604 0.943 24.678 1.00 95.62 401 ASP A C 1
ATOM 3276 O O . ASP A 1 401 ? -22.673 0.153 24.506 1.00 95.62 401 ASP A O 1
ATOM 3280 N N . GLU A 1 402 ? -23.464 2.246 24.429 1.00 94.69 402 GLU A N 1
ATOM 3281 C CA . GLU A 1 402 ? -22.214 2.842 23.947 1.00 94.69 402 GLU A CA 1
ATOM 3282 C C . GLU A 1 402 ? -21.081 2.683 24.969 1.00 94.69 402 GLU A C 1
ATOM 3284 O O . GLU A 1 402 ? -19.974 2.270 24.620 1.00 94.69 402 GLU A O 1
ATOM 3289 N N . ILE A 1 403 ? -21.354 2.941 26.249 1.00 96.38 403 ILE A N 1
ATOM 3290 C CA . ILE A 1 403 ? -20.363 2.780 27.326 1.00 96.38 403 ILE A CA 1
ATOM 3291 C C . ILE A 1 403 ? -19.971 1.313 27.489 1.00 96.38 403 ILE A C 1
ATOM 3293 O O . ILE A 1 403 ? -18.785 0.997 27.618 1.00 96.38 403 ILE A O 1
ATOM 3297 N N . THR A 1 404 ? -20.955 0.414 27.438 1.00 96.88 404 THR A N 1
ATOM 3298 C CA . THR A 1 404 ? -20.727 -1.035 27.475 1.00 96.88 404 THR A CA 1
ATOM 3299 C C . THR A 1 404 ? -19.859 -1.475 26.301 1.00 96.88 404 THR A C 1
ATOM 3301 O O . THR A 1 404 ? -18.924 -2.249 26.490 1.00 96.88 404 THR A O 1
ATOM 3304 N N . THR A 1 405 ? -20.094 -0.918 25.112 1.00 94.94 405 THR A N 1
ATOM 3305 C CA . THR A 1 405 ? -19.304 -1.186 23.905 1.00 94.94 405 THR A CA 1
ATOM 3306 C C . THR A 1 405 ? -17.855 -0.720 24.058 1.00 94.94 405 THR A C 1
ATOM 3308 O O . THR A 1 405 ? -16.935 -1.493 23.782 1.00 94.94 405 THR A O 1
ATOM 3311 N N . ILE A 1 406 ? -17.622 0.507 24.545 1.00 96.56 406 ILE A N 1
ATOM 3312 C CA . ILE A 1 406 ? -16.264 1.025 24.795 1.00 96.56 406 ILE A CA 1
ATOM 3313 C C . ILE A 1 406 ? -15.531 0.132 25.799 1.00 96.56 406 ILE A C 1
ATOM 3315 O O . ILE A 1 406 ? -14.399 -0.282 25.548 1.00 96.56 406 ILE A O 1
ATOM 3319 N N . ARG A 1 407 ? -16.187 -0.205 26.915 1.00 97.81 407 ARG A N 1
ATOM 3320 C CA . ARG A 1 407 ? -15.619 -1.060 27.962 1.00 97.81 407 ARG A CA 1
ATOM 3321 C C . ARG A 1 407 ? -15.282 -2.453 27.436 1.00 97.81 407 ARG A C 1
ATOM 3323 O O . ARG A 1 407 ? -14.167 -2.923 27.647 1.00 97.81 407 ARG A O 1
ATOM 3330 N N . ALA A 1 408 ? -16.222 -3.091 26.740 1.00 96.69 408 ALA A N 1
ATOM 3331 C CA . ALA A 1 408 ? -16.043 -4.428 26.188 1.00 96.69 408 ALA A CA 1
ATOM 3332 C C . ALA A 1 408 ? -14.849 -4.478 25.227 1.00 96.69 408 ALA A C 1
ATOM 3334 O O . ALA A 1 408 ? -13.980 -5.331 25.391 1.00 96.69 408 ALA A O 1
ATOM 3335 N N . HIS A 1 409 ? -14.753 -3.532 24.286 1.00 96.38 409 HIS A N 1
ATOM 3336 C CA . HIS A 1 409 ? -13.626 -3.482 23.355 1.00 96.38 409 HIS A CA 1
ATOM 3337 C C . HIS A 1 409 ? -12.299 -3.156 24.046 1.00 96.38 409 HIS A C 1
ATOM 3339 O O . HIS A 1 409 ? -11.299 -3.791 23.726 1.00 96.38 409 HIS A O 1
ATOM 3345 N N . ALA A 1 410 ? -12.273 -2.234 25.015 1.00 97.44 410 ALA A N 1
ATOM 3346 C CA . ALA A 1 410 ? -11.055 -1.930 25.768 1.00 97.44 410 ALA A CA 1
ATOM 3347 C C . ALA A 1 410 ? -10.507 -3.172 26.487 1.00 97.44 410 ALA A C 1
ATOM 3349 O O . ALA A 1 410 ? -9.323 -3.487 26.369 1.00 97.44 410 ALA A O 1
ATOM 3350 N N . THR A 1 411 ? -11.377 -3.914 27.175 1.00 97.00 411 THR A N 1
ATOM 3351 C CA . THR A 1 411 ? -11.004 -5.144 27.880 1.00 97.00 411 THR A CA 1
ATOM 3352 C C . THR A 1 411 ? -10.597 -6.257 26.913 1.00 97.00 411 THR A C 1
ATOM 3354 O O . THR A 1 411 ? -9.533 -6.848 27.085 1.00 97.00 411 THR A O 1
ATOM 3357 N N . GLN A 1 412 ? -11.396 -6.530 25.875 1.00 96.06 412 GLN A N 1
ATOM 3358 C CA . GLN A 1 412 ? -11.116 -7.606 24.916 1.00 96.06 412 GLN A CA 1
ATOM 3359 C C . GLN A 1 412 ? -9.814 -7.369 24.148 1.00 96.06 412 GLN A C 1
ATOM 3361 O O . GLN A 1 412 ? -9.005 -8.285 24.026 1.00 96.06 412 GLN A O 1
ATOM 3366 N N . ILE A 1 413 ? -9.580 -6.144 23.665 1.00 96.00 413 ILE A N 1
ATOM 3367 C CA . ILE A 1 413 ? -8.354 -5.797 22.938 1.00 96.00 413 ILE A CA 1
ATOM 3368 C C . ILE A 1 413 ? -7.143 -5.875 23.870 1.00 96.00 413 ILE A C 1
ATOM 3370 O O . ILE A 1 413 ? -6.115 -6.409 23.460 1.00 96.00 413 ILE A O 1
ATOM 3374 N N . ALA A 1 414 ? -7.243 -5.418 25.124 1.00 96.12 414 ALA A N 1
ATOM 3375 C CA . ALA A 1 414 ? -6.148 -5.553 26.087 1.00 96.12 414 ALA A CA 1
ATOM 3376 C C . ALA A 1 414 ? -5.791 -7.021 26.356 1.00 96.12 414 ALA A C 1
ATOM 3378 O O . ALA A 1 414 ? -4.623 -7.402 26.282 1.00 96.12 414 ALA A O 1
ATOM 3379 N N . GLN A 1 415 ? -6.795 -7.865 26.592 1.00 93.62 415 GLN A N 1
ATOM 3380 C CA . GLN A 1 415 ? -6.600 -9.297 26.819 1.00 93.62 415 GLN A CA 1
ATOM 3381 C C . GLN A 1 415 ? -6.023 -10.002 25.585 1.00 93.62 415 GLN A C 1
ATOM 3383 O O . GLN A 1 415 ? -5.058 -10.757 25.708 1.00 93.62 415 GLN A O 1
ATOM 3388 N N . ALA A 1 416 ? -6.551 -9.711 24.392 1.00 92.19 416 ALA A N 1
ATOM 3389 C CA . ALA A 1 416 ? -6.031 -10.245 23.135 1.00 92.19 416 ALA A CA 1
ATOM 3390 C C . ALA A 1 416 ? -4.589 -9.785 22.867 1.00 92.19 416 ALA A C 1
ATOM 3392 O O . ALA A 1 416 ? -3.778 -10.584 22.403 1.00 92.19 416 ALA A O 1
ATOM 3393 N N . SER A 1 417 ? -4.244 -8.541 23.215 1.00 92.19 417 SER A N 1
ATOM 3394 C CA . SER A 1 417 ? -2.885 -7.992 23.092 1.00 92.19 417 SER A CA 1
ATOM 3395 C C . SER A 1 417 ? -1.892 -8.754 23.968 1.00 92.19 417 SER A C 1
ATOM 3397 O O . SER A 1 417 ? -0.850 -9.198 23.487 1.00 92.19 417 SER A O 1
ATOM 3399 N N . LEU A 1 418 ? -2.246 -8.974 25.238 1.00 90.06 418 LEU A N 1
ATOM 3400 C CA . LEU A 1 418 ? -1.443 -9.738 26.195 1.00 90.06 418 LEU A CA 1
ATOM 3401 C C . LEU A 1 418 ? -1.275 -11.201 25.757 1.00 90.06 418 LEU A C 1
ATOM 3403 O O . LEU A 1 418 ? -0.175 -11.755 25.827 1.00 90.06 418 LEU A O 1
ATOM 3407 N N . GLN A 1 419 ? -2.348 -11.827 25.265 1.00 87.88 419 GLN A N 1
ATOM 3408 C CA . GLN A 1 419 ? -2.314 -13.196 24.749 1.00 87.88 419 GLN A CA 1
ATOM 3409 C C . GLN A 1 419 ? -1.447 -13.313 23.489 1.00 87.88 419 GLN A C 1
ATOM 3411 O O . GLN A 1 419 ? -0.673 -14.258 23.357 1.00 87.88 419 GLN A O 1
ATOM 3416 N N . LEU A 1 420 ? -1.557 -12.357 22.565 1.00 85.00 420 LEU A N 1
ATOM 3417 C CA . LEU A 1 420 ? -0.791 -12.370 21.325 1.00 85.00 420 LEU A CA 1
ATOM 3418 C C . LEU A 1 420 ? 0.698 -12.123 21.589 1.00 85.00 420 LEU A C 1
ATOM 3420 O O . LEU A 1 420 ? 1.537 -12.808 21.011 1.00 85.00 420 LEU A O 1
ATOM 3424 N N . HIS A 1 421 ? 1.025 -11.186 22.481 1.00 81.31 421 HIS A N 1
ATOM 3425 C CA . HIS A 1 421 ? 2.407 -10.895 22.858 1.00 81.31 421 HIS A CA 1
ATOM 3426 C C . HIS A 1 421 ? 3.082 -12.076 23.572 1.00 81.31 421 HIS A C 1
ATOM 3428 O O . HIS A 1 421 ? 4.244 -12.378 23.314 1.00 81.31 421 HIS A O 1
ATOM 3434 N N . SER A 1 422 ? 2.345 -12.779 24.437 1.00 74.19 422 SER A N 1
ATOM 3435 C CA . SER A 1 422 ? 2.844 -13.970 25.138 1.00 74.19 422 SER A CA 1
ATOM 3436 C C . SER A 1 422 ? 2.906 -15.229 24.264 1.00 74.19 422 SER A C 1
ATOM 3438 O O . SER A 1 422 ? 3.391 -16.263 24.726 1.00 74.19 422 SER A O 1
ATOM 3440 N N . ASN A 1 423 ? 2.451 -15.170 23.006 1.00 70.38 423 ASN A N 1
ATOM 3441 C CA . ASN A 1 423 ? 2.498 -16.304 22.093 1.00 70.38 423 ASN A CA 1
ATOM 3442 C C . ASN A 1 423 ? 3.934 -16.525 21.569 1.00 70.38 423 ASN A C 1
ATOM 3444 O O . ASN A 1 423 ? 4.452 -15.681 20.831 1.00 70.38 423 ASN A O 1
ATOM 3448 N N . PRO A 1 424 ? 4.578 -17.670 21.876 1.00 59.34 424 PRO A N 1
ATOM 3449 C CA . PRO A 1 424 ? 5.927 -17.967 21.391 1.00 59.34 424 PRO A CA 1
ATOM 3450 C C . PRO A 1 424 ? 5.965 -18.253 19.880 1.00 59.34 424 PRO A C 1
ATOM 3452 O O . PRO A 1 424 ? 7.039 -18.278 19.281 1.00 59.34 424 PRO A O 1
ATOM 3455 N N . LEU A 1 425 ? 4.807 -18.485 19.250 1.00 56.62 425 LEU A N 1
ATOM 3456 C CA . LEU A 1 425 ? 4.681 -18.813 17.835 1.00 56.62 425 LEU A CA 1
ATOM 3457 C C . LEU A 1 425 ? 4.480 -17.542 17.003 1.00 56.62 425 LEU A C 1
ATOM 3459 O O . LEU A 1 425 ? 3.520 -16.797 17.185 1.00 56.62 425 LEU A O 1
ATOM 3463 N N . GLY A 1 426 ? 5.365 -17.313 16.035 1.00 53.81 426 GLY A N 1
ATOM 3464 C CA . GLY A 1 426 ? 5.226 -16.235 15.059 1.00 53.81 426 GLY A CA 1
ATOM 3465 C C . GLY A 1 426 ? 6.553 -15.853 14.410 1.00 53.81 426 GLY A C 1
ATOM 3466 O O . GLY A 1 426 ? 7.629 -16.127 14.935 1.00 53.81 426 GLY A O 1
ATOM 3467 N N . ILE A 1 427 ? 6.478 -15.169 13.270 1.00 51.09 427 ILE A N 1
ATOM 3468 C CA . ILE A 1 427 ? 7.627 -14.690 12.488 1.00 51.09 427 ILE A CA 1
ATOM 3469 C C . ILE A 1 427 ? 8.354 -13.587 13.273 1.00 51.09 427 ILE A C 1
ATOM 3471 O O . ILE A 1 427 ? 7.959 -12.429 13.246 1.00 51.09 427 ILE A O 1
ATOM 3475 N N . GLY A 1 428 ? 9.350 -13.954 14.079 1.00 52.53 428 GLY A N 1
ATOM 3476 C CA . GLY A 1 428 ? 10.252 -13.050 14.816 1.00 52.53 428 GLY A CA 1
ATOM 3477 C C . GLY A 1 428 ? 11.714 -13.333 14.482 1.00 52.53 428 GLY A C 1
ATOM 3478 O O . GLY A 1 428 ? 12.596 -13.157 15.317 1.00 52.53 428 GLY A O 1
ATOM 3479 N N . HIS A 1 429 ? 11.951 -13.857 13.281 1.00 63.59 429 HIS A N 1
ATOM 3480 C CA . HIS A 1 429 ? 13.262 -14.289 12.843 1.00 63.59 429 HIS A CA 1
ATOM 3481 C C . HIS A 1 429 ? 14.140 -13.045 12.652 1.00 63.59 429 HIS A C 1
ATOM 3483 O O . HIS A 1 429 ? 13.748 -12.110 11.958 1.00 63.59 429 HIS A O 1
ATOM 3489 N N . ALA A 1 430 ? 15.345 -13.031 13.228 1.00 68.88 430 ALA A N 1
ATOM 3490 C CA . ALA A 1 430 ? 16.314 -11.945 13.032 1.00 68.88 430 ALA A CA 1
ATOM 3491 C C . ALA A 1 430 ? 16.507 -11.518 11.550 1.00 68.88 430 ALA A C 1
ATOM 3493 O O . ALA A 1 430 ? 16.624 -10.316 11.296 1.00 68.88 430 ALA A O 1
ATOM 3494 N N . PRO A 1 431 ? 16.451 -12.434 10.553 1.00 77.31 431 PRO A N 1
ATOM 3495 C CA . PRO A 1 431 ? 16.453 -12.066 9.136 1.00 77.31 431 PRO A CA 1
ATOM 3496 C C . PRO A 1 431 ? 15.359 -11.073 8.716 1.00 77.31 431 PRO A C 1
ATOM 3498 O O . PRO A 1 431 ? 15.615 -10.227 7.863 1.00 77.31 431 PRO A O 1
ATOM 3501 N N . ASP A 1 432 ? 14.163 -11.129 9.307 1.00 82.25 432 ASP A N 1
ATOM 3502 C CA . ASP A 1 432 ? 13.041 -10.276 8.898 1.00 82.25 432 ASP A CA 1
ATOM 3503 C C . ASP A 1 432 ? 13.266 -8.805 9.249 1.00 82.25 432 ASP A C 1
ATOM 3505 O O . ASP A 1 432 ? 12.856 -7.922 8.498 1.00 82.25 432 ASP A O 1
ATOM 3509 N N . GLN A 1 433 ? 13.961 -8.533 10.358 1.00 86.06 433 GLN A N 1
ATOM 3510 C CA . GLN A 1 433 ? 14.356 -7.172 10.727 1.00 86.06 433 GLN A CA 1
ATOM 3511 C C . GLN A 1 433 ? 15.371 -6.599 9.735 1.00 86.06 433 GLN A C 1
ATOM 3513 O O . GLN A 1 433 ? 15.230 -5.458 9.295 1.00 86.06 433 GLN A O 1
ATOM 3518 N N . ALA A 1 434 ? 16.363 -7.403 9.339 1.00 86.50 434 ALA A N 1
ATOM 3519 C CA . ALA A 1 434 ? 17.385 -6.994 8.377 1.00 86.50 434 ALA A CA 1
ATOM 3520 C C . ALA A 1 434 ? 16.798 -6.746 6.973 1.00 86.50 434 ALA A C 1
ATOM 3522 O O . ALA A 1 434 ? 17.195 -5.805 6.289 1.00 86.50 434 ALA A O 1
ATOM 3523 N N . LEU A 1 435 ? 15.815 -7.557 6.568 1.00 88.62 435 LEU A N 1
ATOM 3524 C CA . LEU A 1 435 ? 15.090 -7.435 5.295 1.00 88.62 435 LEU A CA 1
ATOM 3525 C C . LEU A 1 435 ? 13.948 -6.398 5.347 1.00 88.62 435 LEU A C 1
ATOM 3527 O O . LEU A 1 435 ? 13.330 -6.092 4.322 1.00 88.62 435 LEU A O 1
ATOM 3531 N N . GLY A 1 436 ? 13.637 -5.871 6.536 1.00 88.56 436 GLY A N 1
ATOM 3532 C CA . GLY A 1 436 ? 12.546 -4.930 6.790 1.00 88.56 436 GLY A CA 1
ATOM 3533 C C . GLY A 1 436 ? 11.142 -5.526 6.633 1.00 88.56 436 GLY A C 1
ATOM 3534 O O . GLY A 1 436 ? 10.165 -4.778 6.608 1.00 88.56 436 GLY A O 1
ATOM 3535 N N . THR A 1 437 ? 11.012 -6.849 6.507 1.00 88.81 437 THR A N 1
ATOM 3536 C CA . THR A 1 437 ? 9.734 -7.557 6.306 1.00 88.81 437 THR A CA 1
ATOM 3537 C C . THR A 1 437 ? 8.878 -7.587 7.570 1.00 88.81 437 THR A C 1
ATOM 3539 O O . THR A 1 437 ? 7.653 -7.614 7.470 1.00 88.81 437 THR A O 1
ATOM 3542 N N . ASN A 1 438 ? 9.489 -7.447 8.750 1.00 87.94 438 ASN A N 1
ATOM 3543 C CA . ASN A 1 438 ? 8.826 -7.266 10.049 1.00 87.94 438 ASN A CA 1
ATOM 3544 C C . ASN A 1 438 ? 7.887 -6.045 10.120 1.00 87.94 438 ASN A C 1
ATOM 3546 O O . ASN A 1 438 ? 6.982 -6.018 10.957 1.00 87.94 438 ASN A O 1
ATOM 3550 N N . LYS A 1 439 ? 8.076 -5.059 9.235 1.00 88.56 439 LYS A N 1
ATOM 3551 C CA . LYS A 1 439 ? 7.238 -3.853 9.114 1.00 88.56 439 LYS A CA 1
ATOM 3552 C C . LYS A 1 439 ? 5.982 -4.060 8.273 1.00 88.56 439 LYS A C 1
ATOM 3554 O O . LYS A 1 439 ? 5.094 -3.213 8.298 1.00 88.56 439 LYS A O 1
ATOM 3559 N N . HIS A 1 440 ? 5.892 -5.166 7.539 1.00 88.62 440 HIS A N 1
ATOM 3560 C CA . HIS A 1 440 ? 4.790 -5.455 6.628 1.00 88.62 440 HIS A CA 1
ATOM 3561 C C . HIS A 1 440 ? 3.866 -6.542 7.190 1.00 88.62 440 HIS A C 1
ATOM 3563 O O . HIS A 1 440 ? 4.271 -7.385 7.990 1.00 88.62 440 HIS A O 1
ATOM 3569 N N . VAL A 1 441 ? 2.611 -6.540 6.738 1.00 88.38 441 VAL A N 1
ATOM 3570 C CA . VAL A 1 441 ? 1.718 -7.697 6.880 1.00 88.38 441 VAL A CA 1
ATOM 3571 C C . VAL A 1 441 ? 2.037 -8.663 5.745 1.00 88.38 441 VAL A C 1
ATOM 3573 O O . VAL A 1 441 ? 1.978 -8.290 4.574 1.00 88.38 441 VAL A O 1
ATOM 3576 N N . PHE A 1 442 ? 2.389 -9.900 6.083 1.00 86.69 442 PHE A N 1
ATOM 3577 C CA . PHE A 1 442 ? 2.730 -10.917 5.093 1.00 86.69 442 PHE A CA 1
ATOM 3578 C C . PHE A 1 442 ? 1.477 -11.492 4.424 1.00 86.69 442 PHE A C 1
ATOM 3580 O O . PHE A 1 442 ? 0.480 -11.786 5.086 1.00 86.69 442 PHE A O 1
ATOM 3587 N N . SER A 1 443 ? 1.534 -11.675 3.108 1.00 90.00 443 SER A N 1
ATOM 3588 C CA . SER A 1 443 ? 0.505 -12.345 2.311 1.00 90.00 443 SER A CA 1
ATOM 3589 C C . SER A 1 443 ? 1.155 -13.161 1.203 1.00 90.00 443 SER A C 1
ATOM 3591 O O . SER A 1 443 ? 2.257 -12.860 0.752 1.00 90.00 443 SER A O 1
ATOM 3593 N N . ILE A 1 444 ? 0.443 -14.186 0.762 1.00 90.31 444 ILE A N 1
ATOM 3594 C CA . ILE A 1 444 ? 0.831 -15.104 -0.301 1.00 90.31 444 ILE A CA 1
ATOM 3595 C C . ILE A 1 444 ? 0.002 -14.751 -1.533 1.00 90.31 444 ILE A C 1
ATOM 3597 O O . ILE A 1 444 ? -1.205 -14.536 -1.424 1.00 90.31 444 ILE A O 1
ATOM 3601 N N . MET A 1 445 ? 0.635 -14.714 -2.702 1.00 88.75 445 MET A N 1
ATOM 3602 C CA . MET A 1 445 ? -0.065 -14.583 -3.976 1.00 88.75 445 MET A CA 1
ATOM 3603 C C . MET A 1 445 ? 0.013 -15.913 -4.721 1.00 88.75 445 MET A C 1
ATOM 3605 O O . MET A 1 445 ? 1.087 -16.314 -5.160 1.00 88.75 445 MET A O 1
ATOM 3609 N N . GLY A 1 446 ? -1.124 -16.598 -4.838 1.00 83.06 446 GLY A N 1
ATOM 3610 C CA . GLY A 1 446 ? -1.219 -17.896 -5.508 1.00 83.06 446 GLY A CA 1
ATOM 3611 C C . GLY A 1 446 ? -1.147 -19.107 -4.566 1.00 83.06 446 GLY A C 1
ATOM 3612 O O . GLY A 1 446 ? -1.253 -18.963 -3.343 1.00 83.06 446 GLY A O 1
ATOM 3613 N N . PRO A 1 447 ? -1.035 -20.324 -5.129 1.00 76.06 447 PRO A N 1
ATOM 3614 C CA . PRO A 1 447 ? -1.029 -21.566 -4.361 1.00 76.06 447 PRO A CA 1
ATOM 3615 C C . PRO A 1 447 ? 0.158 -21.649 -3.394 1.00 76.06 447 PRO A C 1
ATOM 3617 O O . PRO A 1 447 ? 1.280 -21.285 -3.730 1.00 76.06 447 PRO A O 1
ATOM 3620 N N . HIS A 1 448 ? -0.077 -22.177 -2.191 1.00 77.94 448 HIS A N 1
ATOM 3621 C CA . HIS A 1 448 ? 0.969 -22.391 -1.191 1.00 77.94 448 HIS A CA 1
ATOM 3622 C C . HIS A 1 448 ? 0.692 -23.652 -0.373 1.00 77.94 448 HIS A C 1
ATOM 3624 O O . HIS A 1 448 ? -0.448 -23.909 0.019 1.00 77.94 448 HIS A O 1
ATOM 3630 N N . LEU A 1 449 ? 1.741 -24.424 -0.088 1.00 76.56 449 LEU A N 1
ATOM 3631 C CA . LEU A 1 449 ? 1.655 -25.700 0.637 1.00 76.56 449 LEU A CA 1
ATOM 3632 C C . LEU A 1 449 ? 2.028 -25.582 2.122 1.00 76.56 449 LEU A C 1
ATOM 3634 O O . LEU A 1 449 ? 2.023 -26.568 2.848 1.00 76.56 449 LEU A O 1
ATOM 3638 N N . GLY A 1 450 ? 2.363 -24.386 2.609 1.00 73.88 450 GLY A N 1
ATOM 3639 C CA . GLY A 1 450 ? 2.726 -24.188 4.013 1.00 73.88 450 GLY A CA 1
ATOM 3640 C C . GLY A 1 450 ? 1.522 -24.246 4.945 1.00 73.88 450 GLY A C 1
ATOM 3641 O O . GLY A 1 450 ? 0.970 -23.209 5.314 1.00 73.88 450 GLY A O 1
ATOM 3642 N N . HIS A 1 451 ? 1.137 -25.465 5.322 1.00 77.50 451 HIS A N 1
ATOM 3643 C CA . HIS A 1 451 ? 0.137 -25.765 6.352 1.00 77.50 451 HIS A CA 1
ATOM 3644 C C . HIS A 1 451 ? 0.560 -25.261 7.742 1.00 77.50 451 HIS A C 1
ATOM 3646 O O . HIS A 1 451 ? -0.278 -24.974 8.587 1.00 77.50 451 HIS A O 1
ATOM 3652 N N . TYR A 1 452 ? 1.863 -25.060 7.958 1.00 81.62 452 TYR A N 1
ATOM 3653 C CA . TYR A 1 452 ? 2.431 -24.598 9.227 1.00 81.62 452 TYR A CA 1
ATOM 3654 C C . TYR A 1 452 ? 2.010 -23.173 9.641 1.00 81.62 452 TYR A C 1
ATOM 3656 O O . TYR A 1 452 ? 2.216 -22.795 10.791 1.00 81.62 452 TYR A O 1
ATOM 3664 N N . TYR A 1 453 ? 1.407 -22.377 8.746 1.00 80.50 453 TYR A N 1
ATOM 3665 C CA . TYR A 1 453 ? 0.816 -21.080 9.106 1.00 80.50 453 TYR A CA 1
ATOM 3666 C C . TYR A 1 453 ? -0.587 -21.197 9.725 1.00 80.50 453 TYR A C 1
ATOM 3668 O O . TYR A 1 453 ? -1.027 -20.263 10.393 1.00 80.50 453 TYR A O 1
ATOM 3676 N N . GLY A 1 454 ? -1.264 -22.333 9.540 1.00 86.62 454 GLY A N 1
ATOM 3677 C CA . GLY A 1 454 ? -2.631 -22.590 9.987 1.00 86.62 454 GLY A CA 1
ATOM 3678 C C . GLY A 1 454 ? -3.636 -22.732 8.841 1.00 86.62 454 GLY A C 1
ATOM 3679 O O . GLY A 1 454 ? -3.342 -22.425 7.683 1.00 86.62 454 GLY A O 1
ATOM 3680 N N . ASP A 1 455 ? -4.827 -23.209 9.202 1.00 89.00 455 ASP A N 1
ATOM 3681 C CA . ASP A 1 455 ? -5.876 -23.639 8.268 1.00 89.00 455 ASP A CA 1
ATOM 3682 C C . ASP A 1 455 ? -6.928 -22.558 7.969 1.00 89.00 455 ASP A C 1
ATOM 3684 O O . ASP A 1 455 ? -7.920 -22.822 7.291 1.00 89.00 455 ASP A O 1
ATOM 3688 N N . ILE A 1 456 ? -6.739 -21.336 8.479 1.00 91.12 456 ILE A N 1
ATOM 3689 C CA . ILE A 1 456 ? -7.639 -20.210 8.219 1.00 91.12 456 ILE A CA 1
ATOM 3690 C C . ILE A 1 456 ? -7.035 -19.326 7.130 1.00 91.12 456 ILE A C 1
ATOM 3692 O O . ILE A 1 456 ? -5.877 -18.911 7.213 1.00 91.12 456 ILE A O 1
ATOM 3696 N N . PHE A 1 457 ? -7.848 -19.013 6.120 1.00 90.81 457 PHE A N 1
ATOM 3697 C CA . PHE A 1 457 ? -7.474 -18.191 4.972 1.00 90.81 457 PHE A CA 1
ATOM 3698 C C . PHE A 1 457 ? -8.244 -16.874 4.998 1.00 90.81 457 PHE A C 1
ATOM 3700 O O . PHE A 1 457 ? -9.472 -16.859 4.924 1.00 90.81 457 PHE A O 1
ATOM 3707 N N . ILE A 1 458 ? -7.516 -15.764 5.053 1.00 90.25 458 ILE A N 1
ATOM 3708 C CA . ILE A 1 458 ? -8.061 -14.420 4.878 1.00 90.25 458 ILE A CA 1
ATOM 3709 C C . ILE A 1 458 ? -7.694 -13.958 3.472 1.00 90.25 458 ILE A C 1
ATOM 3711 O O . ILE A 1 458 ? -6.516 -13.790 3.159 1.00 90.25 458 ILE A O 1
ATOM 3715 N N . ILE A 1 459 ? -8.701 -13.757 2.625 1.00 88.50 459 ILE A N 1
ATOM 3716 C CA . ILE A 1 459 ? -8.522 -13.257 1.259 1.00 88.50 459 ILE A CA 1
ATOM 3717 C C . ILE A 1 459 ? -8.696 -11.739 1.285 1.00 88.50 459 ILE A C 1
ATOM 3719 O O . ILE A 1 459 ? -9.774 -11.230 1.599 1.00 88.50 459 ILE A O 1
ATOM 3723 N N . PHE A 1 460 ? -7.627 -11.006 0.983 1.00 85.81 460 PHE A N 1
ATOM 3724 C CA . PHE A 1 460 ? -7.676 -9.553 0.905 1.00 85.81 460 PHE A CA 1
ATOM 3725 C C . PHE A 1 460 ? -8.191 -9.081 -0.451 1.00 85.81 460 PHE A C 1
ATOM 3727 O O . PHE A 1 460 ? -8.008 -9.726 -1.483 1.00 85.81 460 PHE A O 1
ATOM 3734 N N . LYS A 1 461 ? -8.783 -7.883 -0.458 1.00 79.81 461 LYS A N 1
ATOM 3735 C CA . LYS A 1 461 ? -9.167 -7.202 -1.697 1.00 79.81 461 LYS A CA 1
ATOM 3736 C C . LYS A 1 461 ? -7.932 -6.933 -2.556 1.00 79.81 461 LYS A C 1
ATOM 3738 O O . LYS A 1 461 ? -6.935 -6.411 -2.051 1.00 79.81 461 LYS A O 1
ATOM 3743 N N . ARG A 1 462 ? -8.035 -7.181 -3.866 1.00 78.44 462 ARG A N 1
ATOM 3744 C CA . ARG A 1 462 ? -6.945 -6.945 -4.831 1.00 78.44 462 ARG A CA 1
ATOM 3745 C C . ARG A 1 462 ? -6.429 -5.504 -4.826 1.00 78.44 462 ARG A C 1
ATOM 3747 O O . ARG A 1 462 ? -5.236 -5.288 -4.995 1.00 78.44 462 ARG A O 1
ATOM 3754 N N . GLU A 1 463 ? -7.293 -4.523 -4.567 1.00 75.06 463 GLU A N 1
ATOM 3755 C CA . GLU A 1 463 ? -6.921 -3.101 -4.463 1.00 75.06 463 GLU A CA 1
ATOM 3756 C C . GLU A 1 463 ? -5.751 -2.835 -3.505 1.00 75.06 463 GLU A C 1
ATOM 3758 O O . GLU A 1 463 ? -4.990 -1.892 -3.719 1.00 75.06 463 GLU A O 1
ATOM 3763 N N . LEU A 1 464 ? -5.570 -3.675 -2.478 1.00 79.25 464 LEU A N 1
ATOM 3764 C CA . LEU A 1 464 ? -4.456 -3.554 -1.541 1.00 79.25 464 LEU A CA 1
ATOM 3765 C C . LEU A 1 464 ? -3.093 -3.649 -2.245 1.00 79.25 464 LEU A C 1
ATOM 3767 O O . LEU A 1 464 ? -2.148 -2.999 -1.813 1.00 79.25 464 LEU A O 1
ATOM 3771 N N . MET A 1 465 ? -3.001 -4.392 -3.353 1.00 83.19 465 MET A N 1
ATOM 3772 C CA . MET A 1 465 ? -1.783 -4.552 -4.162 1.00 83.19 465 MET A CA 1
ATOM 3773 C C . MET A 1 465 ? -1.371 -3.277 -4.916 1.00 83.19 465 MET A C 1
ATOM 3775 O O . MET A 1 465 ? -0.290 -3.224 -5.498 1.00 83.19 465 MET A O 1
ATOM 3779 N N . TYR A 1 466 ? -2.236 -2.259 -4.928 1.00 77.69 466 TYR A N 1
ATOM 3780 C CA . TYR A 1 466 ? -1.964 -0.939 -5.497 1.00 77.69 466 TYR A CA 1
ATOM 3781 C C . TYR A 1 466 ? -1.643 0.106 -4.421 1.00 77.69 466 TYR A C 1
ATOM 3783 O O . TYR A 1 466 ? -1.384 1.265 -4.750 1.00 77.69 466 TYR A O 1
ATOM 3791 N N . HIS A 1 467 ? -1.674 -0.269 -3.137 1.00 78.69 467 HIS A N 1
ATOM 3792 C CA . HIS A 1 467 ? -1.296 0.629 -2.052 1.00 78.69 467 HIS A CA 1
ATOM 3793 C C . HIS A 1 467 ? 0.210 0.942 -2.131 1.00 78.69 467 HIS A C 1
ATOM 3795 O O . HIS A 1 467 ? 0.980 -0.003 -2.275 1.00 78.69 467 HIS A O 1
ATOM 3801 N N . PRO A 1 468 ? 0.674 2.196 -1.951 1.00 76.88 468 PRO A N 1
ATOM 3802 C CA . PRO A 1 468 ? 2.094 2.547 -2.125 1.00 76.88 468 PRO A CA 1
ATOM 3803 C C . PRO A 1 468 ? 3.087 1.787 -1.222 1.00 76.88 468 PRO A C 1
ATOM 3805 O O . PRO A 1 468 ? 4.265 1.665 -1.553 1.00 76.88 468 PRO A O 1
ATOM 3808 N N . ASP A 1 469 ? 2.629 1.265 -0.078 1.00 83.94 469 ASP A N 1
ATOM 3809 C CA . ASP A 1 469 ? 3.436 0.404 0.813 1.00 83.94 469 ASP A CA 1
ATOM 3810 C C . ASP A 1 469 ? 3.291 -1.102 0.544 1.00 83.94 469 ASP A C 1
ATOM 3812 O O . ASP A 1 469 ? 3.980 -1.921 1.162 1.00 83.94 469 ASP A O 1
ATOM 3816 N N . SER A 1 470 ? 2.405 -1.489 -0.373 1.00 88.31 470 SER A N 1
ATOM 3817 C CA . SER A 1 470 ? 2.338 -2.867 -0.854 1.00 88.31 470 SER A CA 1
ATOM 3818 C C . SER A 1 470 ? 3.539 -3.156 -1.749 1.00 88.31 470 SER A C 1
ATOM 3820 O O . SER A 1 470 ? 4.161 -2.256 -2.294 1.00 88.31 470 SER A O 1
ATOM 3822 N N . ASN A 1 471 ? 3.963 -4.403 -1.818 1.00 92.56 471 ASN A N 1
ATOM 3823 C CA . ASN A 1 471 ? 4.982 -4.881 -2.744 1.00 92.56 471 ASN A CA 1
ATOM 3824 C C . ASN A 1 471 ? 4.900 -6.400 -2.742 1.00 92.56 471 ASN A C 1
ATOM 3826 O O . ASN A 1 471 ? 4.337 -6.994 -1.819 1.00 92.56 471 ASN A O 1
ATOM 3830 N N . PHE A 1 472 ? 5.484 -7.026 -3.749 1.00 93.88 472 PHE A N 1
ATOM 3831 C CA . PHE A 1 472 ? 5.645 -8.467 -3.749 1.00 93.88 472 PHE A CA 1
ATOM 3832 C C . PHE A 1 472 ? 6.971 -8.859 -4.386 1.00 93.88 472 PHE A C 1
ATOM 3834 O O . PHE A 1 472 ? 7.593 -8.082 -5.107 1.00 93.88 472 PHE A O 1
ATOM 3841 N N . SER A 1 473 ? 7.407 -10.077 -4.106 1.00 92.44 473 SER A N 1
ATOM 3842 C CA . SER A 1 473 ? 8.571 -10.704 -4.719 1.00 92.44 473 SER A CA 1
ATOM 3843 C C . SER A 1 473 ? 8.185 -12.107 -5.170 1.00 92.44 473 SER A C 1
ATOM 3845 O O . SER A 1 473 ? 7.288 -12.720 -4.593 1.00 92.44 473 SER A O 1
ATOM 3847 N N . ILE A 1 474 ? 8.866 -12.622 -6.194 1.00 90.75 474 ILE A N 1
ATOM 3848 C CA . ILE A 1 474 ? 8.604 -13.966 -6.739 1.00 90.75 474 ILE A CA 1
ATOM 3849 C C . ILE A 1 474 ? 8.857 -15.057 -5.688 1.00 90.75 474 ILE A C 1
ATOM 3851 O O . ILE A 1 474 ? 8.194 -16.087 -5.673 1.00 90.75 474 ILE A O 1
ATOM 3855 N N . GLN A 1 475 ? 9.801 -14.814 -4.776 1.00 88.38 475 GLN A N 1
ATOM 3856 C CA . GLN A 1 475 ? 10.131 -15.715 -3.675 1.00 88.38 475 GLN A CA 1
ATOM 3857 C C . GLN A 1 475 ? 10.149 -14.979 -2.337 1.00 88.38 475 GLN A C 1
ATOM 3859 O O . GLN A 1 475 ? 10.300 -13.755 -2.286 1.00 88.38 475 GLN A O 1
ATOM 3864 N N . ALA A 1 476 ? 10.002 -15.736 -1.249 1.00 87.31 476 ALA A N 1
ATOM 3865 C CA . ALA A 1 476 ? 10.033 -15.207 0.109 1.00 87.31 476 ALA A CA 1
ATOM 3866 C C . ALA A 1 476 ? 11.381 -14.540 0.430 1.00 87.31 476 ALA A C 1
ATOM 3868 O O . ALA A 1 476 ? 12.436 -15.030 0.044 1.00 87.31 476 ALA A O 1
ATOM 3869 N N . ALA A 1 477 ? 11.364 -13.449 1.196 1.00 88.94 477 ALA A N 1
ATOM 3870 C CA . ALA A 1 477 ? 12.569 -12.675 1.510 1.00 88.94 477 ALA A CA 1
ATOM 3871 C C . ALA A 1 477 ? 13.673 -13.510 2.190 1.00 88.94 477 ALA A C 1
ATOM 3873 O O . ALA A 1 477 ? 14.862 -13.326 1.933 1.00 88.94 477 ALA A O 1
ATOM 3874 N N . THR A 1 478 ? 13.278 -14.484 3.013 1.00 86.25 478 THR A N 1
ATOM 3875 C CA . THR A 1 478 ? 14.183 -15.391 3.731 1.00 86.25 478 THR A CA 1
ATOM 3876 C C . THR A 1 478 ? 15.012 -16.294 2.808 1.00 86.25 478 THR A C 1
ATOM 3878 O O . THR A 1 478 ? 16.037 -16.826 3.246 1.00 86.25 478 THR A O 1
ATOM 3881 N N . THR A 1 479 ? 14.642 -16.440 1.526 1.00 89.69 479 THR A N 1
ATOM 3882 C CA . THR A 1 479 ? 15.437 -17.200 0.546 1.00 89.69 479 THR A CA 1
ATOM 3883 C C . THR A 1 479 ? 16.691 -16.454 0.087 1.00 89.69 479 THR A C 1
ATOM 3885 O O . THR A 1 479 ? 17.646 -17.097 -0.345 1.00 89.69 479 THR A O 1
ATOM 3888 N N . PHE A 1 480 ? 16.719 -15.121 0.211 1.00 90.25 480 PHE A N 1
ATOM 3889 C CA . PHE A 1 480 ? 17.892 -14.295 -0.097 1.00 90.25 480 PHE A CA 1
ATOM 3890 C C . PHE A 1 480 ? 18.905 -14.261 1.049 1.00 90.25 480 PHE A C 1
ATOM 3892 O O . PHE A 1 480 ? 20.080 -14.033 0.800 1.00 90.25 480 PHE A O 1
ATOM 3899 N N . GLY A 1 481 ? 18.462 -14.465 2.296 1.00 82.12 481 GLY A N 1
ATOM 3900 C CA . GLY A 1 481 ? 19.331 -14.446 3.476 1.00 82.12 481 GLY A CA 1
ATOM 3901 C C . GLY A 1 481 ? 20.249 -15.671 3.571 1.00 82.12 481 GLY A C 1
ATOM 3902 O O . GLY A 1 481 ? 20.660 -16.249 2.569 1.00 82.12 481 GLY A O 1
ATOM 3903 N N . ALA A 1 482 ? 20.520 -16.129 4.795 1.00 73.62 482 ALA A N 1
ATOM 3904 C CA . ALA A 1 482 ? 21.467 -17.220 5.059 1.00 73.62 482 ALA A CA 1
ATOM 3905 C C . ALA A 1 482 ? 21.186 -18.532 4.294 1.00 73.62 482 ALA A C 1
ATOM 3907 O O . ALA A 1 482 ? 22.102 -19.313 4.060 1.00 73.62 482 ALA A O 1
ATOM 3908 N N . SER A 1 483 ? 19.936 -18.786 3.886 1.00 79.88 483 SER A N 1
ATOM 3909 C CA . SER A 1 483 ? 19.602 -19.998 3.127 1.00 79.88 483 SER A CA 1
ATOM 3910 C C . SER A 1 483 ? 20.171 -19.997 1.706 1.00 79.88 483 SER A C 1
ATOM 3912 O O . SER A 1 483 ? 20.402 -21.072 1.154 1.00 79.88 483 SER A O 1
ATOM 3914 N N . THR A 1 484 ? 20.407 -18.822 1.104 1.00 87.12 484 THR A N 1
ATOM 3915 C CA . THR A 1 484 ? 20.851 -18.635 -0.296 1.00 87.12 484 THR A CA 1
ATOM 3916 C C . THR A 1 484 ? 19.976 -19.341 -1.343 1.00 87.12 484 THR A C 1
ATOM 3918 O O . THR A 1 484 ? 20.345 -19.452 -2.512 1.00 87.12 484 THR A O 1
ATOM 3921 N N . ASN A 1 485 ? 18.789 -19.819 -0.953 1.00 91.12 485 ASN A N 1
ATOM 3922 C CA . ASN A 1 485 ? 17.925 -20.616 -1.818 1.00 91.12 485 ASN A CA 1
ATOM 3923 C C . ASN A 1 485 ? 17.416 -19.817 -3.021 1.00 91.12 485 ASN A C 1
ATOM 3925 O O . ASN A 1 485 ? 17.139 -20.418 -4.056 1.00 91.12 485 ASN A O 1
ATOM 3929 N N . ALA A 1 486 ? 17.354 -18.485 -2.921 1.00 92.50 486 ALA A N 1
ATOM 3930 C CA . ALA A 1 486 ? 17.021 -17.624 -4.051 1.00 92.50 486 ALA A CA 1
ATOM 3931 C C . ALA A 1 486 ? 17.941 -17.883 -5.252 1.00 92.50 486 ALA A C 1
ATOM 3933 O O . ALA A 1 486 ? 17.460 -17.992 -6.371 1.00 92.50 486 ALA A O 1
ATOM 3934 N N . TYR A 1 487 ? 19.241 -18.058 -5.009 1.00 93.62 487 TYR A N 1
ATOM 3935 C CA . TYR A 1 487 ? 20.264 -18.239 -6.046 1.00 93.62 487 TYR A CA 1
ATOM 3936 C C . TYR A 1 487 ? 20.290 -19.651 -6.623 1.00 93.62 487 TYR A C 1
ATOM 3938 O O . TYR A 1 487 ? 20.626 -19.844 -7.784 1.00 93.62 487 TYR A O 1
ATOM 3946 N N . LYS A 1 488 ? 19.900 -20.646 -5.820 1.00 90.75 488 LYS A N 1
ATOM 3947 C CA . LYS A 1 488 ? 19.768 -22.034 -6.282 1.00 90.75 488 LYS A CA 1
ATOM 3948 C C . LYS A 1 488 ? 18.537 -22.216 -7.163 1.00 90.75 488 LYS A C 1
ATOM 3950 O O . LYS A 1 488 ? 18.595 -22.929 -8.152 1.00 90.75 488 LYS A O 1
ATOM 3955 N N . MET A 1 489 ? 17.427 -21.586 -6.779 1.00 90.31 489 MET A N 1
ATOM 3956 C CA . MET A 1 489 ? 16.155 -21.703 -7.493 1.00 90.31 489 MET A CA 1
ATOM 3957 C C . MET A 1 489 ? 16.047 -20.744 -8.682 1.00 90.31 489 MET A C 1
ATOM 3959 O O . MET A 1 489 ? 15.238 -20.980 -9.565 1.00 90.31 489 MET A O 1
ATOM 3963 N N . ARG A 1 490 ? 16.815 -19.650 -8.695 1.00 93.38 490 ARG A N 1
ATOM 3964 C CA . ARG A 1 490 ? 16.821 -18.650 -9.771 1.00 93.38 490 ARG A CA 1
ATOM 3965 C C . ARG A 1 490 ? 18.250 -18.526 -10.304 1.00 93.38 490 ARG A C 1
ATOM 3967 O O . ARG A 1 490 ? 18.943 -17.588 -9.914 1.00 93.38 490 ARG A O 1
ATOM 3974 N N . PRO A 1 491 ? 18.716 -19.457 -11.157 1.00 91.38 491 PRO A N 1
ATOM 3975 C CA . PRO A 1 491 ? 20.105 -19.499 -11.637 1.00 91.38 491 PRO A CA 1
ATOM 3976 C C . PRO A 1 491 ? 20.528 -18.252 -12.430 1.00 91.38 491 PRO A C 1
ATOM 3978 O O . PRO A 1 491 ? 21.715 -17.942 -12.524 1.00 91.38 491 PRO A O 1
ATOM 3981 N N . TRP A 1 492 ? 19.567 -17.484 -12.945 1.00 93.62 492 TRP A N 1
ATOM 3982 C CA . TRP A 1 492 ? 19.812 -16.169 -13.543 1.00 93.62 492 TRP A CA 1
ATOM 3983 C C . TRP A 1 492 ? 20.212 -15.092 -12.519 1.00 93.62 492 TRP A C 1
ATOM 3985 O O . TRP A 1 492 ? 20.710 -14.031 -12.899 1.00 93.62 492 TRP A O 1
ATOM 3995 N N . LEU A 1 493 ? 20.049 -15.343 -11.217 1.00 93.62 493 LEU A N 1
ATOM 3996 C CA . LEU A 1 493 ? 20.588 -14.505 -10.152 1.00 93.62 493 LEU A CA 1
ATOM 3997 C C . LEU A 1 493 ? 21.942 -15.024 -9.672 1.00 93.62 493 LEU A C 1
ATOM 3999 O O . LEU A 1 493 ? 22.075 -16.155 -9.215 1.00 93.62 493 LEU A O 1
ATOM 4003 N N . LYS A 1 494 ? 22.940 -14.139 -9.661 1.00 91.50 494 LYS A N 1
ATOM 4004 C CA . LYS A 1 494 ? 24.237 -14.412 -9.029 1.00 91.50 494 LYS A CA 1
ATOM 4005 C C . LYS A 1 494 ? 24.203 -14.011 -7.557 1.00 91.50 494 LYS A C 1
ATOM 4007 O O . LYS A 1 494 ? 23.762 -12.900 -7.247 1.00 91.50 494 LYS A O 1
ATOM 4012 N N . ASP A 1 495 ? 24.684 -14.900 -6.687 1.00 93.75 495 ASP A N 1
ATOM 4013 C CA . ASP A 1 495 ? 24.885 -14.611 -5.265 1.00 93.75 495 ASP A CA 1
ATOM 4014 C C . ASP A 1 495 ? 26.013 -13.577 -5.114 1.00 93.75 495 ASP A C 1
ATOM 4016 O O . ASP A 1 495 ? 27.139 -13.837 -5.546 1.00 93.75 495 ASP A O 1
ATOM 4020 N N . PRO A 1 496 ? 25.746 -12.400 -4.526 1.00 93.00 496 PRO A N 1
ATOM 4021 C CA . PRO A 1 496 ? 26.762 -11.378 -4.333 1.00 93.00 496 PRO A CA 1
ATOM 4022 C C . PRO A 1 496 ? 27.695 -11.676 -3.144 1.00 93.00 496 PRO A C 1
ATOM 4024 O O . PRO A 1 496 ? 28.612 -10.904 -2.877 1.00 93.00 496 PRO A O 1
ATOM 4027 N N . GLY A 1 497 ? 27.471 -12.771 -2.413 1.00 90.50 497 GLY A N 1
ATOM 4028 C CA . GLY A 1 497 ? 28.351 -13.294 -1.369 1.00 90.50 497 GLY A CA 1
ATOM 4029 C C . GLY A 1 497 ? 28.143 -12.670 0.011 1.00 90.50 497 GLY A C 1
ATOM 4030 O O . GLY A 1 497 ? 28.131 -13.399 1.001 1.00 90.50 497 GLY A O 1
ATOM 4031 N N . SER A 1 498 ? 27.948 -11.349 0.103 1.00 92.00 498 SER A N 1
ATOM 4032 C CA . SER A 1 498 ? 27.736 -10.660 1.387 1.00 92.00 498 SER A CA 1
ATOM 4033 C C . SER A 1 498 ? 26.252 -10.554 1.765 1.00 92.00 498 SER A C 1
ATOM 4035 O O . SER A 1 498 ? 25.398 -10.308 0.912 1.00 92.00 498 SER A O 1
ATOM 4037 N N . ASP A 1 499 ? 25.927 -10.659 3.058 1.00 89.81 499 ASP A N 1
ATOM 4038 C CA . ASP A 1 499 ? 24.539 -10.550 3.541 1.00 89.81 499 ASP A CA 1
ATOM 4039 C C . ASP A 1 499 ? 23.906 -9.191 3.217 1.00 89.81 499 ASP A C 1
ATOM 4041 O O . ASP A 1 499 ? 22.748 -9.119 2.801 1.00 89.81 499 ASP A O 1
ATOM 4045 N N . MET A 1 500 ? 24.678 -8.107 3.327 1.00 90.50 500 MET A N 1
ATOM 4046 C CA . MET A 1 500 ? 24.206 -6.769 2.967 1.00 90.50 500 MET A CA 1
ATOM 4047 C C . MET A 1 500 ? 23.879 -6.662 1.477 1.00 90.50 500 MET A C 1
ATOM 4049 O O . MET A 1 500 ? 22.886 -6.032 1.108 1.00 90.50 500 MET A O 1
ATOM 4053 N N . ASP A 1 501 ? 24.676 -7.284 0.609 1.00 93.19 501 ASP A N 1
ATOM 4054 C CA . ASP A 1 501 ? 24.394 -7.305 -0.824 1.00 93.19 501 ASP A CA 1
ATOM 4055 C C . ASP A 1 501 ? 23.193 -8.166 -1.179 1.00 93.19 501 ASP A C 1
ATOM 4057 O O . ASP A 1 501 ? 22.388 -7.763 -2.020 1.00 93.19 501 ASP A O 1
ATOM 4061 N N . ARG A 1 502 ? 23.018 -9.299 -0.498 1.00 93.88 502 ARG A N 1
ATOM 4062 C CA . ARG A 1 502 ? 21.831 -10.145 -0.638 1.00 93.88 502 ARG A CA 1
ATOM 4063 C C . ARG A 1 502 ? 20.559 -9.397 -0.234 1.00 93.88 502 ARG A C 1
ATOM 4065 O O . ARG A 1 502 ? 19.575 -9.422 -0.973 1.00 93.88 502 ARG A O 1
ATOM 4072 N N . ILE A 1 503 ? 20.591 -8.640 0.869 1.00 91.94 503 ILE A N 1
ATOM 4073 C CA . ILE A 1 503 ? 19.489 -7.750 1.283 1.00 91.94 503 ILE A CA 1
ATOM 4074 C C . ILE A 1 503 ? 19.221 -6.685 0.210 1.00 91.94 503 ILE A C 1
ATOM 4076 O O . ILE A 1 503 ? 18.072 -6.475 -0.190 1.00 91.94 503 ILE A O 1
ATOM 4080 N N . ARG A 1 504 ? 20.266 -6.029 -0.318 1.00 92.31 504 ARG A N 1
ATOM 4081 C CA . ARG A 1 504 ? 20.113 -5.062 -1.421 1.00 92.31 504 ARG A CA 1
ATOM 4082 C C . ARG A 1 504 ? 19.473 -5.707 -2.649 1.00 92.31 504 ARG A C 1
ATOM 4084 O O . ARG A 1 504 ? 18.592 -5.106 -3.262 1.00 92.31 504 ARG A O 1
ATOM 4091 N N . GLN A 1 505 ? 19.890 -6.917 -3.004 1.00 93.06 505 GLN A N 1
ATOM 4092 C CA . GLN A 1 505 ? 19.353 -7.642 -4.148 1.00 93.06 505 GLN A CA 1
ATOM 4093 C C . GLN A 1 505 ? 17.900 -8.075 -3.929 1.00 93.06 505 GLN A C 1
ATOM 4095 O O . GLN A 1 505 ? 17.114 -7.963 -4.866 1.00 93.06 505 GLN A O 1
ATOM 4100 N N . PHE A 1 506 ? 17.507 -8.460 -2.709 1.00 94.00 506 PHE A N 1
ATOM 4101 C CA . PHE A 1 506 ? 16.103 -8.693 -2.350 1.00 94.00 506 PHE A CA 1
ATOM 4102 C C . PHE A 1 506 ? 15.241 -7.457 -2.644 1.00 94.00 506 PHE A C 1
ATOM 4104 O O . PHE A 1 506 ? 14.244 -7.553 -3.358 1.00 94.00 506 PHE A O 1
ATOM 4111 N N . HIS A 1 507 ? 15.652 -6.272 -2.181 1.00 93.38 507 HIS A N 1
ATOM 4112 C CA . HIS A 1 507 ? 14.923 -5.032 -2.475 1.00 93.38 507 HIS A CA 1
ATOM 4113 C C . HIS A 1 507 ? 14.910 -4.680 -3.971 1.00 93.38 507 HIS A C 1
ATOM 4115 O O . HIS A 1 507 ? 13.939 -4.086 -4.438 1.00 93.38 507 HIS A O 1
ATOM 4121 N N . ARG A 1 508 ? 15.939 -5.088 -4.728 1.00 92.81 508 ARG A N 1
ATOM 4122 C CA . ARG A 1 508 ? 16.007 -4.957 -6.195 1.00 92.81 508 ARG A CA 1
ATOM 4123 C C . ARG A 1 508 ? 15.173 -5.991 -6.969 1.00 92.81 508 ARG A C 1
ATOM 4125 O O . ARG A 1 508 ? 15.124 -5.950 -8.190 1.00 92.81 508 ARG A O 1
ATOM 4132 N N . ASN A 1 509 ? 14.528 -6.920 -6.268 1.00 93.31 509 ASN A N 1
ATOM 4133 C CA . ASN A 1 509 ? 13.673 -7.971 -6.832 1.00 93.31 509 ASN A CA 1
ATOM 4134 C C . ASN A 1 509 ? 12.206 -7.825 -6.393 1.00 93.31 509 ASN A C 1
ATOM 4136 O O . ASN A 1 509 ? 11.425 -8.775 -6.462 1.00 93.31 509 ASN A O 1
ATOM 4140 N N . LYS A 1 510 ? 11.832 -6.640 -5.903 1.00 94.56 510 LYS A N 1
ATOM 4141 C CA . LYS A 1 510 ? 10.449 -6.316 -5.562 1.00 94.56 510 LYS A CA 1
ATOM 4142 C C . LYS A 1 510 ? 9.723 -5.742 -6.771 1.00 94.56 510 LYS A C 1
ATOM 4144 O O . LYS A 1 510 ? 10.260 -4.870 -7.453 1.00 94.56 510 LYS A O 1
ATOM 4149 N N . LEU A 1 511 ? 8.487 -6.176 -6.956 1.00 92.94 511 LEU A N 1
ATOM 4150 C CA . LEU A 1 511 ? 7.528 -5.675 -7.931 1.00 92.94 511 LEU A CA 1
ATOM 4151 C C . LEU A 1 511 ? 6.376 -4.953 -7.215 1.00 92.94 511 LEU A C 1
ATOM 4153 O O . LEU A 1 511 ? 6.147 -5.132 -6.013 1.00 92.94 511 LEU A O 1
ATOM 4157 N N . HIS A 1 512 ? 5.648 -4.131 -7.969 1.00 88.81 512 HIS A N 1
ATOM 4158 C CA . HIS A 1 512 ? 4.484 -3.387 -7.495 1.00 88.81 512 HIS A CA 1
ATOM 4159 C C . HIS A 1 512 ? 3.415 -3.340 -8.589 1.00 88.81 512 HIS A C 1
ATOM 4161 O O . HIS A 1 512 ? 3.732 -3.055 -9.741 1.00 88.81 512 HIS A O 1
ATOM 4167 N N . CYS A 1 513 ? 2.146 -3.578 -8.242 1.00 84.50 513 CYS A N 1
ATOM 4168 C CA . CYS A 1 513 ? 1.084 -3.746 -9.247 1.00 84.50 513 CYS A CA 1
ATOM 4169 C C . CYS A 1 513 ? 0.652 -2.441 -9.923 1.00 84.50 513 CYS A C 1
ATOM 4171 O O . CYS A 1 513 ? -0.058 -2.462 -10.924 1.00 84.50 513 CYS A O 1
ATOM 4173 N N . SER A 1 514 ? 1.069 -1.293 -9.386 1.00 74.69 514 SER A N 1
ATOM 4174 C CA . SER A 1 514 ? 0.876 -0.006 -10.061 1.00 74.69 514 SER A CA 1
ATOM 4175 C C . SER A 1 514 ? 1.839 0.220 -11.223 1.00 74.69 514 SER A C 1
ATOM 4177 O O . SER A 1 514 ? 1.595 1.145 -11.988 1.00 74.69 514 SER A O 1
ATOM 4179 N N . VAL A 1 515 ? 2.920 -0.559 -11.353 1.00 76.44 515 VAL A N 1
ATOM 4180 C CA . VAL A 1 515 ? 3.873 -0.394 -12.456 1.00 76.44 515 VAL A CA 1
ATOM 4181 C C . VAL A 1 515 ? 3.362 -1.175 -13.672 1.00 76.44 515 VAL A C 1
ATOM 4183 O O . VAL A 1 515 ? 3.174 -2.386 -13.563 1.00 76.44 515 VAL A O 1
ATOM 4186 N N . PRO A 1 516 ? 3.103 -0.525 -14.822 1.00 72.56 516 PRO A N 1
ATOM 4187 C CA . PRO A 1 516 ? 2.633 -1.215 -16.019 1.00 72.56 516 PRO A CA 1
ATOM 4188 C C . PRO A 1 516 ? 3.580 -2.342 -16.456 1.00 72.56 516 PRO A C 1
ATOM 4190 O O . PRO A 1 516 ? 4.794 -2.151 -16.525 1.00 72.56 516 PRO A O 1
ATOM 4193 N N . GLY A 1 517 ? 3.023 -3.515 -16.767 1.00 79.50 517 GLY A N 1
ATOM 4194 C CA . GLY A 1 517 ? 3.800 -4.689 -17.168 1.00 79.50 517 GLY A CA 1
ATOM 4195 C C . GLY A 1 517 ? 4.400 -5.471 -15.994 1.00 79.50 517 GLY A C 1
ATOM 4196 O O . GLY A 1 517 ? 5.226 -6.358 -16.220 1.00 79.50 517 GLY A O 1
ATOM 4197 N N . TYR A 1 518 ? 4.023 -5.180 -14.741 1.00 86.56 518 TYR A N 1
ATOM 4198 C CA . TYR A 1 518 ? 4.424 -6.010 -13.598 1.00 86.56 518 TYR A CA 1
ATOM 4199 C C . TYR A 1 518 ? 4.038 -7.482 -13.813 1.00 86.56 518 TYR A C 1
ATOM 4201 O O . TYR A 1 518 ? 4.750 -8.384 -13.374 1.00 86.56 518 TYR A O 1
ATOM 4209 N N . GLU A 1 519 ? 2.920 -7.716 -14.504 1.00 89.19 519 GLU A N 1
ATOM 4210 C CA . GLU A 1 519 ? 2.410 -9.026 -14.873 1.00 89.19 519 GLU A CA 1
ATOM 4211 C C . GLU A 1 519 ? 3.355 -9.765 -15.824 1.00 89.19 519 GLU A C 1
ATOM 4213 O O . GLU A 1 519 ? 3.512 -10.974 -15.704 1.00 89.19 519 GLU A O 1
ATOM 4218 N N . GLU A 1 520 ? 4.049 -9.044 -16.705 1.00 88.81 520 GLU A N 1
ATOM 4219 C CA . GLU A 1 520 ? 5.043 -9.604 -17.623 1.00 88.81 520 GLU A CA 1
ATOM 4220 C C . GLU A 1 520 ? 6.313 -10.013 -16.873 1.00 88.81 520 GLU A C 1
ATOM 4222 O O . GLU A 1 520 ? 6.855 -11.093 -17.106 1.00 88.81 520 GLU A O 1
ATOM 4227 N N . ALA A 1 521 ? 6.767 -9.187 -15.924 1.00 91.31 521 ALA A N 1
ATOM 4228 C CA . ALA A 1 521 ? 7.908 -9.529 -15.073 1.00 91.31 521 ALA A CA 1
ATOM 4229 C C . ALA A 1 521 ? 7.610 -10.711 -14.144 1.00 91.31 521 ALA A C 1
ATOM 4231 O O . ALA A 1 521 ? 8.478 -11.548 -13.911 1.00 91.31 521 ALA A O 1
ATOM 4232 N N . ALA A 1 522 ? 6.385 -10.811 -13.628 1.00 92.88 522 ALA A N 1
ATOM 4233 C CA . ALA A 1 522 ? 5.964 -11.980 -12.867 1.00 92.88 522 ALA A CA 1
ATOM 4234 C C . ALA A 1 522 ? 5.839 -13.228 -13.758 1.00 92.88 522 ALA A C 1
ATOM 4236 O O . ALA A 1 522 ? 6.272 -14.307 -13.355 1.00 92.88 522 ALA A O 1
ATOM 4237 N N . ALA A 1 523 ? 5.301 -13.084 -14.974 1.00 91.50 523 ALA A N 1
ATOM 4238 C CA . ALA A 1 523 ? 5.137 -14.181 -15.924 1.00 91.50 523 ALA A CA 1
ATOM 4239 C C . ALA A 1 523 ? 6.477 -14.756 -16.375 1.00 91.50 523 ALA A C 1
ATOM 4241 O O . ALA A 1 523 ? 6.643 -15.971 -16.354 1.00 91.50 523 ALA A O 1
ATOM 4242 N N . ILE A 1 524 ? 7.435 -13.903 -16.749 1.00 90.00 524 ILE A N 1
ATOM 4243 C CA . ILE A 1 524 ? 8.728 -14.367 -17.259 1.00 90.00 524 ILE A CA 1
ATOM 4244 C C . ILE A 1 524 ? 9.523 -15.122 -16.190 1.00 90.00 524 ILE A C 1
ATOM 4246 O O . ILE A 1 524 ? 10.133 -16.141 -16.488 1.00 90.00 524 ILE A O 1
ATOM 4250 N N . GLU A 1 525 ? 9.471 -14.666 -14.936 1.00 91.56 525 GLU A N 1
ATOM 4251 C CA . GLU A 1 525 ? 10.093 -15.361 -13.807 1.00 91.56 525 GLU A CA 1
ATOM 4252 C C . GLU A 1 525 ? 9.409 -16.699 -13.526 1.00 91.56 525 GLU A C 1
ATOM 4254 O O . GLU A 1 525 ? 10.086 -17.685 -13.261 1.00 91.56 525 GLU A O 1
ATOM 4259 N N . LEU A 1 526 ? 8.075 -16.754 -13.602 1.00 89.31 526 LEU A N 1
ATOM 4260 C CA . LEU A 1 526 ? 7.337 -17.997 -13.393 1.00 89.31 526 LEU A CA 1
ATOM 4261 C C . LEU A 1 526 ? 7.626 -19.020 -14.495 1.00 89.31 526 LEU A C 1
ATOM 4263 O O . LEU A 1 526 ? 7.859 -20.178 -14.173 1.00 89.31 526 LEU A O 1
ATOM 4267 N N . MET A 1 527 ? 7.666 -18.592 -15.760 1.00 86.94 527 MET A N 1
ATOM 4268 C CA . MET A 1 527 ? 8.071 -19.447 -16.880 1.00 86.94 527 MET A CA 1
ATOM 4269 C C . MET A 1 527 ? 9.486 -19.986 -16.657 1.00 86.94 527 MET A C 1
ATOM 4271 O O . MET A 1 527 ? 9.691 -21.191 -16.692 1.00 86.94 527 MET A O 1
ATOM 4275 N N . ALA A 1 528 ? 10.432 -19.107 -16.320 1.00 89.00 528 ALA A N 1
ATOM 4276 C CA . ALA A 1 528 ? 11.823 -19.473 -16.077 1.00 89.00 528 ALA A CA 1
ATOM 4277 C C . ALA A 1 528 ? 12.031 -20.441 -14.905 1.00 89.00 528 ALA A C 1
ATOM 4279 O O . ALA A 1 528 ? 13.007 -21.180 -14.888 1.00 89.00 528 ALA A O 1
ATOM 4280 N N . LEU A 1 529 ? 11.137 -20.430 -13.913 1.00 86.88 529 LEU A N 1
ATOM 4281 C CA . LEU A 1 529 ? 11.152 -21.376 -12.794 1.00 86.88 529 LEU A CA 1
ATOM 4282 C C . LEU A 1 529 ? 10.616 -22.768 -13.168 1.00 86.88 529 LEU A C 1
ATOM 4284 O O . LEU A 1 529 ? 10.745 -23.690 -12.363 1.00 86.88 529 LEU A O 1
ATOM 4288 N N . THR A 1 530 ? 9.964 -22.904 -14.325 1.00 80.88 530 THR A N 1
ATOM 4289 C CA . THR A 1 530 ? 9.286 -24.134 -14.769 1.00 80.88 530 THR A CA 1
ATOM 4290 C C . THR A 1 530 ? 9.858 -24.754 -16.045 1.00 80.88 530 THR A C 1
ATOM 4292 O O . THR A 1 530 ? 9.440 -25.859 -16.388 1.00 80.88 530 THR A O 1
ATOM 4295 N N . GLU A 1 531 ? 10.770 -24.057 -16.727 1.00 68.69 531 GLU A N 1
ATOM 4296 C CA . GLU A 1 531 ? 11.635 -24.605 -17.787 1.00 68.69 531 GLU A CA 1
ATOM 4297 C C . GLU A 1 531 ? 12.784 -25.411 -17.168 1.00 68.69 531 GLU A C 1
ATOM 4299 O O . GLU A 1 531 ? 13.086 -26.506 -17.698 1.00 68.69 531 GLU A O 1
#

Foldseek 3Di:
DQALNDPCCVPPVVCVVDDHAEADPCAQADQDPDSVVSRRHHHAAADPLADPRDPCVVVVPPVDSNRHHRYQAADPCALQDLCLLAPVNPVRHDHLAARADLLPDAGDLLVLQCVQQVPDPPRDRDPVSVVCQQRHAHAFQQQPQDPDPDSSCSHRYRRHAAAADPCAANDPCLLPLLDLCRHHHPPAGVNAHADPDAQVRDPCSVPSVCSRRHDNQDDSLGDPDPDRPCLLNNFDQVLLLVCLLVLLVVVCVVVVPPDPPLPLPVVLLVLLSVWFWKDFAAPLQVVLCVLLVHFDFLVLLLCLLPLLSLLVSLCSRPLLVCQQVVLVDPVLVVLLSQLLSLLLLLLLVVVVVVVVVVVVVDPDDDDPPDDDDSDDDDDSVVSVVSNVVSLVVNVVPDDPVSSVVSNVSSNSSSVSSVVSSPDPDDPPDPLCVLLVVSRDRDTDIDDDDPCVRDDDMDTDRRVVLQNSNHKDALDDLCCLAPVVVCCVQQVSDDNPPDRNVSSVVSSSRIHGPSDPCSSSSSSSSVVSSVD

Sequence (531 aa):
QHGGECPHITDEKHSRQYEHPEFCPTNSECLDTSKDHLFHYRHLPTCKTGPIKCLLFRKRDPEHCRSYRHCKITCEFGAFCANFHDQEHFNDQLHPFYQPCPSTPFSCRYYSEFLQAKKGPSAKARPEAEEHCITFSHVCSFGRQCTDTSELHSYTSIHIARKRCSNWDKCSKLIDEEHLNSFTHPKLPDIRYLCKYAGSECYSRTNHDHLIRFRHAGNYNHIGVVRYFGLNKRVNFVSNQYTMINTVRAYGEAEKWKEPKIAFPQQLIEWILALQPIHRCNKVIFESILVHGHTMSRDYMNLLSEAQFVANAVEQHNQVRRILDHHNNQALQNHGRDFIRALVAIEFDKAAQKSLLLSRGFSGVPNPHVPGTVHHSPNHDQQTSVANTKELQLKLLLTADEITTIRAHATQIAQASLQLHSNPLGIGHAPDQALGTNKHVFSIMGPHLGHYYGDIFIIFKRELMYHPDSNFSIQAATTFGASTNAYKMRPWLKDPGSDMDRIRQFHRNKLHCSVPGYEEAAAIELMALTE

Radius of gyration: 28.46 Å; chains: 1; bounding box: 66×61×88 Å

InterPro domains:
  IPR000571 Zinc finger, CCCH-type [PS50103] (59-88)

Secondary structure (DSSP, 8-state):
--GGG-TTTT-HHHHHHS--PPBPTTGGG-----HHHHHHSB-PPBPTTHHHH-HHHHTT-HHHHHH-B-PPEEPTTGGG-TTTT-HHHHHHEE-SS-SBPTTTTTT-HHHHHHHHHTTSTT-PPPHHHHHHHHHSBEE-TTGGG-----HHHHHHEE-PPPEEPTTGGG-TTTT-HHHHHHEE-TTS-SSPEEPSS-GGG-TTTT-HHHHHHEE-S-STT-S--PPP--TTTT--HHHHHHHHHHHHHHHHHHTT-S-------HHHHHHHHT--EEEEE-HHHHHHHHHHTS---HHHHHHTT-HHHHHHHHHHSHHHHHHHHHTT-HHHHHHHHHHHHHHHHHHHHHHHHHHHHHHHT--S---TT--------S-HHHHHHHHHHHHHHHHTTS-HHHHHHHHHHHHHHHHHHHHHHT---S---HHHHHTTGGGS---EES----GGG-SEEEE--GGGGGSTT--EESS-GGGTTTT-HHHHH-TTSPP-SSHHHHHHHHHTTEE-TTSTTHHHHHHHHHHHTT-